Protein AF-0000000069873818 (afdb_homodimer)

Solvent-accessible surface area (backbone atoms only — not comparable to full-atom values): 30574 Å² total; per-residue (Å²): 111,67,68,59,49,53,48,47,51,53,46,53,58,46,56,68,50,52,69,46,55,69,57,43,55,58,50,51,54,52,55,62,72,64,66,64,67,77,76,71,84,62,50,74,63,53,53,48,49,49,49,49,45,47,48,46,49,50,48,47,34,50,34,51,25,41,52,34,47,52,50,24,49,53,22,57,76,69,67,36,55,72,58,23,51,53,28,41,53,50,23,38,70,52,40,50,78,41,66,64,58,36,52,51,44,20,44,44,32,30,46,51,43,10,49,50,28,57,67,38,74,91,47,53,74,67,55,14,50,49,40,24,54,50,22,35,51,50,9,51,52,49,34,49,52,36,32,69,58,31,77,74,42,19,64,58,28,38,50,50,12,52,54,22,51,30,74,87,57,76,51,38,29,62,60,10,20,52,26,17,48,52,7,47,76,53,64,41,63,73,68,40,56,55,52,20,32,61,21,22,56,54,25,76,94,35,36,67,61,20,41,53,49,39,56,59,46,50,73,42,72,86,52,60,41,70,68,50,38,53,49,43,52,18,39,39,46,68,67,63,55,54,76,91,77,47,80,57,64,56,76,62,32,78,41,70,68,55,36,49,52,50,43,51,51,51,67,66,53,89,71,69,63,70,55,41,60,41,66,64,51,55,69,70,48,79,78,79,77,82,123,111,67,66,59,48,52,48,48,51,54,46,56,58,46,57,69,50,52,68,46,53,69,58,42,55,59,52,51,54,55,56,63,73,64,66,65,68,77,76,71,83,64,50,73,63,54,54,48,50,48,50,48,47,46,48,44,48,48,47,45,34,49,34,50,25,42,53,34,47,52,50,24,49,54,22,56,77,71,67,36,54,71,58,24,52,52,28,42,53,51,23,38,69,53,42,49,76,42,65,66,59,36,52,52,43,19,43,43,32,30,47,51,43,11,49,50,29,58,67,37,74,91,46,52,73,67,55,14,50,49,41,24,54,50,23,34,50,50,9,52,53,49,34,49,53,36,32,69,59,31,77,75,44,20,63,57,27,38,50,49,11,51,54,23,51,30,73,88,58,76,51,37,30,62,60,10,21,52,26,17,48,53,7,48,76,53,65,40,63,73,68,40,56,54,52,21,32,61,21,23,55,53,26,77,95,34,36,66,62,19,41,54,48,40,56,59,47,50,73,42,72,84,51,61,41,70,68,49,36,52,48,42,52,20,40,39,48,68,67,64,55,53,76,91,77,47,79,56,65,55,76,61,32,77,42,70,68,55,36,50,51,49,44,53,52,52,66,67,53,88,73,69,65,72,55,42,58,42,65,63,52,55,69,69,47,77,78,79,76,82,122

Organism: Akkermansia muciniphila (strain ATCC BAA-835 / DSM 22959 / JCM 33894 / BCRC 81048 / CCUG 64013 / CIP 107961 / Muc) (NCBI:txid349741)

Foldseek 3Di:
DVVVVVVVVVVVLVVVCVVVVVVVVVVVVVVPVPPDDDPPPPDPVNVVVVVCVCSVLLVVLQVQLVVLQVVLVVCLVVLVLVVNLVSLVSSCVSVLQDVVSLLVSLCCQQPSQLVCLLPPPVDDNVRNVVRNLVSNVVSLVSLVSSCVSVVLALPSLQVSLVSQQPQVRPHDLVSSLVSLVSSVVSPHDPVSLVSSLQSQQLPLVNLVVSLVSLVVQVVDVVSLDLVSLQSNVQSCQSVVPDPVPHDDPCSNPVDLVSLLVSLVDVVPDPSNGDNGPSVVVNVPGDDDPPD/DVVVVVVVVVVVLVVVCVVVVVVVVVVVVVVPVPPDDDPPPPDPVNVVVVVCVCCVLLVVLQVVLVVLQVVLVVCLVVLVLVSNLVSLVSSCVSVLQDVVSLLVSLCCQQPSNLVCLLPPPVDDNVRNVVRNLVSNVVSLVSLVSSCVSHVLALPSLQVSLVSQQPQVRPHDLVSSLVSLVSSVVSPHDPVSLVSSLQSQQLPLVRLVVSLVSLVVQVVDVVSLDL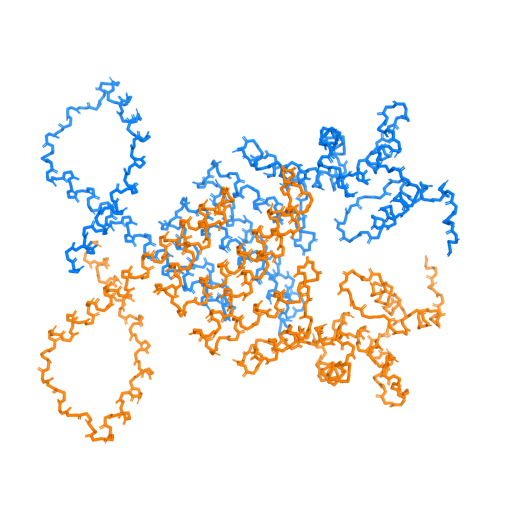VSLQSNVQSCQSVVPDPVPHDDPCSNPVDLVSLLVSLVDVVPDPSNGDNGPSVVVNVPRPDDPPD

InterPro domains:
  IPR011990 Tetratricopeptide-like helical domain superfamily [G3DSA:1.25.40.10] (59-220)

pLDDT: mean 82.95, std 22.68, range [30.95, 98.75]

Structure (mmCIF, N/CA/C/O backbone):
data_AF-0000000069873818-model_v1
#
loop_
_entity.id
_entity.type
_entity.pdbx_description
1 polymer 'Tetratricopeptide repeat protein'
#
loop_
_atom_site.group_PDB
_atom_site.id
_atom_site.type_symbol
_atom_site.label_atom_id
_atom_site.label_alt_id
_atom_site.label_comp_id
_atom_site.label_asym_id
_atom_site.label_entity_id
_atom_site.label_seq_id
_atom_site.pdbx_PDB_ins_code
_atom_site.Cartn_x
_atom_site.Cartn_y
_atom_site.Cartn_z
_atom_site.occupancy
_atom_site.B_iso_or_equiv
_atom_site.auth_seq_id
_atom_site.auth_comp_id
_atom_site.auth_asym_id
_atom_site.auth_atom_id
_atom_site.pdbx_PDB_model_num
ATOM 1 N N . MET A 1 1 ? 39.094 15 -17.781 1 30.95 1 MET A N 1
ATOM 2 C CA . MET A 1 1 ? 37.875 14.297 -17.375 1 30.95 1 MET A CA 1
ATOM 3 C C . MET A 1 1 ? 37.719 14.297 -15.859 1 30.95 1 MET A C 1
ATOM 5 O O . MET A 1 1 ? 36.625 14.555 -15.344 1 30.95 1 MET A O 1
ATOM 9 N N . LEU A 1 2 ? 38.844 14.133 -15.188 1 36.41 2 LEU A N 1
ATOM 10 C CA . LEU A 1 2 ? 38.906 14.195 -13.727 1 36.41 2 LEU A CA 1
ATOM 11 C C . LEU A 1 2 ? 38.688 15.617 -13.234 1 36.41 2 LEU A C 1
ATOM 13 O O . LEU A 1 2 ? 37.969 15.836 -12.25 1 36.41 2 LEU A O 1
ATOM 17 N N . LYS A 1 3 ? 39.281 16.625 -13.883 1 40.84 3 LYS A N 1
ATOM 18 C CA . LYS A 1 3 ? 39.125 18.016 -13.5 1 40.84 3 LYS A CA 1
ATOM 19 C C . LYS A 1 3 ? 37.688 18.484 -13.672 1 40.84 3 LYS A C 1
ATOM 21 O O . LYS A 1 3 ? 37.125 19.203 -12.82 1 40.84 3 LYS A O 1
ATOM 26 N N . THR A 1 4 ? 37.031 18.016 -14.711 1 39.19 4 THR A N 1
ATOM 27 C CA . THR A 1 4 ? 35.625 18.391 -14.961 1 39.19 4 THR A CA 1
ATOM 28 C C . THR A 1 4 ? 34.719 17.75 -13.93 1 39.19 4 THR A C 1
ATOM 30 O O . THR A 1 4 ? 33.719 18.359 -13.508 1 39.19 4 THR A O 1
ATOM 33 N N . ILE A 1 5 ? 35.062 16.547 -13.5 1 38 5 IL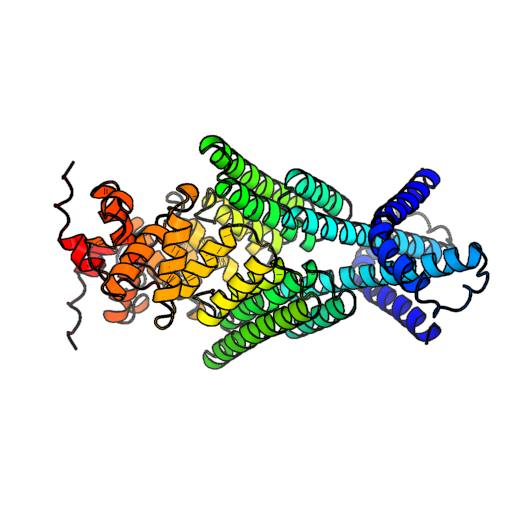E A N 1
ATOM 34 C CA . ILE A 1 5 ? 34.219 15.852 -12.516 1 38 5 ILE A CA 1
ATOM 35 C C . ILE A 1 5 ? 34.375 16.516 -11.148 1 38 5 ILE A C 1
ATOM 37 O O . ILE A 1 5 ? 33.406 16.734 -10.445 1 38 5 ILE A O 1
ATOM 41 N N . VAL A 1 6 ? 35.562 16.922 -10.781 1 38.75 6 VAL A N 1
ATOM 42 C CA . VAL A 1 6 ? 35.812 17.625 -9.516 1 38.75 6 VAL A CA 1
ATOM 43 C C . VAL A 1 6 ? 35.094 18.984 -9.539 1 38.75 6 VAL A C 1
ATOM 45 O O . VAL A 1 6 ? 34.469 19.375 -8.562 1 38.75 6 VAL A O 1
ATOM 48 N N . ILE A 1 7 ? 35.094 19.625 -10.664 1 39.69 7 ILE A N 1
ATOM 49 C CA . ILE A 1 7 ? 34.438 20.922 -10.766 1 39.69 7 ILE A CA 1
ATOM 50 C C . ILE A 1 7 ? 32.906 20.734 -10.672 1 39.69 7 ILE A C 1
ATOM 52 O O . ILE A 1 7 ? 32.219 21.5 -10 1 39.69 7 ILE A O 1
ATOM 56 N N . PHE A 1 8 ? 32.438 19.641 -11.227 1 37.34 8 PHE A N 1
ATOM 57 C CA . PHE A 1 8 ? 30.984 19.391 -11.164 1 37.34 8 PHE A CA 1
ATOM 58 C C . PHE A 1 8 ? 30.578 18.984 -9.75 1 37.34 8 PHE A C 1
ATOM 60 O O . PHE A 1 8 ? 29.531 19.438 -9.258 1 37.34 8 PHE A O 1
ATOM 67 N N . ILE A 1 9 ? 31.438 18.281 -9.094 1 40.47 9 ILE A N 1
ATOM 68 C CA . ILE A 1 9 ? 31.141 17.938 -7.707 1 40.47 9 ILE A CA 1
ATOM 69 C C . ILE A 1 9 ? 31.188 19.203 -6.844 1 40.47 9 ILE A C 1
ATOM 71 O O . ILE A 1 9 ? 30.312 19.422 -6.016 1 40.47 9 ILE A O 1
ATOM 75 N N . ILE A 1 10 ? 32.125 20.031 -6.988 1 38.88 10 ILE A N 1
ATOM 76 C CA . ILE A 1 10 ? 32.219 21.281 -6.254 1 38.88 10 ILE A CA 1
ATOM 77 C C . ILE A 1 10 ? 31.062 22.203 -6.656 1 38.88 10 ILE A C 1
ATOM 79 O O . ILE A 1 10 ? 30.438 22.844 -5.801 1 38.88 10 ILE A O 1
ATOM 83 N N . ALA A 1 11 ? 30.656 22.203 -7.875 1 36.72 11 ALA A N 1
ATOM 84 C CA . ALA A 1 11 ? 29.516 23.016 -8.305 1 36.72 11 ALA A CA 1
ATOM 85 C C . ALA A 1 11 ? 28.203 22.469 -7.754 1 36.72 11 ALA A C 1
ATOM 87 O O . ALA A 1 11 ? 27.328 23.234 -7.344 1 36.72 11 ALA A O 1
ATOM 88 N N . LEU A 1 12 ? 28 21.203 -7.777 1 35.97 12 LEU A N 1
ATOM 89 C CA . LEU A 1 12 ? 26.797 20.594 -7.211 1 35.97 12 LEU A CA 1
ATOM 90 C C . LEU A 1 12 ? 26.766 20.766 -5.695 1 35.97 12 LEU A C 1
ATOM 92 O O . LEU A 1 12 ? 25.703 21 -5.113 1 35.97 12 LEU A O 1
ATOM 96 N N . LEU A 1 13 ? 27.812 20.625 -5.02 1 36.47 13 LEU A N 1
ATOM 97 C CA . LEU A 1 13 ? 27.891 21 -3.611 1 36.47 13 LEU A CA 1
ATOM 98 C C . LEU A 1 13 ? 27.625 22.484 -3.428 1 36.47 13 LEU A C 1
ATOM 100 O O . LEU A 1 13 ? 27.016 22.891 -2.439 1 36.47 13 LEU A O 1
ATOM 104 N N . GLY A 1 14 ? 28.047 23.344 -4.305 1 33 14 GLY A N 1
ATOM 105 C CA . GLY A 1 14 ? 27.781 24.781 -4.281 1 33 14 GLY A CA 1
ATOM 106 C C . GLY A 1 14 ? 26.328 25.125 -4.488 1 33 14 GLY A C 1
ATOM 107 O O . GLY A 1 14 ? 25.797 26.047 -3.871 1 33 14 GLY A O 1
ATOM 108 N N . PHE A 1 15 ? 25.688 24.453 -5.492 1 34.22 15 PHE A N 1
ATOM 109 C CA . PHE A 1 15 ? 24.281 24.797 -5.723 1 34.22 15 PHE A CA 1
ATOM 110 C C . PHE A 1 15 ? 23.438 24.406 -4.52 1 34.22 15 PHE A C 1
ATOM 112 O O . PHE A 1 15 ? 22.438 25.078 -4.211 1 34.22 15 PHE A O 1
ATOM 119 N N . GLY A 1 16 ? 23.641 23.281 -3.871 1 34.09 16 GLY A N 1
ATOM 120 C CA . GLY A 1 16 ? 22.891 23.062 -2.639 1 34.09 16 GLY A CA 1
ATOM 121 C C . GLY A 1 16 ? 23.172 24.125 -1.583 1 34.09 16 GLY A C 1
ATOM 122 O O . GLY A 1 16 ? 22.391 24.297 -0.652 1 34.09 16 GLY A O 1
ATOM 123 N N . MET A 1 17 ? 24.297 24.719 -1.632 1 31.14 17 MET A N 1
ATOM 124 C CA . MET A 1 17 ? 24.594 25.844 -0.753 1 31.14 17 MET A CA 1
ATOM 125 C C . MET A 1 17 ? 23.75 27.062 -1.134 1 31.14 17 MET A C 1
ATOM 127 O O . MET A 1 17 ? 23.859 28.109 -0.504 1 31.14 17 MET A O 1
ATOM 131 N N . ILE A 1 18 ? 23.203 27.094 -2.291 1 32.81 18 ILE A N 1
ATOM 132 C CA . ILE A 1 18 ? 22.516 28.328 -2.598 1 32.81 18 ILE A CA 1
ATOM 133 C C . ILE A 1 18 ? 21.344 28.516 -1.634 1 32.81 18 ILE A C 1
ATOM 135 O O . ILE A 1 18 ? 20.875 29.641 -1.439 1 32.81 18 ILE A O 1
ATOM 139 N N . ARG A 1 19 ? 20.688 27.438 -1.284 1 33.28 19 ARG A N 1
ATOM 140 C CA . ARG A 1 19 ? 19.578 27.859 -0.44 1 33.28 19 ARG A CA 1
ATOM 141 C C . ARG A 1 19 ? 20.078 28.578 0.813 1 33.28 19 ARG A C 1
ATOM 143 O O . ARG A 1 19 ? 19.297 28.812 1.748 1 33.28 19 ARG A O 1
ATOM 150 N N . LEU A 1 20 ? 21.281 28.953 0.886 1 32.5 20 LEU A N 1
ATOM 151 C CA . LEU A 1 20 ? 21.844 29.734 1.99 1 32.5 20 LEU A CA 1
ATOM 152 C C . LEU A 1 20 ? 21.141 31.078 2.104 1 32.5 20 LEU A C 1
ATOM 154 O O . LEU A 1 20 ? 21.281 31.781 3.113 1 32.5 20 LEU A O 1
ATOM 158 N N . PRO A 1 21 ? 20.562 31.516 1.015 1 31.31 21 PRO A N 1
ATOM 159 C CA . PRO A 1 21 ? 20.094 32.875 1.294 1 31.31 21 PRO A CA 1
ATOM 160 C C . PRO A 1 21 ? 19.016 32.906 2.377 1 31.31 21 PRO A C 1
ATOM 162 O O . PRO A 1 21 ? 18.875 33.938 3.062 1 31.31 21 PRO A O 1
ATOM 165 N N . LEU A 1 22 ? 18.141 31.891 2.354 1 31.75 22 LEU A N 1
ATOM 166 C CA . LEU A 1 22 ? 17.094 32.125 3.342 1 31.75 22 LEU A CA 1
ATOM 167 C C . LEU A 1 22 ? 17.672 32.156 4.75 1 31.75 22 LEU A C 1
ATOM 169 O O . LEU A 1 22 ? 17.141 32.844 5.633 1 31.75 22 LEU A O 1
ATOM 173 N N . GLN A 1 23 ? 18.719 31.438 4.98 1 33.03 23 GLN A N 1
ATOM 174 C CA . GLN A 1 23 ? 19.328 31.594 6.289 1 33.03 23 GLN A CA 1
ATOM 175 C C . GLN A 1 23 ? 20.031 32.938 6.398 1 33.03 23 GLN A C 1
ATOM 177 O O . GLN A 1 23 ? 20.391 33.375 7.5 1 33.03 23 GLN A O 1
ATOM 182 N N . ASN A 1 24 ? 20.312 33.531 5.297 1 34.94 24 ASN A N 1
ATOM 183 C CA . ASN A 1 24 ? 20.984 34.812 5.387 1 34.94 24 ASN A CA 1
ATOM 184 C C . ASN A 1 24 ? 20.078 35.875 6.039 1 34.94 24 ASN A C 1
ATOM 186 O O . ASN A 1 24 ? 20.578 36.812 6.688 1 34.94 24 ASN A O 1
ATOM 190 N N . HIS A 1 25 ? 18.797 35.719 5.793 1 34.81 25 HIS A N 1
ATOM 191 C CA . HIS A 1 25 ? 18.016 36.781 6.402 1 34.81 25 HIS A CA 1
ATOM 192 C C . HIS A 1 25 ? 18.094 36.719 7.926 1 34.81 25 HIS A C 1
ATOM 194 O O . HIS A 1 25 ? 18.094 37.781 8.586 1 34.81 25 HIS A O 1
ATOM 200 N N . ILE A 1 26 ? 18.062 35.5 8.438 1 34.91 26 ILE A N 1
ATOM 201 C CA . ILE A 1 26 ? 18.094 35.438 9.891 1 34.91 26 ILE A CA 1
ATOM 202 C C . ILE A 1 26 ? 19.453 35.875 10.414 1 34.91 26 ILE A C 1
ATOM 204 O O . ILE A 1 26 ? 19.531 36.562 11.453 1 34.91 26 ILE A O 1
ATOM 208 N N . LEU A 1 27 ? 20.438 35.656 9.539 1 34.75 27 LEU A N 1
ATOM 209 C CA . LEU A 1 27 ? 21.75 36.125 9.977 1 34.75 27 LEU A CA 1
ATOM 210 C C . LEU A 1 27 ? 21.797 37.656 10.016 1 34.75 27 LEU A C 1
ATOM 212 O O . LEU A 1 27 ? 22.391 38.25 10.93 1 34.75 27 LEU A O 1
ATOM 216 N N . GLU A 1 28 ? 21.062 38.219 9.086 1 36.78 28 GLU A N 1
ATOM 217 C CA . GLU A 1 28 ? 21.125 39.688 9.094 1 36.78 28 GLU A CA 1
ATOM 218 C C . GLU A 1 28 ? 20.438 40.25 10.32 1 36.78 28 GLU A C 1
ATOM 220 O O . GLU A 1 28 ? 20.891 41.25 10.891 1 36.78 28 GLU A O 1
ATOM 225 N N . GLN A 1 29 ? 19.297 39.594 10.648 1 35.5 29 GLN A N 1
ATOM 226 C CA . GLN A 1 29 ? 18.609 40.219 11.773 1 35.5 29 GLN A CA 1
ATOM 227 C C . GLN A 1 29 ? 19.422 40.094 13.055 1 35.5 29 GLN A C 1
ATOM 229 O O . GLN A 1 29 ? 19.438 41.031 13.875 1 35.5 29 GLN A O 1
ATOM 234 N N . GLU A 1 30 ? 20.031 38.938 13.203 1 34.69 30 GLU A N 1
ATOM 235 C CA . GLU A 1 30 ? 20.781 38.812 14.453 1 34.69 30 GLU A CA 1
ATOM 236 C C . GLU A 1 30 ? 22 39.719 14.461 1 34.69 30 GLU A C 1
ATOM 238 O O . GLU A 1 30 ? 22.516 40.094 15.523 1 34.69 30 GLU A O 1
ATOM 243 N N . LYS A 1 31 ? 22.422 40.125 13.305 1 37.38 31 LYS A N 1
ATOM 244 C CA . LYS A 1 31 ? 23.5 41.094 13.297 1 37.38 31 LYS A CA 1
ATOM 245 C C . LYS A 1 31 ? 23.031 42.406 13.906 1 37.38 31 LYS A C 1
ATOM 247 O O . LYS A 1 31 ? 23.828 43.125 14.555 1 37.38 31 LYS A O 1
ATOM 252 N N . ALA A 1 32 ? 21.781 42.688 13.602 1 37.78 32 ALA A N 1
ATOM 253 C CA . ALA A 1 32 ? 21.391 44.031 14.07 1 37.78 32 ALA A CA 1
ATOM 254 C C . ALA A 1 32 ? 21.469 44.125 15.594 1 37.78 32 ALA A C 1
ATOM 256 O O . ALA A 1 32 ? 21.781 45.156 16.141 1 37.78 32 ALA A O 1
ATOM 257 N N . GLU A 1 33 ? 20.844 43.094 16.188 1 38.06 33 GLU A N 1
ATOM 258 C CA . GLU A 1 33 ? 20.547 43.375 17.594 1 38.06 33 GLU A CA 1
ATOM 259 C C . GLU A 1 33 ? 21.828 43.344 18.422 1 38.06 33 GLU A C 1
ATOM 261 O O . GLU A 1 33 ? 21.781 43.375 19.656 1 38.06 33 GLU A O 1
ATOM 266 N N . GLY A 1 34 ? 22.953 43.906 17.906 1 36.31 34 GLY A N 1
ATOM 267 C CA . GLY A 1 34 ? 24.156 44.375 18.578 1 36.31 34 GLY A CA 1
ATOM 268 C C . GLY A 1 34 ? 24.938 43.25 19.234 1 36.31 34 GLY A C 1
ATOM 269 O O . GLY A 1 34 ? 25.859 43.5 20 1 36.31 34 GLY A O 1
ATOM 270 N N . LEU A 1 35 ? 24.188 42.219 19.453 1 34 35 LEU A N 1
ATOM 271 C CA . LEU A 1 35 ? 24.812 41.375 20.469 1 34 35 LEU A CA 1
ATOM 272 C C . LEU A 1 35 ? 26.062 40.688 19.906 1 34 35 LEU A C 1
ATOM 274 O O . LEU A 1 35 ? 26.75 39.969 20.625 1 34 35 LEU A O 1
ATOM 278 N N . LEU A 1 36 ? 25.938 40.25 18.594 1 32 36 LEU A N 1
ATOM 279 C CA . LEU A 1 36 ? 27.125 39.469 18.25 1 32 36 LEU A CA 1
ATOM 280 C C . LEU A 1 36 ? 28.328 40.375 18.047 1 32 36 LEU A C 1
ATOM 282 O O . LEU A 1 36 ? 28.219 41.469 17.438 1 32 36 LEU A O 1
ATOM 286 N N . ASP A 1 37 ? 29.25 40.344 19.016 1 33.28 37 ASP A N 1
ATOM 287 C CA . ASP A 1 37 ? 30.578 40.938 18.891 1 33.28 37 ASP A CA 1
ATOM 288 C C . ASP A 1 37 ? 31.094 40.844 17.469 1 33.28 37 ASP A C 1
ATOM 290 O O . ASP A 1 37 ? 30.641 40 16.688 1 33.28 37 ASP A O 1
ATOM 294 N N . ASN A 1 38 ? 31.922 41.719 17.016 1 33.22 38 ASN A N 1
ATOM 295 C CA . ASN A 1 38 ? 32.594 41.812 15.734 1 33.22 38 ASN A CA 1
ATOM 296 C C . ASN A 1 38 ? 33.062 40.438 15.258 1 33.22 38 ASN A C 1
ATOM 298 O O . ASN A 1 38 ? 33.625 39.656 16.047 1 33.22 38 ASN A O 1
ATOM 302 N N . PRO A 1 39 ? 32.469 39.844 14.227 1 34.97 39 PRO A N 1
ATOM 303 C CA . PRO A 1 39 ? 33.031 38.594 13.719 1 34.97 39 PRO A CA 1
ATOM 304 C C . PRO A 1 39 ? 34.562 38.562 13.695 1 34.97 39 PRO A C 1
ATOM 306 O O . PRO A 1 39 ? 35.188 39.562 13.312 1 34.97 39 PRO A O 1
ATOM 309 N N . VAL A 1 40 ? 35.188 38.062 14.688 1 37.41 40 VAL A N 1
ATOM 310 C CA . VAL A 1 40 ? 36.625 37.812 14.531 1 37.41 40 VAL A CA 1
ATOM 311 C C . VAL A 1 40 ? 36.938 37.594 13.055 1 37.41 40 VAL A C 1
ATOM 313 O O . VAL A 1 40 ? 36.156 36.938 12.336 1 37.41 40 VAL A O 1
ATOM 316 N N . GLU A 1 41 ? 37.75 38.438 12.414 1 36.69 41 GLU A N 1
ATOM 317 C CA . GLU A 1 41 ? 38.312 38.344 11.07 1 36.69 41 GLU A CA 1
ATOM 318 C C . GLU A 1 41 ? 38.656 36.875 10.742 1 36.69 41 GLU A C 1
ATOM 320 O O . GLU A 1 41 ? 39.75 36.406 11.07 1 36.69 41 GLU A O 1
ATOM 325 N N . LEU A 1 42 ? 37.781 35.906 11.039 1 41.25 42 LEU A N 1
ATOM 326 C CA . LEU A 1 42 ? 38.156 34.625 10.492 1 41.25 42 LEU A CA 1
ATOM 327 C C . LEU A 1 42 ? 38.562 34.75 9.023 1 41.25 42 LEU A C 1
ATOM 329 O O . LEU A 1 42 ? 37.844 35.344 8.234 1 41.25 42 LEU A O 1
ATOM 333 N N . SER A 1 43 ? 39.781 34.594 8.797 1 46.19 43 SER A N 1
ATOM 334 C CA . SER A 1 43 ? 40.281 34.625 7.43 1 46.19 43 SER A CA 1
ATOM 335 C C . SER A 1 43 ? 39.406 33.781 6.504 1 46.19 43 SER A C 1
ATOM 337 O O . SER A 1 43 ? 38.75 32.844 6.945 1 46.19 43 SER A O 1
ATOM 339 N N . SER A 1 44 ? 39.031 34.25 5.316 1 52.28 44 SER A N 1
ATOM 340 C CA . SER A 1 44 ? 38.312 33.594 4.223 1 52.28 44 SER A CA 1
ATOM 341 C C . SER A 1 44 ? 38.625 32.125 4.137 1 52.28 44 SER A C 1
ATOM 343 O O . SER A 1 44 ? 37.781 31.297 3.832 1 52.28 44 SER A O 1
ATOM 345 N N . SER A 1 45 ? 39.844 31.828 4.551 1 53.72 45 SER A N 1
ATOM 346 C CA . SER A 1 45 ? 40.312 30.453 4.461 1 53.72 45 SER A CA 1
ATOM 347 C C . SER A 1 45 ? 39.688 29.594 5.559 1 53.72 45 SER A C 1
ATOM 349 O O . SER A 1 45 ? 39.281 28.453 5.305 1 53.72 45 SER A O 1
ATOM 351 N N . ASP A 1 46 ? 39.594 30.188 6.711 1 52.41 46 ASP A N 1
ATOM 352 C CA . ASP A 1 46 ? 39.062 29.422 7.836 1 52.41 46 ASP A CA 1
ATOM 353 C C . ASP A 1 46 ? 37.594 29.141 7.656 1 52.41 46 ASP A C 1
ATOM 355 O O . ASP A 1 46 ? 37.094 28.047 7.988 1 52.41 46 ASP A O 1
ATOM 359 N N . TYR A 1 47 ? 36.906 30.188 7.184 1 50.34 47 TYR A N 1
ATOM 360 C CA . TYR A 1 47 ? 35.5 30.016 6.906 1 50.34 47 TYR A CA 1
ATOM 361 C C . TYR A 1 47 ? 35.281 28.938 5.852 1 50.34 47 TYR A C 1
ATOM 363 O O . TYR A 1 47 ? 34.375 28.109 5.984 1 50.34 47 TYR A O 1
ATOM 371 N N . LEU A 1 48 ? 36.156 28.953 4.848 1 51.22 48 LEU A N 1
ATOM 372 C CA . LEU A 1 48 ? 36.031 27.938 3.807 1 51.22 48 LEU A CA 1
ATOM 373 C C . LEU A 1 48 ? 36.344 26.547 4.371 1 51.22 48 LEU A C 1
ATOM 375 O O . LEU A 1 48 ? 35.625 25.578 4.039 1 51.22 48 LEU A O 1
ATOM 379 N N . GLU A 1 49 ? 37.344 26.438 5.254 1 50.47 49 GLU A N 1
ATOM 380 C CA . GLU A 1 49 ? 37.656 25.156 5.867 1 50.47 49 GLU A CA 1
ATOM 381 C C . GLU A 1 49 ? 36.531 24.656 6.742 1 50.47 49 GLU A C 1
ATOM 383 O O . GLU A 1 49 ? 36.219 23.469 6.742 1 50.47 49 GLU A O 1
ATOM 388 N N . GLN A 1 50 ? 35.938 25.531 7.551 1 51.41 50 GLN A N 1
ATOM 389 C CA . GLN A 1 50 ? 34.812 25.156 8.414 1 51.41 50 GLN A CA 1
ATOM 390 C C . GLN A 1 50 ? 33.625 24.719 7.594 1 51.41 50 GLN A C 1
ATOM 392 O O . GLN A 1 50 ? 32.938 23.75 7.934 1 51.41 50 GLN A O 1
ATOM 397 N N . GLN A 1 51 ? 33.375 25.531 6.539 1 48.16 51 GLN A N 1
ATOM 398 C CA . GLN A 1 51 ? 32.25 25.172 5.68 1 48.16 51 GLN A CA 1
ATOM 399 C C . GLN A 1 51 ? 32.5 23.828 4.992 1 48.16 51 GLN A C 1
ATOM 401 O O . GLN A 1 51 ? 31.594 23 4.883 1 48.16 51 GLN A O 1
ATOM 406 N N . LEU A 1 52 ? 33.75 23.75 4.609 1 49.97 52 LEU A N 1
ATOM 407 C CA . LEU A 1 52 ? 34.125 22.484 3.984 1 49.97 52 LEU A CA 1
ATOM 408 C C . LEU A 1 52 ? 34.031 21.328 4.98 1 49.97 52 LEU A C 1
ATOM 410 O O . LEU A 1 52 ? 33.594 20.234 4.625 1 49.97 52 LEU A O 1
ATOM 414 N N . ALA A 1 53 ? 34.375 21.594 6.262 1 52.53 53 ALA A N 1
ATOM 415 C CA . ALA A 1 53 ? 34.281 20.578 7.305 1 52.53 53 ALA A CA 1
ATOM 416 C C . ALA A 1 53 ? 32.812 20.25 7.582 1 52.53 53 ALA A C 1
ATOM 418 O O . ALA A 1 53 ? 32.469 19.078 7.738 1 52.53 53 ALA A O 1
ATOM 419 N N . MET A 1 54 ? 32.031 21.297 7.625 1 49.41 54 MET A N 1
ATOM 420 C CA . MET A 1 54 ? 30.609 21.062 7.883 1 49.41 54 MET A CA 1
ATOM 421 C C . MET A 1 54 ? 29.969 20.312 6.727 1 49.41 54 MET A C 1
ATOM 423 O O . MET A 1 54 ? 29.156 19.406 6.945 1 49.41 54 MET A O 1
ATOM 427 N N . VAL A 1 55 ? 30.328 20.844 5.582 1 51.5 55 VAL A N 1
ATOM 428 C CA . VAL A 1 55 ? 29.797 20.156 4.398 1 51.5 55 VAL A CA 1
ATOM 429 C C . VAL A 1 55 ? 30.328 18.734 4.348 1 51.5 55 VAL A C 1
ATOM 431 O O . VAL A 1 55 ? 29.578 17.797 4.027 1 51.5 55 VAL A O 1
ATOM 434 N N . SER A 1 56 ? 31.547 18.703 4.746 1 53.28 56 SER A N 1
ATOM 435 C CA . SER A 1 56 ? 32.125 17.375 4.734 1 53.28 56 SER A CA 1
ATOM 436 C C . SER A 1 56 ? 31.484 16.469 5.777 1 53.28 56 SER A C 1
ATOM 438 O O . SER A 1 56 ? 31.141 15.32 5.484 1 53.28 56 SER A O 1
ATOM 440 N N . LEU A 1 57 ? 31.281 17.125 6.984 1 58.62 57 LEU A N 1
ATOM 441 C CA . LEU A 1 57 ? 30.672 16.328 8.055 1 58.62 57 LEU A CA 1
ATOM 442 C C . LEU A 1 57 ? 29.219 16.031 7.742 1 58.62 57 LEU A C 1
ATOM 444 O O . LEU A 1 57 ? 28.734 14.914 7.988 1 58.62 57 LEU A O 1
ATOM 448 N N . GLY A 1 58 ? 28.562 17.062 7.258 1 62.03 58 GLY A N 1
ATOM 449 C CA . GLY A 1 58 ? 27.188 16.828 6.848 1 62.03 58 GLY A CA 1
ATOM 450 C C . GLY A 1 58 ? 27.047 15.828 5.723 1 62.03 58 GLY A C 1
ATOM 451 O O . GLY A 1 58 ? 26.156 14.984 5.742 1 62.03 58 GLY A O 1
ATOM 452 N N . GLY A 1 59 ? 27.953 16.047 4.84 1 67.12 59 GLY A N 1
ATOM 453 C CA . GLY A 1 59 ? 27.984 15.109 3.736 1 67.12 59 GLY A CA 1
ATOM 454 C C . GLY A 1 59 ? 28.266 13.68 4.18 1 67.12 59 GLY A C 1
ATOM 455 O O . GLY A 1 59 ? 27.625 12.742 3.703 1 67.12 59 GLY A O 1
ATOM 456 N N . LEU A 1 60 ? 29.172 13.625 5.113 1 73.25 60 LEU A N 1
ATOM 457 C CA . LEU A 1 60 ? 29.5 12.297 5.617 1 73.25 60 LEU A CA 1
ATOM 458 C C . LEU A 1 60 ? 28.328 11.703 6.391 1 73.25 60 LEU A C 1
ATOM 460 O O . LEU A 1 60 ? 28.047 10.508 6.27 1 73.25 60 LEU A O 1
ATOM 464 N N . ARG A 1 61 ? 27.625 12.539 7.207 1 77.44 61 ARG A N 1
ATOM 465 C CA . ARG A 1 61 ? 26.453 12.078 7.934 1 77.44 61 ARG A CA 1
ATOM 466 C C . ARG A 1 61 ? 25.391 11.555 6.973 1 77.44 61 ARG A C 1
ATOM 468 O O . ARG A 1 61 ? 24.766 10.523 7.23 1 77.44 61 ARG A O 1
ATOM 475 N N . SER A 1 62 ? 25.266 12.289 5.914 1 77.25 62 SER A N 1
ATOM 476 C CA . SER A 1 62 ? 24.266 11.891 4.926 1 77.25 62 SER A CA 1
ATOM 477 C C . SER A 1 62 ? 24.656 10.578 4.254 1 77.25 62 SER A C 1
ATOM 479 O O . SER A 1 62 ? 23.797 9.742 3.975 1 77.25 62 SER A O 1
ATOM 481 N N . LEU A 1 63 ? 25.906 10.461 4.062 1 76.81 63 LEU A N 1
ATOM 482 C CA . LEU A 1 63 ? 26.391 9.227 3.447 1 76.81 63 LEU A CA 1
ATOM 483 C C . LEU A 1 63 ? 26.172 8.039 4.375 1 76.81 63 LEU A C 1
ATOM 485 O O . LEU A 1 63 ? 25.703 6.984 3.941 1 76.81 63 LEU A O 1
ATOM 489 N N . VAL A 1 64 ? 26.531 8.227 5.547 1 82.38 64 VAL A N 1
ATOM 490 C CA . VAL A 1 64 ? 26.359 7.152 6.516 1 82.38 64 VAL A CA 1
ATOM 491 C C . VAL A 1 64 ? 24.875 6.809 6.66 1 82.38 64 VAL A C 1
ATOM 493 O O . VAL A 1 64 ? 24.516 5.633 6.719 1 82.38 64 VAL A O 1
ATOM 496 N N . ALA A 1 65 ? 24.016 7.801 6.703 1 87.31 65 ALA A N 1
ATOM 497 C CA . ALA A 1 65 ? 22.578 7.562 6.781 1 87.31 65 ALA A CA 1
ATOM 498 C C . ALA A 1 65 ? 22.078 6.758 5.582 1 87.31 65 ALA A C 1
ATOM 500 O O . ALA A 1 65 ? 21.266 5.848 5.73 1 87.31 65 ALA A O 1
ATOM 501 N N . ALA A 1 66 ? 22.656 7.109 4.492 1 83.31 66 ALA A N 1
ATOM 502 C CA . ALA A 1 66 ? 22.266 6.395 3.279 1 83.31 66 ALA A CA 1
ATOM 503 C C . ALA A 1 66 ? 22.688 4.93 3.346 1 83.31 66 ALA A C 1
ATOM 505 O O . ALA A 1 66 ? 21.906 4.035 3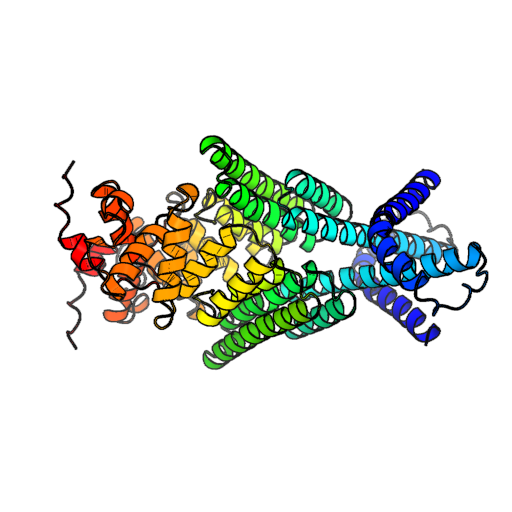.012 1 83.31 66 ALA A O 1
ATOM 506 N N . VAL A 1 67 ? 23.875 4.711 3.768 1 82.56 67 VAL A N 1
ATOM 507 C CA . VAL A 1 67 ? 24.375 3.35 3.875 1 82.56 67 VAL A CA 1
ATOM 508 C C . VAL A 1 67 ? 23.562 2.57 4.902 1 82.56 67 VAL A C 1
ATOM 510 O O . VAL A 1 67 ? 23.156 1.43 4.652 1 82.56 67 VAL A O 1
ATOM 513 N N . LEU A 1 68 ? 23.281 3.186 5.98 1 88.06 68 LEU A N 1
ATOM 514 C CA . LEU A 1 68 ? 22.5 2.543 7.023 1 88.06 68 LEU A CA 1
ATOM 515 C C . LEU A 1 68 ? 21.094 2.244 6.535 1 88.06 68 LEU A C 1
ATOM 517 O O . LEU A 1 68 ? 20.484 1.236 6.918 1 88.06 68 LEU A O 1
ATOM 521 N N . SER A 1 69 ? 20.609 3.098 5.711 1 90 69 SER A N 1
ATOM 522 C CA . SER A 1 69 ? 19.297 2.85 5.148 1 90 69 SER A CA 1
ATOM 523 C C . SER A 1 69 ? 19.297 1.636 4.227 1 90 69 SER A C 1
ATOM 525 O O . SER A 1 69 ? 18.344 0.867 4.191 1 90 69 SER A O 1
ATOM 527 N N . MET A 1 70 ? 20.359 1.448 3.525 1 85.44 70 MET A N 1
ATOM 528 C CA . MET A 1 70 ? 20.5 0.256 2.693 1 85.44 70 MET A CA 1
ATOM 529 C C . MET A 1 70 ? 20.609 -0.998 3.553 1 85.44 70 MET A C 1
ATOM 531 O O . MET A 1 70 ? 20.062 -2.045 3.209 1 85.44 70 MET A O 1
ATOM 535 N N . GLU A 1 71 ? 21.297 -0.856 4.602 1 87.25 71 GLU A N 1
ATOM 536 C CA . GLU A 1 71 ? 21.375 -1.974 5.539 1 87.25 71 GLU A CA 1
ATOM 537 C C . GLU A 1 71 ? 20.016 -2.299 6.129 1 87.25 71 GLU A C 1
ATOM 539 O O . GLU A 1 71 ? 19.688 -3.467 6.34 1 87.25 71 GLU A O 1
ATOM 544 N N . ALA A 1 72 ? 19.281 -1.236 6.422 1 93.69 72 ALA A N 1
ATOM 545 C CA . ALA A 1 72 ? 17.922 -1.447 6.91 1 93.69 72 ALA A CA 1
ATOM 546 C C . ALA A 1 72 ? 17.078 -2.219 5.895 1 93.69 72 ALA A C 1
ATOM 548 O O . ALA A 1 72 ? 16.281 -3.086 6.262 1 93.69 72 ALA A O 1
ATOM 549 N N . PHE A 1 73 ? 17.328 -1.93 4.699 1 90.44 73 PHE A N 1
ATOM 550 C CA . PHE A 1 73 ? 16.625 -2.639 3.639 1 90.44 73 PHE A CA 1
ATOM 551 C C . PHE A 1 73 ? 17 -4.113 3.627 1 90.44 73 PHE A C 1
ATOM 553 O O . PHE A 1 73 ? 16.141 -4.98 3.443 1 90.44 73 PHE A O 1
ATOM 560 N N . ASP A 1 74 ? 18.281 -4.379 3.834 1 89 74 ASP A N 1
ATOM 561 C CA . ASP A 1 74 ? 18.719 -5.77 3.928 1 89 74 ASP A CA 1
ATOM 562 C C . ASP A 1 74 ? 18.031 -6.488 5.078 1 89 74 ASP A C 1
ATOM 564 O O . ASP A 1 74 ? 17.656 -7.656 4.953 1 89 74 ASP A O 1
ATOM 568 N N . CYS A 1 75 ? 17.859 -5.781 6.172 1 92.38 75 CYS A N 1
ATOM 569 C CA . CYS A 1 75 ? 17.141 -6.344 7.309 1 92.38 75 CYS A CA 1
ATOM 570 C C . CYS A 1 75 ? 15.695 -6.676 6.93 1 92.38 75 CYS A C 1
ATOM 572 O O . CYS A 1 75 ? 15.156 -7.703 7.348 1 92.38 75 CYS A O 1
ATOM 574 N N . PHE A 1 76 ? 15.078 -5.871 6.141 1 95.25 76 PHE A N 1
ATOM 575 C CA . PHE A 1 76 ? 13.727 -6.102 5.656 1 95.25 76 PHE A CA 1
ATOM 576 C C . PHE A 1 76 ? 13.656 -7.379 4.82 1 95.25 76 PHE A C 1
ATOM 578 O O . PHE A 1 76 ? 12.766 -8.203 5.008 1 95.25 76 PHE A O 1
ATOM 585 N N . LEU A 1 77 ? 14.695 -7.57 3.996 1 89.19 77 LEU A N 1
ATOM 586 C CA . LEU A 1 77 ? 14.68 -8.695 3.072 1 89.19 77 LEU A CA 1
ATOM 587 C C . LEU A 1 77 ? 14.719 -10.023 3.828 1 89.19 77 LEU A C 1
ATOM 589 O O . LEU A 1 77 ? 14.195 -11.031 3.348 1 89.19 77 LEU A O 1
ATOM 593 N N . ILE A 1 78 ? 15.273 -9.977 5.035 1 90.31 78 ILE A N 1
ATOM 594 C CA . ILE A 1 78 ? 15.375 -11.234 5.773 1 90.31 78 ILE A CA 1
ATOM 595 C C . ILE A 1 78 ? 14.477 -11.18 7.012 1 90.31 78 ILE A C 1
ATOM 597 O O . ILE A 1 78 ? 14.641 -11.977 7.934 1 90.31 78 ILE A O 1
ATOM 601 N N . SER A 1 79 ? 13.625 -10.156 7.184 1 93.56 79 SER A N 1
ATOM 602 C CA . SER A 1 79 ? 12.625 -9.969 8.234 1 93.56 79 SER A CA 1
ATOM 603 C C . SER A 1 79 ? 13.281 -9.828 9.602 1 93.56 79 SER A C 1
ATOM 605 O O . SER A 1 79 ? 12.781 -10.359 10.594 1 93.56 79 SER A O 1
ATOM 607 N N . ASP A 1 80 ? 14.484 -9.258 9.594 1 95.69 80 ASP A N 1
ATOM 608 C CA . ASP A 1 80 ? 15.141 -8.906 10.852 1 95.69 80 ASP A CA 1
ATOM 609 C C . ASP A 1 80 ? 14.664 -7.551 11.359 1 95.69 80 ASP A C 1
ATOM 611 O O . ASP A 1 80 ? 15.375 -6.551 11.234 1 95.69 80 ASP A O 1
ATOM 615 N N . TRP A 1 81 ? 13.547 -7.566 11.992 1 97.62 81 TRP A N 1
ATOM 616 C CA . TRP A 1 81 ? 12.828 -6.336 12.305 1 97.62 81 TRP A CA 1
ATOM 617 C C . TRP A 1 81 ? 13.5 -5.586 13.453 1 97.62 81 TRP A C 1
ATOM 619 O O . TRP A 1 81 ? 13.492 -4.355 13.492 1 97.62 81 TRP A O 1
ATOM 629 N N . ALA A 1 82 ? 14.055 -6.32 14.414 1 96.44 82 ALA A N 1
ATOM 630 C CA . ALA A 1 82 ? 14.766 -5.672 15.508 1 96.44 82 ALA A CA 1
ATOM 631 C C . ALA A 1 82 ? 15.93 -4.836 14.992 1 96.44 82 ALA A C 1
ATOM 633 O O . ALA A 1 82 ? 16.094 -3.68 15.391 1 96.44 82 ALA A O 1
ATOM 634 N N . ASN A 1 83 ? 16.656 -5.418 14.062 1 96.38 83 ASN A N 1
ATOM 635 C CA . ASN A 1 83 ? 17.797 -4.684 13.523 1 96.38 83 ASN A CA 1
ATOM 636 C C . ASN A 1 83 ? 17.344 -3.59 12.555 1 96.38 83 ASN A C 1
ATOM 638 O O . ASN A 1 83 ? 17.984 -2.537 12.469 1 96.38 83 ASN A O 1
ATOM 642 N N . LEU A 1 84 ? 16.266 -3.816 11.805 1 97.56 84 LEU A N 1
ATOM 643 C CA . LEU A 1 84 ? 15.711 -2.76 10.961 1 97.56 84 LEU A CA 1
ATOM 644 C C . LEU A 1 84 ? 15.367 -1.529 11.797 1 97.56 84 LEU A C 1
ATOM 646 O O . LEU A 1 84 ? 15.734 -0.408 11.43 1 97.56 84 LEU A O 1
ATOM 650 N N . GLU A 1 85 ? 14.734 -1.766 12.938 1 97.88 85 GLU A N 1
ATOM 651 C CA . GLU A 1 85 ? 14.375 -0.668 13.828 1 97.88 85 GLU A CA 1
ATOM 652 C C . GLU A 1 85 ? 15.617 0.064 14.328 1 97.88 85 GLU A C 1
ATOM 654 O O . GLU A 1 85 ? 15.656 1.296 14.336 1 97.88 85 GLU A O 1
ATOM 659 N N . ARG A 1 86 ? 16.594 -0.721 14.68 1 96.44 86 ARG A N 1
ATOM 660 C CA . ARG A 1 86 ? 17.844 -0.139 15.148 1 96.44 86 ARG A CA 1
ATOM 661 C C . ARG A 1 86 ? 18.484 0.72 14.062 1 96.44 86 ARG A C 1
ATOM 663 O O . ARG A 1 86 ? 18.953 1.83 14.336 1 96.44 86 ARG A O 1
ATOM 670 N N . ARG A 1 87 ? 18.469 0.226 12.859 1 94.94 87 ARG A N 1
ATOM 671 C CA . ARG A 1 87 ? 19.094 0.945 11.75 1 94.94 87 ARG A CA 1
ATOM 672 C C . ARG A 1 87 ? 18.344 2.246 11.461 1 94.94 87 ARG A C 1
ATOM 674 O O . ARG A 1 87 ? 18.969 3.293 11.273 1 94.94 87 ARG A O 1
ATOM 681 N N . TYR A 1 88 ? 17.078 2.236 11.492 1 96.5 88 TYR A N 1
ATOM 682 C CA . TYR A 1 88 ? 16.344 3.459 11.18 1 96.5 88 TYR A CA 1
ATOM 683 C C . TYR A 1 88 ? 16.469 4.469 12.312 1 96.5 88 TYR A C 1
ATOM 685 O O . TYR A 1 88 ? 16.453 5.68 12.078 1 96.5 88 TYR A O 1
ATOM 693 N N . ASN A 1 89 ? 16.625 3.949 13.539 1 96.94 89 ASN A N 1
ATOM 694 C CA . ASN A 1 89 ? 16.922 4.879 14.625 1 96.94 89 ASN A CA 1
ATOM 695 C C . ASN A 1 89 ? 18.266 5.555 14.422 1 96.94 89 ASN A C 1
ATOM 697 O O . ASN A 1 89 ? 18.422 6.758 14.656 1 96.94 89 ASN A O 1
ATOM 701 N N . GLN A 1 90 ? 19.203 4.828 13.961 1 94.25 90 GLN A N 1
ATOM 702 C CA . GLN A 1 90 ? 20.5 5.395 13.656 1 94.25 90 GLN A CA 1
ATOM 703 C C . GLN A 1 90 ? 20.422 6.367 12.484 1 94.25 90 GLN A C 1
ATOM 705 O O . GLN A 1 90 ? 20.984 7.465 12.539 1 94.25 90 GLN A O 1
ATOM 710 N N . VAL A 1 91 ? 19.719 5.945 11.43 1 92.69 91 VAL A N 1
ATOM 711 C CA . VAL A 1 91 ? 19.562 6.746 10.219 1 92.69 91 VAL A CA 1
ATOM 712 C C . VAL A 1 91 ? 18.953 8.102 10.57 1 92.69 91 VAL A C 1
ATOM 714 O O . VAL A 1 91 ? 19.469 9.141 10.172 1 92.69 91 VAL A O 1
ATOM 717 N N . THR A 1 92 ? 17.938 8.109 11.438 1 95 92 THR A N 1
ATOM 718 C CA . THR A 1 92 ? 17.203 9.336 11.727 1 95 92 THR A CA 1
ATOM 719 C C . THR A 1 92 ? 17.938 10.18 12.758 1 95 92 THR A C 1
ATOM 721 O O . THR A 1 92 ? 17.688 11.375 12.883 1 95 92 THR A O 1
ATOM 724 N N . SER A 1 93 ? 18.812 9.531 13.508 1 93.06 93 SER A N 1
ATOM 725 C CA . SER A 1 93 ? 19.703 10.32 14.359 1 93.06 93 SER A CA 1
ATOM 726 C C . SER A 1 93 ? 20.703 11.109 13.523 1 93.06 93 SER A C 1
ATOM 728 O O . SER A 1 93 ? 21.078 12.227 13.898 1 93.06 93 SER A O 1
ATOM 730 N N . LEU A 1 94 ? 21.047 10.539 12.383 1 88.38 94 LEU A N 1
ATOM 731 C CA . LEU A 1 94 ? 22.016 11.164 11.5 1 88.38 94 LEU A CA 1
ATOM 732 C C . LEU A 1 94 ? 21.344 12.148 10.555 1 88.38 94 LEU A C 1
ATOM 734 O O . LEU A 1 94 ? 21.953 13.141 10.141 1 88.38 94 LEU A O 1
ATOM 738 N N . ALA A 1 95 ? 20.156 11.867 10.195 1 89.94 95 ALA A N 1
ATOM 739 C CA . ALA A 1 95 ? 19.406 12.711 9.281 1 89.94 95 ALA A CA 1
ATOM 740 C C . ALA A 1 95 ? 17.984 12.938 9.789 1 89.94 95 ALA A C 1
ATOM 742 O O . ALA A 1 95 ? 17.016 12.523 9.156 1 89.94 95 ALA A O 1
ATOM 743 N N . PRO A 1 96 ? 17.859 13.727 10.852 1 93.5 96 PRO A N 1
ATOM 744 C CA . PRO A 1 96 ? 16.562 13.867 11.508 1 93.5 96 PRO A CA 1
ATOM 745 C C . PRO A 1 96 ? 15.586 14.742 10.719 1 93.5 96 PRO A C 1
ATOM 747 O O . PRO A 1 96 ? 14.383 14.727 10.984 1 93.5 96 PRO A O 1
ATOM 750 N N . HIS A 1 97 ? 16.047 15.484 9.766 1 92.12 97 HIS A N 1
ATOM 751 C CA . HIS A 1 97 ? 15.164 16.422 9.086 1 92.12 97 HIS A CA 1
ATOM 752 C C . HIS A 1 97 ? 14.812 15.938 7.684 1 92.12 97 HIS A C 1
ATOM 754 O O . HIS A 1 97 ? 14.305 16.703 6.863 1 92.12 97 HIS A O 1
ATOM 760 N N . SER A 1 98 ? 15.141 14.648 7.461 1 89.94 98 SER A N 1
ATOM 761 C CA . SER A 1 98 ? 14.773 14.023 6.199 1 89.94 98 SER A CA 1
ATOM 762 C C . SER A 1 98 ? 13.445 13.273 6.316 1 89.94 98 SER A C 1
ATOM 764 O O . SER A 1 98 ? 13.383 12.211 6.934 1 89.94 98 SER A O 1
ATOM 766 N N . ASP A 1 99 ? 12.383 13.75 5.605 1 93.38 99 ASP A N 1
ATOM 767 C CA . ASP A 1 99 ? 11.094 13.062 5.59 1 93.38 99 ASP A CA 1
ATOM 768 C C . ASP A 1 99 ? 11.234 11.648 5.031 1 93.38 99 ASP A C 1
ATOM 770 O O . ASP A 1 99 ? 10.516 10.734 5.441 1 93.38 99 ASP A O 1
ATOM 774 N N . PHE A 1 100 ? 12.227 11.555 4.176 1 90.88 100 PHE A N 1
ATOM 775 C CA . PHE A 1 100 ? 12.43 10.312 3.441 1 90.88 100 PHE A CA 1
ATOM 776 C C . PHE A 1 100 ? 12.664 9.148 4.398 1 90.88 100 PHE A C 1
ATOM 778 O O . PHE A 1 100 ? 12.031 8.102 4.266 1 90.88 100 PHE A O 1
ATOM 785 N N . TYR A 1 101 ? 13.484 9.297 5.34 1 93.06 101 TYR A N 1
ATOM 786 C CA . TYR A 1 101 ? 13.867 8.195 6.223 1 93.06 101 TYR A CA 1
ATOM 787 C C . TYR A 1 101 ? 12.773 7.914 7.242 1 93.06 101 TYR A C 1
ATOM 789 O O . TYR A 1 101 ? 12.562 6.766 7.637 1 93.06 101 TYR A O 1
ATOM 797 N N . TRP A 1 102 ? 12.07 8.969 7.633 1 96.5 102 TRP A N 1
ATOM 798 C CA . TRP A 1 102 ? 10.945 8.781 8.547 1 96.5 102 TRP A CA 1
ATOM 799 C C . TRP A 1 102 ? 9.797 8.047 7.855 1 96.5 102 TRP A C 1
ATOM 801 O O . TRP A 1 102 ? 9.148 7.191 8.461 1 96.5 102 TRP A O 1
ATOM 811 N N . ASP A 1 103 ? 9.594 8.391 6.621 1 95.44 103 ASP A N 1
ATOM 812 C CA . ASP A 1 103 ? 8.586 7.695 5.816 1 95.44 103 ASP A CA 1
ATOM 813 C C . ASP A 1 103 ? 8.914 6.211 5.691 1 95.44 103 ASP A C 1
ATOM 815 O O . ASP A 1 103 ? 8.133 5.359 6.109 1 95.44 103 ASP A O 1
ATOM 819 N N . ASN A 1 104 ? 10.117 5.93 5.277 1 94.44 104 ASN A N 1
ATOM 820 C CA . ASN A 1 104 ? 10.5 4.543 5.043 1 94.44 104 ASN A CA 1
ATOM 821 C C . ASN A 1 104 ? 10.531 3.738 6.34 1 94.44 104 ASN A C 1
ATOM 823 O O . ASN A 1 104 ? 10 2.629 6.395 1 94.44 104 ASN A O 1
ATOM 827 N N . GLY A 1 105 ? 11.117 4.312 7.324 1 96.88 105 GLY A N 1
ATOM 828 C CA . GLY A 1 105 ? 11.203 3.604 8.594 1 96.88 105 GLY A CA 1
ATOM 829 C C . GLY A 1 105 ? 9.844 3.279 9.188 1 96.88 105 GLY A C 1
ATOM 830 O O . GLY A 1 105 ? 9.609 2.154 9.633 1 96.88 105 GLY A O 1
ATOM 831 N N . SER A 1 106 ? 8.953 4.234 9.164 1 98.25 106 SER A N 1
ATOM 832 C CA . SER A 1 106 ? 7.625 4.016 9.734 1 98.25 106 SER A CA 1
ATOM 833 C C . SER A 1 106 ? 6.844 2.984 8.922 1 98.25 106 SER A C 1
ATOM 835 O O . SER A 1 106 ? 6.094 2.184 9.484 1 98.25 106 SER A O 1
ATOM 837 N N . TRP A 1 107 ? 7.012 3.002 7.641 1 96.19 107 TRP A N 1
ATOM 838 C CA . TRP A 1 107 ? 6.344 2.039 6.77 1 96.19 107 TRP A CA 1
ATOM 839 C C . TRP A 1 107 ? 6.836 0.623 7.047 1 96.19 107 TRP A C 1
ATOM 841 O O . TRP A 1 107 ? 6.031 -0.299 7.211 1 96.19 107 TRP A O 1
ATOM 851 N N . HIS A 1 108 ? 8.141 0.51 7.129 1 96.75 108 HIS A N 1
ATOM 852 C CA . HIS A 1 108 ? 8.688 -0.82 7.375 1 96.75 108 HIS A CA 1
ATOM 853 C C . HIS A 1 108 ? 8.258 -1.35 8.734 1 96.75 108 HIS A C 1
ATOM 855 O O . HIS A 1 108 ? 7.887 -2.52 8.867 1 96.75 108 HIS A O 1
ATOM 861 N N . LEU A 1 109 ? 8.258 -0.503 9.719 1 97.88 109 LEU A N 1
ATOM 862 C CA . LEU A 1 109 ? 7.875 -0.938 11.055 1 97.88 109 LEU A CA 1
ATOM 863 C C . LEU A 1 109 ? 6.371 -1.18 11.133 1 97.88 109 LEU A C 1
ATOM 865 O O . LEU A 1 109 ? 5.934 -2.291 11.445 1 97.88 109 LEU A O 1
ATOM 869 N N . GLY A 1 110 ? 5.605 -0.212 10.742 1 97.88 110 GLY A N 1
ATOM 870 C CA . GLY A 1 110 ? 4.168 -0.241 10.945 1 97.88 110 GLY A CA 1
ATOM 871 C C . GLY A 1 110 ? 3.445 -1.166 9.984 1 97.88 110 GLY A C 1
ATOM 872 O O . GLY A 1 110 ? 2.4 -1.727 10.32 1 97.88 110 GLY A O 1
ATOM 873 N N . ASN A 1 111 ? 4.008 -1.291 8.75 1 95.31 111 ASN A N 1
ATOM 874 C CA . ASN A 1 111 ? 3.312 -2.078 7.738 1 95.31 111 ASN A CA 1
ATOM 875 C C . ASN A 1 111 ? 4.008 -3.414 7.492 1 95.31 111 ASN A C 1
ATOM 877 O O . ASN A 1 111 ? 3.43 -4.473 7.746 1 95.31 111 ASN A O 1
ATOM 881 N N . ASN A 1 112 ? 5.238 -3.355 7.109 1 93.12 112 ASN A N 1
ATOM 882 C CA . ASN A 1 112 ? 5.895 -4.598 6.715 1 93.12 112 ASN A CA 1
ATOM 883 C C . ASN A 1 112 ? 6.133 -5.508 7.918 1 93.12 112 ASN A C 1
ATOM 885 O O . ASN A 1 112 ? 5.809 -6.695 7.875 1 93.12 112 ASN A O 1
ATOM 889 N N . ALA A 1 113 ? 6.641 -4.957 8.977 1 96.88 113 ALA A N 1
ATOM 890 C CA . ALA A 1 113 ? 6.93 -5.773 10.148 1 96.88 113 ALA A CA 1
ATOM 891 C C . ALA A 1 113 ? 5.648 -6.316 10.773 1 96.88 113 ALA A C 1
ATOM 893 O O . ALA A 1 113 ? 5.566 -7.5 11.109 1 96.88 113 ALA A O 1
ATOM 894 N N . SER A 1 114 ? 4.664 -5.449 10.898 1 97 114 SER A N 1
ATOM 895 C CA . SER A 1 114 ? 3.408 -5.91 11.484 1 97 114 SER A CA 1
ATOM 896 C C . SER A 1 114 ? 2.785 -7.027 10.656 1 97 114 SER A C 1
ATOM 898 O O . SER A 1 114 ? 2.342 -8.039 11.203 1 97 114 SER A O 1
ATOM 900 N N . SER A 1 115 ? 2.807 -6.902 9.383 1 92.62 115 SER A N 1
ATOM 901 C CA . SER A 1 115 ? 2.256 -7.926 8.5 1 92.62 115 SER A CA 1
ATOM 902 C C . SER A 1 115 ? 3.08 -9.211 8.562 1 92.62 115 SER A C 1
ATOM 904 O O . SER A 1 115 ? 2.529 -10.312 8.516 1 92.62 115 SER A O 1
ATOM 906 N N . SER A 1 116 ? 4.387 -9.031 8.664 1 92.31 116 SER A N 1
ATOM 907 C CA . SER A 1 116 ? 5.277 -10.188 8.734 1 92.31 116 SER A CA 1
ATOM 908 C C . SER A 1 116 ? 4.973 -11.039 9.969 1 92.31 116 SER A C 1
ATOM 910 O O . SER A 1 116 ? 4.977 -12.266 9.891 1 92.31 116 SER A O 1
ATOM 912 N N . TYR A 1 117 ? 4.672 -10.414 11.031 1 93.44 117 TYR A N 1
ATOM 913 C CA . TYR A 1 117 ? 4.312 -11.148 12.242 1 93.44 117 TYR A CA 1
ATOM 914 C C . TYR A 1 117 ? 2.963 -11.844 12.07 1 93.44 117 TYR A C 1
ATOM 916 O O . TYR A 1 117 ? 2.803 -13 12.453 1 93.44 117 TYR A O 1
ATOM 924 N N . LEU A 1 118 ? 2.084 -11.125 11.484 1 88.56 118 LEU A N 1
ATOM 925 C CA . LEU A 1 118 ? 0.744 -11.68 11.312 1 88.56 118 LEU A CA 1
ATOM 926 C C . LEU A 1 118 ? 0.771 -12.906 10.414 1 88.56 118 LEU A C 1
ATOM 928 O O . LEU A 1 118 ? 0.032 -13.867 10.641 1 88.56 118 LEU A O 1
ATOM 932 N N . ASP A 1 119 ? 1.675 -12.891 9.5 1 83.06 119 ASP A N 1
ATOM 933 C CA . ASP A 1 119 ? 1.69 -13.938 8.484 1 83.06 119 ASP A CA 1
ATOM 934 C C . ASP A 1 119 ? 2.645 -15.062 8.867 1 83.06 119 ASP A C 1
ATOM 936 O O . ASP A 1 119 ? 2.713 -16.078 8.18 1 83.06 119 ASP A O 1
ATOM 940 N N . ASN A 1 120 ? 3.379 -14.891 9.992 1 86 120 ASN A N 1
ATOM 941 C CA . ASN A 1 120 ? 4.371 -15.875 10.398 1 86 120 ASN A CA 1
ATOM 942 C C . ASN A 1 120 ? 3.717 -17.094 11.062 1 86 120 ASN A C 1
ATOM 944 O O . ASN A 1 120 ? 3.455 -17.078 12.266 1 86 120 ASN A O 1
ATOM 948 N N . LYS A 1 121 ? 3.564 -18.188 10.305 1 80.12 121 LYS A N 1
ATOM 949 C CA . LYS A 1 121 ? 2.816 -19.359 10.758 1 80.12 121 LYS A CA 1
ATOM 950 C C . LYS A 1 121 ? 3.654 -20.203 11.703 1 80.12 121 LYS A C 1
ATOM 952 O O . LYS A 1 121 ? 3.146 -21.156 12.297 1 80.12 121 LYS A O 1
ATOM 957 N N . ARG A 1 122 ? 4.855 -19.906 11.867 1 85.62 122 ARG A N 1
ATOM 958 C CA . ARG A 1 122 ? 5.695 -20.594 12.844 1 85.62 122 ARG A CA 1
ATOM 959 C C . ARG A 1 122 ? 5.402 -20.094 14.258 1 85.62 122 ARG A C 1
ATOM 961 O O . ARG A 1 122 ? 5.797 -20.734 15.242 1 85.62 122 ARG A O 1
ATOM 968 N N . LEU A 1 123 ? 4.711 -18.922 14.32 1 91.56 123 LEU A N 1
ATOM 969 C CA . LEU A 1 123 ? 4.348 -18.328 15.609 1 91.56 123 LEU A CA 1
ATOM 970 C C . LEU A 1 123 ? 2.932 -18.734 16.016 1 91.56 123 LEU A C 1
ATOM 972 O O . LEU A 1 123 ? 2.102 -19.031 15.148 1 91.56 123 LEU A O 1
ATOM 976 N N . SER A 1 124 ? 2.74 -18.703 17.328 1 93 124 SER A N 1
ATOM 977 C CA . SER A 1 124 ? 1.392 -18.938 17.844 1 93 124 SER A CA 1
ATOM 978 C C . SER A 1 124 ? 0.462 -17.781 17.484 1 93 124 SER A C 1
ATOM 980 O O . SER A 1 124 ? 0.921 -16.672 17.219 1 93 124 SER A O 1
ATOM 982 N N . PRO A 1 125 ? -0.814 -18.094 17.453 1 89.88 125 PRO A N 1
ATOM 983 C CA . PRO A 1 125 ? -1.76 -17 17.188 1 89.88 125 PRO A CA 1
ATOM 984 C C . PRO A 1 125 ? -1.593 -15.82 18.125 1 89.88 125 PRO A C 1
ATOM 986 O O . PRO A 1 125 ? -1.695 -14.664 17.703 1 89.88 125 PRO A O 1
ATOM 989 N N . MET A 1 126 ? -1.307 -16.062 19.359 1 95.12 126 MET A N 1
ATOM 990 C CA . MET A 1 126 ? -1.132 -15 20.328 1 95.12 126 MET A CA 1
ATOM 991 C C . MET A 1 126 ? 0.12 -14.188 20.031 1 95.12 126 MET A C 1
ATOM 993 O O . MET A 1 126 ? 0.083 -12.953 20.062 1 95.12 126 MET A O 1
ATOM 997 N N . GLU A 1 127 ? 1.174 -14.859 19.641 1 95.56 127 GLU A N 1
ATOM 998 C CA . GLU A 1 127 ? 2.42 -14.18 19.312 1 95.56 127 GLU A CA 1
ATOM 999 C C . GLU A 1 127 ? 2.262 -13.328 18.047 1 95.56 127 GLU A C 1
ATOM 1001 O O . GLU A 1 127 ? 2.824 -12.234 17.953 1 95.56 127 GLU A O 1
ATOM 1006 N N . ARG A 1 128 ? 1.519 -13.883 17.141 1 95.44 128 ARG A N 1
ATOM 1007 C CA . ARG A 1 128 ? 1.259 -13.156 15.906 1 95.44 128 ARG A CA 1
ATOM 1008 C C . ARG A 1 128 ? 0.5 -11.859 16.172 1 95.44 128 ARG A C 1
ATOM 1010 O O . ARG A 1 128 ? 0.888 -10.797 15.695 1 95.44 128 ARG A O 1
ATOM 1017 N N . ARG A 1 129 ? -0.433 -11.969 17.031 1 95.25 129 ARG A N 1
ATOM 1018 C CA . ARG A 1 129 ? -1.247 -10.805 17.359 1 95.25 129 ARG A CA 1
ATOM 1019 C C . ARG A 1 129 ? -0.439 -9.781 18.156 1 95.25 129 ARG A C 1
ATOM 1021 O O . ARG A 1 129 ? -0.551 -8.578 17.906 1 95.25 129 ARG A O 1
ATOM 1028 N N . GLU A 1 130 ? 0.321 -10.211 19.016 1 97.06 130 GLU A N 1
ATOM 1029 C CA . GLU A 1 130 ? 1.147 -9.32 19.828 1 97.06 130 GLU A CA 1
ATOM 1030 C C . GLU A 1 130 ? 2.184 -8.602 18.969 1 97.06 130 GLU A C 1
ATOM 1032 O O . GLU A 1 130 ? 2.389 -7.395 19.109 1 97.06 130 GLU A O 1
ATOM 1037 N N . GLY A 1 131 ? 2.834 -9.359 18.094 1 97.56 131 GLY A N 1
ATOM 1038 C CA . GLY A 1 131 ? 3.789 -8.75 17.172 1 97.56 131 GLY A CA 1
ATOM 1039 C C . GLY A 1 131 ? 3.154 -7.742 16.234 1 97.56 131 GLY A C 1
ATOM 1040 O O . GLY A 1 131 ? 3.711 -6.668 16 1 97.56 131 GLY A O 1
ATOM 1041 N N . PHE A 1 132 ? 2.027 -8.141 15.82 1 97.5 132 PHE A N 1
ATOM 1042 C CA . PHE A 1 132 ? 1.256 -7.273 14.938 1 97.5 132 PHE A CA 1
ATOM 1043 C C . PHE A 1 132 ? 0.962 -5.941 15.617 1 97.5 132 PHE A C 1
ATOM 1045 O O . PHE A 1 132 ? 1.305 -4.879 15.094 1 97.5 132 PHE A O 1
ATOM 1052 N N . ARG A 1 133 ? 0.442 -5.973 16.797 1 97.69 133 ARG A N 1
ATOM 1053 C CA . ARG A 1 133 ? 0.093 -4.773 17.562 1 97.69 133 ARG A CA 1
ATOM 1054 C C . ARG A 1 133 ? 1.337 -3.969 17.906 1 97.69 133 ARG A C 1
ATOM 1056 O O . ARG A 1 133 ? 1.358 -2.746 17.75 1 97.69 133 ARG A O 1
ATOM 1063 N N . LYS A 1 134 ? 2.309 -4.629 18.297 1 98.31 134 LYS A N 1
ATOM 1064 C CA . LYS A 1 134 ? 3.553 -4.004 18.734 1 98.31 134 LYS A CA 1
ATOM 1065 C C . LYS A 1 134 ? 4.184 -3.186 17.625 1 98.31 134 LYS A C 1
ATOM 1067 O O . LYS A 1 134 ? 4.547 -2.023 17.812 1 98.31 134 LYS A O 1
ATOM 1072 N N . TYR A 1 135 ? 4.207 -3.719 16.469 1 98.44 135 TYR A N 1
ATOM 1073 C CA . TYR A 1 135 ? 4.941 -3.055 15.398 1 98.44 135 TYR A CA 1
ATOM 1074 C C . TYR A 1 135 ? 4.09 -1.97 14.742 1 98.44 135 TYR A C 1
ATOM 1076 O O . TYR A 1 135 ? 4.621 -0.983 14.227 1 98.44 135 TYR A O 1
ATOM 1084 N N . ILE A 1 136 ? 2.807 -2.1 14.805 1 98.62 136 ILE A N 1
ATOM 1085 C CA . ILE A 1 136 ? 1.964 -0.968 14.43 1 98.62 136 ILE A CA 1
ATOM 1086 C C . ILE A 1 136 ? 2.299 0.235 15.312 1 98.62 136 ILE A C 1
ATOM 1088 O O . ILE A 1 136 ? 2.549 1.331 14.805 1 98.62 136 ILE A O 1
ATOM 1092 N N . GLN A 1 137 ? 2.391 0.007 16.609 1 98.5 137 GLN A N 1
ATOM 1093 C CA . GLN A 1 137 ? 2.674 1.08 17.562 1 98.5 137 GLN A CA 1
ATOM 1094 C C . GLN A 1 137 ? 4.086 1.622 17.375 1 98.5 137 GLN A C 1
ATOM 1096 O O . GLN A 1 137 ? 4.312 2.83 17.469 1 98.5 137 GLN A O 1
ATOM 1101 N N . LYS A 1 138 ? 4.988 0.715 17.078 1 98.5 138 LYS A N 1
ATOM 1102 C CA . LYS A 1 138 ? 6.355 1.156 16.828 1 98.5 138 LYS A CA 1
ATOM 1103 C C . LYS A 1 138 ? 6.43 2.064 15.602 1 98.5 138 LYS A C 1
ATOM 1105 O O . LYS A 1 138 ? 7.133 3.076 15.609 1 98.5 138 LYS A O 1
ATOM 1110 N N . GLY A 1 139 ? 5.703 1.687 14.555 1 98.69 139 GLY A N 1
ATOM 1111 C CA . GLY A 1 139 ? 5.656 2.531 13.375 1 98.69 139 GLY A CA 1
ATOM 1112 C C . GLY A 1 139 ? 5.07 3.904 13.641 1 98.69 139 GLY A C 1
ATOM 1113 O O . GLY A 1 139 ? 5.625 4.918 13.211 1 98.69 139 GLY A O 1
ATOM 1114 N N . ARG A 1 140 ? 4.016 3.943 14.398 1 98.62 140 ARG A N 1
ATOM 1115 C CA . ARG A 1 140 ? 3.355 5.199 14.734 1 98.62 140 ARG A CA 1
ATOM 1116 C C . ARG A 1 140 ? 4.254 6.078 15.602 1 98.62 140 ARG A C 1
ATOM 1118 O O . ARG A 1 140 ? 4.41 7.27 15.336 1 98.62 140 ARG A O 1
ATOM 1125 N N . ARG A 1 141 ? 4.852 5.508 16.578 1 98.5 141 ARG A N 1
ATOM 1126 C CA . ARG A 1 141 ? 5.738 6.25 17.469 1 98.5 141 ARG A CA 1
ATOM 1127 C C . ARG A 1 141 ? 6.953 6.777 16.719 1 98.5 141 ARG A C 1
ATOM 1129 O O . ARG A 1 141 ? 7.406 7.898 16.969 1 98.5 141 ARG A O 1
ATOM 1136 N N . PHE A 1 142 ? 7.469 5.93 15.844 1 98.69 142 PHE A N 1
ATOM 1137 C CA . PHE A 1 142 ? 8.594 6.352 15.016 1 98.69 142 PHE A CA 1
ATOM 1138 C C . PHE A 1 142 ? 8.227 7.574 14.188 1 98.69 142 PHE A C 1
ATOM 1140 O O . PHE A 1 142 ? 9 8.539 14.117 1 98.69 142 PHE A O 1
ATOM 1147 N N . LEU A 1 143 ? 7.074 7.535 13.617 1 98.44 143 LEU A N 1
ATOM 1148 C CA . LEU A 1 143 ? 6.613 8.641 12.789 1 98.44 143 LEU A CA 1
ATOM 1149 C C . LEU A 1 143 ? 6.367 9.891 13.633 1 98.44 143 LEU A C 1
ATOM 1151 O O . LEU A 1 143 ? 6.668 11 13.203 1 98.44 143 LEU A O 1
ATOM 1155 N N . GLU A 1 144 ? 5.867 9.734 14.812 1 98.56 144 GLU A N 1
ATOM 1156 C CA . GLU A 1 144 ? 5.656 10.859 15.711 1 98.56 144 GLU A CA 1
ATOM 1157 C C . GLU A 1 144 ? 6.977 11.539 16.078 1 98.56 144 GLU A C 1
ATOM 1159 O O . GLU A 1 144 ? 7.047 12.766 16.172 1 98.56 144 GLU A O 1
ATOM 1164 N N . LYS A 1 145 ? 7.977 10.742 16.281 1 98.31 145 LYS A N 1
ATOM 1165 C CA . LYS A 1 145 ? 9.305 11.32 16.453 1 98.31 145 LYS A CA 1
ATOM 1166 C C . LYS A 1 145 ? 9.711 12.156 15.25 1 98.31 145 LYS A C 1
ATOM 1168 O O . LYS A 1 145 ? 10.281 13.234 15.398 1 98.31 145 LYS A O 1
ATOM 1173 N N . GLY A 1 146 ? 9.422 11.633 14.078 1 98.38 146 GLY A N 1
ATOM 1174 C CA . GLY A 1 146 ? 9.719 12.359 12.852 1 98.38 146 GLY A CA 1
ATOM 1175 C C . GLY A 1 146 ? 8.969 13.68 12.75 1 98.38 146 GLY A C 1
ATOM 1176 O O . GLY A 1 146 ? 9.539 14.688 12.336 1 98.38 146 GLY A O 1
ATOM 1177 N N . ILE A 1 147 ? 7.762 13.688 13.164 1 98.56 147 ILE A N 1
ATOM 1178 C CA . ILE A 1 147 ? 6.934 14.891 13.148 1 98.56 147 ILE A CA 1
ATOM 1179 C C . ILE A 1 147 ? 7.488 15.914 14.133 1 98.56 147 ILE A C 1
ATOM 1181 O O . ILE A 1 147 ? 7.559 17.109 13.82 1 98.56 147 ILE A O 1
ATOM 1185 N N . ASN A 1 148 ? 7.906 15.43 15.281 1 98.12 148 ASN A N 1
ATOM 1186 C CA . ASN A 1 148 ? 8.508 16.328 16.266 1 98.12 148 ASN A CA 1
ATOM 1187 C C . ASN A 1 148 ? 9.797 16.953 15.734 1 98.12 148 ASN A C 1
ATOM 1189 O O . ASN A 1 148 ? 10.07 18.125 15.992 1 98.12 148 ASN A O 1
ATOM 1193 N N . ALA A 1 149 ? 10.5 16.188 15.016 1 96.44 149 ALA A N 1
ATOM 1194 C CA . ALA A 1 149 ? 11.75 16.688 14.438 1 96.44 149 ALA A CA 1
ATOM 1195 C C . ALA A 1 149 ? 11.484 17.594 13.242 1 96.44 149 ALA A C 1
ATOM 1197 O O . ALA A 1 149 ? 12.336 18.391 12.859 1 96.44 149 ALA A O 1
ATOM 1198 N N . ASN A 1 150 ? 10.359 17.422 12.617 1 96.88 150 ASN A N 1
ATOM 1199 C CA . ASN A 1 150 ? 9.969 18.188 11.438 1 96.88 150 ASN A CA 1
ATOM 1200 C C . ASN A 1 150 ? 8.555 18.734 11.57 1 96.88 150 ASN A C 1
ATOM 1202 O O . ASN A 1 150 ? 7.66 18.375 10.812 1 96.88 150 ASN A O 1
ATOM 1206 N N . PRO A 1 151 ? 8.367 19.672 12.453 1 96.69 151 PRO A N 1
ATOM 1207 C CA . PRO A 1 151 ? 7.016 20.094 12.805 1 96.69 151 PRO A CA 1
ATOM 1208 C C . PRO A 1 151 ? 6.289 20.781 11.641 1 96.69 151 PRO A C 1
ATOM 1210 O O . PRO A 1 151 ? 5.062 20.891 11.664 1 96.69 151 PRO A O 1
ATOM 1213 N N . ASP A 1 152 ? 7.012 21.172 10.609 1 96.38 152 ASP A N 1
ATOM 1214 C CA . ASP A 1 152 ? 6.395 21.875 9.5 1 96.38 152 ASP A CA 1
ATOM 1215 C C . ASP A 1 152 ? 6.102 20.938 8.336 1 96.38 152 ASP A C 1
ATOM 1217 O O . ASP A 1 152 ? 5.656 21.375 7.27 1 96.38 152 ASP A O 1
ATOM 1221 N N . SER A 1 153 ? 6.305 19.656 8.5 1 96.44 153 SER A N 1
ATOM 1222 C CA . SER A 1 153 ? 6.102 18.703 7.414 1 96.44 153 SER A CA 1
ATOM 1223 C C . SER A 1 153 ? 4.648 18.25 7.34 1 96.44 153 SER A C 1
ATOM 1225 O O . SER A 1 153 ? 4.219 17.391 8.109 1 96.44 153 SER A O 1
ATOM 1227 N N . TRP A 1 154 ? 3.934 18.766 6.316 1 97.25 154 TRP A N 1
ATOM 1228 C CA . TRP A 1 154 ? 2.57 18.297 6.098 1 97.25 154 TRP A CA 1
ATOM 1229 C C . TRP A 1 154 ? 2.562 16.812 5.734 1 97.25 154 TRP A C 1
ATOM 1231 O O . TRP A 1 154 ? 1.606 16.094 6.043 1 97.25 154 TRP A O 1
ATOM 1241 N N . TYR A 1 155 ? 3.625 16.438 5.074 1 96.88 155 TYR A N 1
ATOM 1242 C CA . TYR A 1 155 ? 3.715 15.086 4.539 1 96.88 155 TYR A CA 1
ATOM 1243 C C . TYR A 1 155 ? 3.762 14.055 5.664 1 96.88 155 TYR A C 1
ATOM 1245 O O . TYR A 1 155 ? 3.029 13.062 5.633 1 96.88 155 TYR A O 1
ATOM 1253 N N . LEU A 1 156 ? 4.613 14.266 6.691 1 98.25 156 LEU A N 1
ATOM 1254 C CA . LEU A 1 156 ? 4.703 13.336 7.812 1 98.25 156 LEU A CA 1
ATOM 1255 C C . LEU A 1 156 ? 3.393 13.297 8.586 1 98.25 156 LEU A C 1
ATOM 1257 O O . LEU A 1 156 ? 2.979 12.234 9.062 1 98.25 156 LEU A O 1
ATOM 1261 N N . GLN A 1 157 ? 2.748 14.469 8.648 1 98.44 157 GLN A N 1
ATOM 1262 C CA . GLN A 1 157 ? 1.428 14.5 9.266 1 98.44 157 GLN A CA 1
ATOM 1263 C C . GLN A 1 157 ? 0.428 13.664 8.477 1 98.44 157 GLN A C 1
ATOM 1265 O O . GLN A 1 157 ? -0.354 12.906 9.055 1 98.44 157 GLN A O 1
ATOM 1270 N N . SER A 1 158 ? 0.469 13.82 7.195 1 98.12 158 SER A N 1
ATOM 1271 C CA . SER A 1 158 ? -0.422 13.047 6.34 1 98.12 158 SER A CA 1
ATOM 1272 C C . SER A 1 158 ? -0.162 11.555 6.484 1 98.12 158 SER A C 1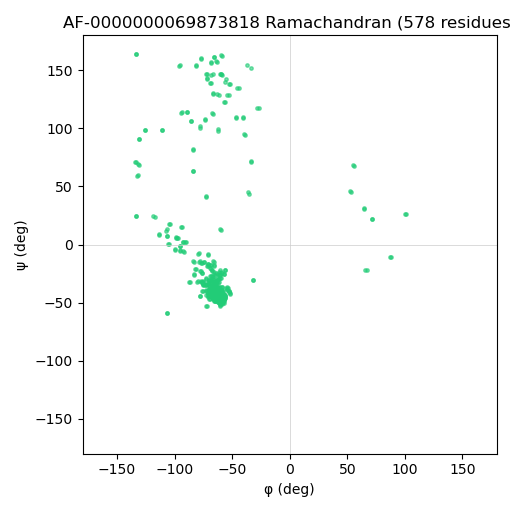
ATOM 1274 O O . SER A 1 158 ? -1.1 10.75 6.492 1 98.12 158 SER A O 1
ATOM 1276 N N . LEU A 1 159 ? 1.075 11.18 6.598 1 97.81 159 LEU A N 1
ATOM 1277 C CA . LEU A 1 159 ? 1.43 9.781 6.777 1 97.81 159 LEU A CA 1
ATOM 1278 C C . LEU A 1 159 ? 0.855 9.234 8.086 1 97.81 159 LEU A C 1
ATOM 1280 O O . LEU A 1 159 ? 0.392 8.094 8.133 1 97.81 159 LEU A O 1
ATOM 1284 N N . LEU A 1 160 ? 0.931 10.039 9.086 1 98.62 160 LEU A N 1
ATOM 1285 C CA . LEU A 1 160 ? 0.361 9.633 10.367 1 98.62 160 LEU A CA 1
ATOM 1286 C C . LEU A 1 160 ? -1.145 9.422 10.25 1 98.62 160 LEU A C 1
ATOM 1288 O O . LEU A 1 160 ? -1.683 8.445 10.789 1 98.62 160 LEU A O 1
ATOM 1292 N N . GLY A 1 161 ? -1.801 10.328 9.562 1 98.69 161 GLY A N 1
ATOM 1293 C CA . GLY A 1 161 ? -3.215 10.141 9.281 1 98.69 161 GLY A CA 1
ATOM 1294 C C . GLY A 1 161 ? -3.516 8.836 8.57 1 98.69 161 GLY A C 1
ATOM 1295 O O . GLY A 1 161 ? -4.445 8.117 8.945 1 98.69 161 GLY A O 1
ATOM 1296 N N . ASN A 1 162 ? -2.682 8.555 7.582 1 97.62 162 ASN A N 1
ATOM 1297 C CA . ASN A 1 162 ? -2.84 7.305 6.848 1 97.62 162 ASN A CA 1
ATOM 1298 C C . ASN A 1 162 ? -2.676 6.094 7.762 1 97.62 162 ASN A C 1
ATOM 1300 O O . ASN A 1 162 ? -3.412 5.113 7.637 1 97.62 162 ASN A O 1
ATOM 1304 N N . MET A 1 163 ? -1.709 6.148 8.648 1 97.88 163 MET A N 1
ATOM 1305 C CA . MET A 1 163 ? -1.46 5.02 9.539 1 97.88 163 MET A CA 1
ATOM 1306 C C . MET A 1 163 ? -2.635 4.809 10.492 1 97.88 163 MET A C 1
ATOM 1308 O O . MET A 1 163 ? -3.059 3.674 10.711 1 97.88 163 MET A O 1
ATOM 1312 N N . TYR A 1 164 ? -3.213 5.871 10.969 1 98.38 164 TYR A N 1
ATOM 1313 C CA . TYR A 1 164 ? -4.32 5.777 11.906 1 98.38 164 TYR A CA 1
ATOM 1314 C C . TYR A 1 164 ? -5.617 5.418 11.188 1 98.38 164 TYR A C 1
ATOM 1316 O O . TYR A 1 164 ? -6.559 4.914 11.805 1 98.38 164 TYR A O 1
ATOM 1324 N N . SER A 1 165 ? -5.648 5.703 9.898 1 97.56 165 SER A N 1
ATOM 1325 C CA . SER A 1 165 ? -6.898 5.484 9.18 1 97.56 165 SER A CA 1
ATOM 1326 C C . SER A 1 165 ? -6.941 4.094 8.555 1 97.56 165 SER A C 1
ATOM 1328 O O . SER A 1 165 ? -7.957 3.691 7.988 1 97.56 165 SER A O 1
ATOM 1330 N N . ASP A 1 166 ? -5.848 3.377 8.656 1 95.25 166 ASP A N 1
ATOM 1331 C CA . ASP A 1 166 ? -5.809 2.043 8.062 1 95.25 166 ASP A CA 1
ATOM 1332 C C . ASP A 1 166 ? -6.746 1.087 8.805 1 95.25 166 ASP A C 1
ATOM 1334 O O . ASP A 1 166 ? -6.469 0.686 9.938 1 95.25 166 ASP A O 1
ATOM 1338 N N . THR A 1 167 ? -7.785 0.671 8.109 1 92.44 167 THR A N 1
ATOM 1339 C CA . THR A 1 167 ? -8.875 -0.092 8.703 1 92.44 167 THR A CA 1
ATOM 1340 C C . THR A 1 167 ? -8.383 -1.457 9.172 1 92.44 167 THR A C 1
ATOM 1342 O O . THR A 1 167 ? -9.008 -2.08 10.039 1 92.44 167 THR A O 1
ATOM 1345 N N . TYR A 1 168 ? -7.238 -1.896 8.672 1 87.81 168 TYR A N 1
ATOM 1346 C CA . TYR A 1 168 ? -6.781 -3.252 8.953 1 87.81 168 TYR A CA 1
ATOM 1347 C C . TYR A 1 168 ? -5.633 -3.242 9.961 1 87.81 168 TYR A C 1
ATOM 1349 O O . TYR A 1 168 ? -5.145 -4.297 10.367 1 87.81 168 TYR A O 1
ATOM 1357 N N . ARG A 1 169 ? -5.254 -2.061 10.422 1 95 169 ARG A N 1
ATOM 1358 C CA . ARG A 1 169 ? -4.121 -1.95 11.328 1 95 169 ARG A CA 1
ATOM 1359 C C . ARG A 1 169 ? -4.461 -1.065 12.523 1 95 169 ARG A C 1
ATOM 1361 O O . ARG A 1 169 ? -3.811 -0.045 12.758 1 95 169 ARG A O 1
ATOM 1368 N N . GLN A 1 170 ? -5.547 -1.564 13.242 1 95 170 GLN A N 1
ATOM 1369 C CA . GLN A 1 170 ? -5.965 -0.927 14.484 1 95 170 GLN A CA 1
ATOM 1370 C C . GLN A 1 170 ? -6.25 0.557 14.273 1 95 170 GLN A C 1
ATOM 1372 O O . GLN A 1 170 ? -5.582 1.412 14.859 1 95 170 GLN A O 1
ATOM 1377 N N . PRO A 1 171 ? -7.289 0.823 13.531 1 96.81 171 PRO A N 1
ATOM 1378 C CA . PRO A 1 171 ? -7.578 2.217 13.188 1 96.81 171 PRO A CA 1
ATOM 1379 C C . PRO A 1 171 ? -7.988 3.053 14.398 1 96.81 171 PRO A C 1
ATOM 1381 O O . PRO A 1 171 ? -8.562 2.523 15.352 1 96.81 171 PRO A O 1
ATOM 1384 N N . ASP A 1 172 ? -7.656 4.23 14.414 1 98.06 172 ASP A N 1
ATOM 1385 C CA . ASP A 1 172 ? -8.141 5.324 15.25 1 98.06 172 ASP A CA 1
ATOM 1386 C C . ASP A 1 172 ? -8.492 6.547 14.406 1 98.06 172 ASP A C 1
ATOM 1388 O O . ASP A 1 172 ? -7.648 7.41 14.172 1 98.06 172 ASP A O 1
ATOM 1392 N N . PHE A 1 173 ? -9.734 6.559 14.016 1 98.44 173 PHE A N 1
ATOM 1393 C CA . PHE A 1 173 ? -10.156 7.516 13 1 98.44 173 PHE A CA 1
ATOM 1394 C C . PHE A 1 173 ? -10.156 8.93 13.562 1 98.44 173 PHE A C 1
ATOM 1396 O O . PHE A 1 173 ? -9.961 9.898 12.812 1 98.44 173 PHE A O 1
ATOM 1403 N N . GLU A 1 174 ? -10.391 9.086 14.797 1 98.5 174 GLU A N 1
ATOM 1404 C CA . GLU A 1 174 ? -10.312 10.406 15.398 1 98.5 174 GLU A CA 1
ATOM 1405 C C . GLU A 1 174 ? -8.891 10.969 15.305 1 98.5 174 GLU A C 1
ATOM 1407 O O . GLU A 1 174 ? -8.703 12.125 14.906 1 98.5 174 GLU A O 1
ATOM 1412 N N . LYS A 1 175 ? -7.922 10.164 15.641 1 98.62 175 LYS A N 1
ATOM 1413 C CA . LYS A 1 175 ? -6.527 10.594 15.531 1 98.62 175 LYS A CA 1
ATOM 1414 C C . LYS A 1 175 ? -6.141 10.812 14.07 1 98.62 175 LYS A C 1
ATOM 1416 O O . LYS A 1 175 ? -5.34 11.695 13.766 1 98.62 175 LYS A O 1
ATOM 1421 N N . ALA A 1 176 ? -6.668 9.961 13.195 1 98.75 176 ALA A N 1
ATOM 1422 C CA . ALA A 1 176 ? -6.426 10.156 11.773 1 98.75 176 ALA A CA 1
ATOM 1423 C C . ALA A 1 176 ? -6.918 11.523 11.312 1 98.75 176 ALA A C 1
ATOM 1425 O O . ALA A 1 176 ? -6.188 12.266 10.648 1 98.75 176 ALA A O 1
ATOM 1426 N N . ALA A 1 177 ? -8.148 11.875 11.727 1 98.75 177 ALA A N 1
ATOM 1427 C CA . ALA A 1 177 ? -8.742 13.148 11.336 1 98.75 177 ALA A CA 1
ATOM 1428 C C . ALA A 1 177 ? -7.902 14.32 11.852 1 98.75 177 ALA A C 1
ATOM 1430 O O . ALA A 1 177 ? -7.664 15.289 11.125 1 98.75 177 ALA A O 1
ATOM 1431 N N . GLU A 1 178 ? -7.496 14.188 13.047 1 98.62 178 GLU A N 1
ATOM 1432 C CA . GLU A 1 178 ? -6.664 15.234 13.633 1 98.62 178 GLU A CA 1
ATOM 1433 C C . GLU A 1 178 ? -5.355 15.398 12.859 1 98.62 178 GLU A C 1
ATOM 1435 O O . GLU A 1 178 ? -4.938 16.531 12.578 1 98.62 178 GLU A O 1
ATOM 1440 N N . ALA A 1 179 ? -4.707 14.32 12.523 1 98.75 179 ALA A N 1
ATOM 1441 C CA . ALA A 1 179 ? -3.449 14.359 11.789 1 98.75 179 ALA A CA 1
ATOM 1442 C C . ALA A 1 179 ? -3.646 14.961 10.398 1 98.75 179 ALA A C 1
ATOM 1444 O O . ALA A 1 179 ? -2.844 15.789 9.953 1 98.75 179 ALA A O 1
ATOM 1445 N N . TYR A 1 180 ? -4.711 14.594 9.742 1 98.62 180 TYR A N 1
ATOM 1446 C CA . TYR A 1 180 ? -5.004 15.156 8.43 1 98.62 180 TYR A CA 1
ATOM 1447 C C . TYR A 1 180 ? -5.281 16.656 8.531 1 98.62 180 TYR A C 1
ATOM 1449 O O . TYR A 1 180 ? -4.867 17.422 7.668 1 98.62 180 TYR A O 1
ATOM 1457 N N . ARG A 1 181 ? -6.012 17.047 9.586 1 98.5 181 ARG A N 1
ATOM 1458 C CA . ARG A 1 181 ? -6.277 18.469 9.797 1 98.5 181 ARG A CA 1
ATOM 1459 C C . ARG A 1 181 ? -4.977 19.25 9.953 1 98.5 181 ARG A C 1
ATOM 1461 O O . ARG A 1 181 ? -4.805 20.312 9.352 1 98.5 181 ARG A O 1
ATOM 1468 N N . LYS A 1 182 ? -4.117 18.719 10.75 1 98.5 182 LYS A N 1
ATOM 1469 C CA . LYS A 1 182 ? -2.818 19.359 10.93 1 98.5 182 LYS A CA 1
ATOM 1470 C C . LYS A 1 182 ? -2.049 19.422 9.617 1 98.5 182 LYS A C 1
ATOM 1472 O O . LYS A 1 182 ? -1.404 20.438 9.328 1 98.5 182 LYS A O 1
ATOM 1477 N N . ALA A 1 183 ? -2.092 18.359 8.82 1 98.25 183 ALA A N 1
ATOM 1478 C CA . ALA A 1 183 ? -1.443 18.359 7.512 1 98.25 183 ALA A CA 1
ATOM 1479 C C . ALA A 1 183 ? -2.01 19.453 6.613 1 98.25 183 ALA A C 1
ATOM 1481 O O . ALA A 1 183 ? -1.259 20.172 5.949 1 98.25 183 ALA A O 1
ATOM 1482 N N . ARG A 1 184 ? -3.312 19.641 6.656 1 97.25 184 ARG A N 1
ATOM 1483 C CA . ARG A 1 184 ? -3.967 20.672 5.863 1 97.25 184 ARG A CA 1
ATOM 1484 C C . ARG A 1 184 ? -3.508 22.062 6.293 1 97.25 184 ARG A C 1
ATOM 1486 O O . ARG A 1 184 ? -3.217 22.922 5.453 1 97.25 184 ARG A O 1
ATOM 1493 N N . ASP A 1 185 ? -3.449 22.203 7.57 1 97.19 185 ASP A N 1
ATOM 1494 C CA . ASP A 1 185 ? -3.02 23.5 8.117 1 97.19 185 ASP A CA 1
ATOM 1495 C C . ASP A 1 185 ? -1.594 23.828 7.688 1 97.19 185 ASP A C 1
ATOM 1497 O O . ASP A 1 185 ? -1.229 25 7.578 1 97.19 185 ASP A O 1
ATOM 1501 N N . LEU A 1 186 ? -0.849 22.812 7.414 1 96.88 186 LEU A N 1
ATOM 1502 C CA . LEU A 1 186 ? 0.549 22.984 7.035 1 96.88 186 LEU A CA 1
ATOM 1503 C C . LEU A 1 186 ? 0.693 23.062 5.52 1 96.88 186 LEU A C 1
ATOM 1505 O O . LEU A 1 186 ? 1.811 23.109 4.996 1 96.88 186 LEU A O 1
ATOM 1509 N N . GLY A 1 187 ? -0.411 23.016 4.832 1 94.25 187 GLY A N 1
ATOM 1510 C CA . GLY A 1 187 ? -0.373 23.25 3.395 1 94.25 187 GLY A CA 1
ATOM 1511 C C . GLY A 1 187 ? -0.404 21.953 2.588 1 94.25 187 GLY A C 1
ATOM 1512 O O . GLY A 1 187 ? 0.058 21.922 1.446 1 94.25 187 GLY A O 1
ATOM 1513 N N . ALA A 1 188 ? -0.95 20.875 3.08 1 94.19 188 ALA A N 1
ATOM 1514 C CA . ALA A 1 188 ? -1.062 19.609 2.352 1 94.19 188 ALA A CA 1
ATOM 1515 C C . ALA A 1 188 ? -1.951 19.766 1.122 1 94.19 188 ALA A C 1
ATOM 1517 O O . ALA A 1 188 ? -2.779 20.672 1.057 1 94.19 188 ALA A O 1
ATOM 1518 N N . PRO A 1 189 ? -1.825 18.906 0.107 1 86.62 189 PRO A N 1
ATOM 1519 C CA . PRO A 1 189 ? -2.666 18.938 -1.092 1 86.62 189 PRO A CA 1
ATOM 1520 C C . PRO A 1 189 ? -4.152 18.766 -0.776 1 86.62 189 PRO A C 1
ATOM 1522 O O . PRO A 1 189 ? -4.504 18.266 0.3 1 86.62 189 PRO A O 1
ATOM 1525 N N . PRO A 1 190 ? -4.953 19.094 -1.674 1 83.44 190 PRO A N 1
ATOM 1526 C CA . PRO A 1 190 ? -6.402 19.141 -1.459 1 83.44 190 PRO A CA 1
ATOM 1527 C C . PRO A 1 190 ? -6.984 17.766 -1.109 1 83.44 190 PRO A C 1
ATOM 1529 O O . PRO A 1 190 ? -7.969 17.688 -0.368 1 83.44 190 PRO A O 1
ATOM 1532 N N . LEU A 1 191 ? -6.391 16.75 -1.587 1 87.69 191 LEU A N 1
ATOM 1533 C CA . LEU A 1 191 ? -6.891 15.406 -1.312 1 87.69 191 LEU A CA 1
ATOM 1534 C C . LEU A 1 191 ? -6.906 15.133 0.188 1 87.69 191 LEU A C 1
ATOM 1536 O O . LEU A 1 191 ? -7.727 14.344 0.669 1 87.69 191 LEU A O 1
ATOM 1540 N N . THR A 1 192 ? -6.074 15.844 0.911 1 94.44 192 THR A N 1
ATOM 1541 C CA . THR A 1 192 ? -5.957 15.609 2.346 1 94.44 192 THR A CA 1
ATOM 1542 C C . THR A 1 192 ? -7.254 15.992 3.061 1 94.44 192 THR A C 1
ATOM 1544 O O . THR A 1 192 ? -7.633 15.352 4.047 1 94.44 192 THR A O 1
ATOM 1547 N N . ALA A 1 193 ? -7.93 16.922 2.525 1 95.75 193 ALA A N 1
ATOM 1548 C CA . ALA A 1 193 ? -9.211 17.312 3.105 1 95.75 193 ALA A CA 1
ATOM 1549 C C . ALA A 1 193 ? -10.242 16.203 2.969 1 95.75 193 ALA A C 1
ATOM 1551 O O . ALA A 1 193 ? -11.039 15.977 3.879 1 95.75 193 ALA A O 1
ATOM 1552 N N . ARG A 1 194 ? -10.242 15.555 1.916 1 95.25 194 ARG A N 1
ATOM 1553 C CA . ARG A 1 194 ? -11.148 14.422 1.736 1 95.25 194 ARG A CA 1
ATOM 1554 C C . ARG A 1 194 ? -10.805 13.281 2.688 1 95.25 194 ARG A C 1
ATOM 1556 O O . ARG A 1 194 ? -11.695 12.617 3.219 1 95.25 194 ARG A O 1
ATOM 1563 N N . LYS A 1 195 ? -9.508 13.086 2.816 1 96.69 195 LYS A N 1
ATOM 1564 C CA . LYS A 1 195 ? -9.086 12.055 3.762 1 96.69 195 LYS A CA 1
ATOM 1565 C C . LYS A 1 195 ? -9.555 12.383 5.176 1 96.69 195 LYS A C 1
ATOM 1567 O O . LYS A 1 195 ? -9.984 11.5 5.918 1 96.69 195 LYS A O 1
ATOM 1572 N N . GLU A 1 196 ? -9.414 13.617 5.527 1 98.5 196 GLU A N 1
ATOM 1573 C CA . GLU A 1 196 ? -9.93 14.055 6.82 1 98.5 196 GLU A CA 1
ATOM 1574 C C . GLU A 1 196 ? -11.422 13.773 6.941 1 98.5 196 GLU A C 1
ATOM 1576 O O . GLU A 1 196 ? -11.883 13.242 7.957 1 98.5 196 GLU A O 1
ATOM 1581 N N . PHE A 1 197 ? -12.148 14.133 5.895 1 98.62 197 PHE A N 1
ATOM 1582 C CA . PHE A 1 197 ? -13.586 13.898 5.859 1 98.62 197 PHE A CA 1
ATOM 1583 C C . PHE A 1 197 ? -13.898 12.422 6.078 1 98.62 197 PHE A C 1
ATOM 1585 O O . PHE A 1 197 ? -14.727 12.078 6.922 1 98.62 197 PHE A O 1
ATOM 1592 N N . TYR A 1 198 ? -13.18 11.555 5.391 1 97.88 198 TYR A N 1
ATOM 1593 C CA . TYR A 1 198 ? -13.445 10.125 5.461 1 97.88 198 TYR A CA 1
ATOM 1594 C C . TYR A 1 198 ? -13.125 9.578 6.848 1 97.88 198 TYR A C 1
ATOM 1596 O O . TYR A 1 198 ? -13.773 8.641 7.316 1 97.88 198 TYR A O 1
ATOM 1604 N N . ALA A 1 199 ? -12.148 10.164 7.492 1 98.5 199 ALA A N 1
ATOM 1605 C CA . ALA A 1 199 ? -11.844 9.773 8.867 1 98.5 199 ALA A CA 1
ATOM 1606 C C . ALA A 1 199 ? -12.93 10.242 9.828 1 98.5 199 ALA A C 1
ATOM 1608 O O . ALA A 1 199 ? -13.406 9.477 10.664 1 98.5 199 ALA A O 1
ATOM 1609 N N . LEU A 1 200 ? -13.398 11.438 9.633 1 98.69 200 LEU A N 1
ATOM 1610 C CA . LEU A 1 200 ? -14.391 12.031 10.516 1 98.69 200 LEU A CA 1
ATOM 1611 C C . LEU A 1 200 ? -15.719 11.281 10.43 1 98.69 200 LEU A C 1
ATOM 1613 O O . LEU A 1 200 ? -16.406 11.117 11.438 1 98.69 200 LEU A O 1
ATOM 1617 N N . VAL A 1 201 ? -16.047 10.859 9.234 1 98.38 201 VAL A N 1
ATOM 1618 C CA . VAL A 1 201 ? -17.297 10.164 9.023 1 98.38 201 VAL A CA 1
ATOM 1619 C C . VAL A 1 201 ? -17.375 8.93 9.914 1 98.38 201 VAL A C 1
ATOM 1621 O O . VAL A 1 201 ? -18.453 8.516 10.328 1 98.38 201 VAL A O 1
ATOM 1624 N N . ARG A 1 202 ? -16.266 8.422 10.281 1 97.88 202 ARG A N 1
ATOM 1625 C CA . ARG A 1 202 ? -16.188 7.152 11.008 1 97.88 202 ARG A CA 1
ATOM 1626 C C . ARG A 1 202 ? -16.047 7.383 12.508 1 97.88 202 ARG A C 1
ATOM 1628 O O . ARG A 1 202 ? -15.859 6.438 13.273 1 97.88 202 ARG A O 1
ATOM 1635 N N . VAL A 1 203 ? -16.141 8.602 12.891 1 98.06 203 VAL A N 1
ATOM 1636 C CA . VAL A 1 203 ? -16.156 8.992 14.297 1 98.06 203 VAL A CA 1
ATOM 1637 C C . VAL A 1 203 ? -17.531 9.516 14.672 1 98.06 203 VAL A C 1
ATOM 1639 O O . VAL A 1 203 ? -17.828 10.711 14.5 1 98.06 203 VAL A O 1
ATOM 1642 N N . PRO A 1 204 ? -18.359 8.688 15.281 1 96.69 204 PRO A N 1
ATOM 1643 C CA . PRO A 1 204 ? -19.75 9.062 15.539 1 96.69 204 PRO A CA 1
ATOM 1644 C C . PRO A 1 204 ? -19.875 10.398 16.266 1 96.69 204 PRO A C 1
ATOM 1646 O O . PRO A 1 204 ? -20.734 11.211 15.906 1 96.69 204 PRO A O 1
ATOM 1649 N N . SER A 1 205 ? -19.031 10.68 17.219 1 97.19 205 SER A N 1
ATOM 1650 C CA . SER A 1 205 ? -19.125 11.906 18 1 97.19 205 SER A CA 1
ATOM 1651 C C . SER A 1 205 ? -18.75 13.133 17.172 1 97.19 205 SER A C 1
ATOM 1653 O O . SER A 1 205 ? -19 14.266 17.594 1 97.19 205 SER A O 1
ATOM 1655 N N . LYS A 1 206 ? -18.234 12.859 15.961 1 98.12 206 LYS A N 1
ATOM 1656 C CA . LYS A 1 206 ? -17.781 13.977 15.133 1 98.12 206 LYS A CA 1
ATOM 1657 C C . LYS A 1 206 ? -18.594 14.07 13.844 1 98.12 206 LYS A C 1
ATOM 1659 O O . LYS A 1 206 ? -18.125 14.641 12.852 1 98.12 206 LYS A O 1
ATOM 1664 N N . SER A 1 207 ? -19.75 13.562 13.836 1 98.31 207 SER A N 1
ATOM 1665 C CA . SER A 1 207 ? -20.578 13.523 12.648 1 98.31 207 SER A CA 1
ATOM 1666 C C . SER A 1 207 ? -20.922 14.93 12.164 1 98.31 207 SER A C 1
ATOM 1668 O O . SER A 1 207 ? -20.984 15.188 10.961 1 98.31 207 SER A O 1
ATOM 1670 N N . GLY A 1 208 ? -21.188 15.82 13.07 1 98.19 208 GLY A N 1
ATOM 1671 C CA . GLY A 1 208 ? -21.484 17.188 12.695 1 98.19 208 GLY A CA 1
ATOM 1672 C C . GLY A 1 208 ? -20.344 17.859 11.953 1 98.19 208 GLY A C 1
ATOM 1673 O O . GLY A 1 208 ? -20.547 18.469 10.906 1 98.19 208 GLY A O 1
ATOM 1674 N N . GLU A 1 209 ? -19.156 17.734 12.57 1 98.44 209 GLU A N 1
ATOM 1675 C CA . GLU A 1 209 ? -17.969 18.266 11.938 1 98.44 209 GLU A CA 1
ATOM 1676 C C . GLU A 1 209 ? -17.734 17.625 10.57 1 98.44 209 GLU A C 1
ATOM 1678 O O . GLU A 1 209 ? -17.344 18.312 9.625 1 98.44 209 GLU A O 1
ATOM 1683 N N . ALA A 1 210 ? -17.938 16.344 10.453 1 98.69 210 ALA A N 1
ATOM 1684 C CA . ALA A 1 210 ? -17.781 15.617 9.195 1 98.69 210 ALA A CA 1
ATOM 1685 C C . ALA A 1 210 ? -18.719 16.172 8.125 1 98.69 210 ALA A C 1
ATOM 1687 O O . ALA A 1 210 ? -18.297 16.406 6.992 1 98.69 210 ALA A O 1
ATOM 1688 N N . LEU A 1 211 ? -19.953 16.391 8.531 1 98.75 211 LEU A N 1
ATOM 1689 C CA . LEU A 1 211 ? -20.938 16.875 7.566 1 98.75 211 LEU A CA 1
ATOM 1690 C C . LEU A 1 211 ? -20.562 18.266 7.078 1 98.75 211 LEU A C 1
ATOM 1692 O O . LEU A 1 211 ? -20.688 18.562 5.887 1 98.75 211 LEU A O 1
ATOM 1696 N N . GLU A 1 212 ? -20.141 19.125 7.969 1 98.44 212 GLU A N 1
ATOM 1697 C CA . GLU A 1 212 ? -19.734 20.469 7.578 1 98.44 212 GLU A CA 1
ATOM 1698 C C . GLU A 1 212 ? -18.594 20.406 6.551 1 98.44 212 GLU A C 1
ATOM 1700 O O . GLU A 1 212 ? -18.656 21.094 5.527 1 98.44 212 GLU A O 1
ATOM 1705 N N . LEU A 1 213 ? -17.625 19.625 6.844 1 98.44 213 LEU A N 1
ATOM 1706 C CA . LEU A 1 213 ? -16.5 19.484 5.914 1 98.44 213 LEU A CA 1
ATOM 1707 C C . LEU A 1 213 ? -16.969 18.859 4.598 1 98.44 213 LEU A C 1
ATOM 1709 O O . LEU A 1 213 ? -16.547 19.297 3.523 1 98.44 213 LEU A O 1
ATOM 1713 N N . GLY A 1 214 ? -17.781 17.844 4.672 1 98.44 214 GLY A N 1
ATOM 1714 C CA . GLY A 1 214 ? -18.328 17.203 3.477 1 98.44 214 GLY A CA 1
ATOM 1715 C C . GLY A 1 214 ? -19.062 18.172 2.566 1 98.44 214 GLY A C 1
ATOM 1716 O O . GLY A 1 214 ? -18.875 18.156 1.35 1 98.44 214 GLY A O 1
ATOM 1717 N N . ARG A 1 215 ? -19.875 19.031 3.158 1 98.38 215 ARG A N 1
ATOM 1718 C CA . ARG A 1 215 ? -20.625 20.031 2.396 1 98.38 215 ARG A CA 1
ATOM 1719 C C . ARG A 1 215 ? -19.688 21.031 1.737 1 98.38 215 ARG A C 1
ATOM 1721 O O . ARG A 1 215 ? -19.906 21.438 0.598 1 98.38 215 ARG A O 1
ATOM 1728 N N . GLU A 1 216 ? -18.656 21.359 2.473 1 97.81 216 GLU A N 1
ATOM 1729 C CA . GLU A 1 216 ? -17.656 22.266 1.9 1 97.81 216 GLU A CA 1
ATOM 1730 C C . GLU A 1 216 ? -16.969 21.625 0.701 1 97.81 216 GLU A C 1
ATOM 1732 O O . GLU A 1 216 ? -16.812 22.266 -0.341 1 97.81 216 GLU A O 1
ATOM 1737 N N . LEU A 1 217 ? -16.562 20.406 0.825 1 97 217 LEU A N 1
ATOM 1738 C CA . LEU A 1 217 ? -15.891 19.703 -0.246 1 97 217 LEU A CA 1
ATOM 1739 C C . LEU A 1 217 ? -16.812 19.484 -1.44 1 97 217 LEU A C 1
ATOM 1741 O O . LEU A 1 217 ? -16.375 19.547 -2.59 1 97 217 LEU A O 1
ATOM 1745 N N . PHE A 1 218 ? -18.078 19.312 -1.181 1 97.62 218 PHE A N 1
ATOM 1746 C CA . PHE A 1 218 ? -19.078 19.016 -2.197 1 97.62 218 PHE A CA 1
ATOM 1747 C C . PHE A 1 218 ? -19.25 20.188 -3.158 1 97.62 218 PHE A C 1
ATOM 1749 O O . PHE A 1 218 ? -19.641 20 -4.312 1 97.62 218 PHE A O 1
ATOM 1756 N N . LYS A 1 219 ? -18.922 21.406 -2.758 1 96.31 219 LYS A N 1
ATOM 1757 C CA . LYS A 1 219 ? -19.078 22.594 -3.586 1 96.31 219 LYS A CA 1
ATOM 1758 C C . LYS A 1 219 ? -18.219 22.5 -4.844 1 96.31 219 LYS A C 1
ATOM 1760 O O . LYS A 1 219 ? -18.578 23.047 -5.891 1 96.31 219 LYS A O 1
ATOM 1765 N N . ASP A 1 220 ? -17.125 21.875 -4.707 1 91.31 220 ASP A N 1
ATOM 1766 C CA . ASP A 1 220 ? -16.281 21.641 -5.863 1 91.31 220 ASP A CA 1
ATOM 1767 C C . ASP A 1 220 ? -16.641 20.328 -6.555 1 91.31 220 ASP A C 1
ATOM 1769 O O . ASP A 1 220 ? -16.469 19.25 -5.984 1 91.31 220 ASP A O 1
ATOM 1773 N N . PRO A 1 221 ? -17.141 20.359 -7.758 1 89.06 221 PRO A N 1
ATOM 1774 C CA . PRO A 1 221 ? -17.578 19.156 -8.461 1 89.06 221 PRO A CA 1
ATOM 1775 C C . PRO A 1 221 ? -16.484 18.109 -8.57 1 89.06 221 PRO A C 1
ATOM 1777 O O . PRO A 1 221 ? -16.781 16.906 -8.656 1 89.06 221 PRO A O 1
ATOM 1780 N N . ARG A 1 222 ? -15.328 18.562 -8.453 1 83 222 ARG A N 1
ATOM 1781 C CA . ARG A 1 222 ? -14.203 17.641 -8.562 1 83 222 ARG A CA 1
ATOM 1782 C C . ARG A 1 222 ? -14.117 16.734 -7.344 1 83 222 ARG A C 1
ATOM 1784 O O . ARG A 1 222 ? -13.469 15.688 -7.383 1 83 222 ARG A O 1
ATOM 1791 N N . ASN A 1 223 ? -14.742 17.031 -6.27 1 88.94 223 ASN A N 1
ATOM 1792 C CA . ASN A 1 223 ? -14.703 16.266 -5.031 1 88.94 223 ASN A CA 1
ATOM 1793 C C . ASN A 1 223 ? -15.883 15.289 -4.941 1 88.94 223 ASN A C 1
ATOM 1795 O O . ASN A 1 223 ? -15.938 14.469 -4.027 1 88.94 223 ASN A O 1
ATOM 1799 N N . ARG A 1 224 ? -16.703 15.312 -5.914 1 91.94 224 ARG A N 1
ATOM 1800 C CA . ARG A 1 224 ? -17.938 14.547 -5.805 1 91.94 224 ARG A CA 1
ATOM 1801 C C . ARG A 1 224 ? -17.719 13.094 -6.203 1 91.94 224 ARG A C 1
ATOM 1803 O O . ARG A 1 224 ? -18.344 12.602 -7.145 1 91.94 224 ARG A O 1
ATOM 1810 N N . THR A 1 225 ? -16.891 12.453 -5.445 1 88.62 225 THR A N 1
ATOM 1811 C CA . THR A 1 225 ? -16.625 11.031 -5.621 1 88.62 225 THR A CA 1
ATOM 1812 C C . THR A 1 225 ? -17.766 10.188 -5.055 1 88.62 225 THR A C 1
ATOM 1814 O O . THR A 1 225 ? -18.547 10.672 -4.242 1 88.62 225 THR A O 1
ATOM 1817 N N . PRO A 1 226 ? -17.859 8.953 -5.5 1 90 226 PRO A N 1
ATOM 1818 C CA . PRO A 1 226 ? -18.891 8.062 -4.957 1 90 226 PRO A CA 1
ATOM 1819 C C . PRO A 1 226 ? -18.875 8.008 -3.43 1 90 226 PRO A C 1
ATOM 1821 O O . PRO A 1 226 ? -19.922 8.07 -2.795 1 90 226 PRO A O 1
ATOM 1824 N N . SER A 1 227 ? -17.719 7.941 -2.875 1 93.62 227 SER A N 1
ATOM 1825 C CA . SER A 1 227 ? -17.609 7.84 -1.424 1 93.62 227 SER A CA 1
ATOM 1826 C C . SER A 1 227 ? -18.047 9.141 -0.747 1 93.62 227 SER A C 1
ATOM 1828 O O . SER A 1 227 ? -18.688 9.117 0.305 1 93.62 227 SER A O 1
ATOM 1830 N N . LEU A 1 228 ? -17.672 10.227 -1.317 1 96.38 228 LEU A N 1
ATOM 1831 C CA . LEU A 1 228 ? -18.016 11.508 -0.697 1 96.38 228 LEU A CA 1
ATOM 1832 C C . LEU A 1 228 ? -19.531 11.711 -0.679 1 96.38 228 LEU A C 1
ATOM 1834 O O . LEU A 1 228 ? -20.109 12.016 0.368 1 96.38 228 LEU A O 1
ATOM 1838 N N . VAL A 1 229 ? -20.172 11.5 -1.794 1 97.94 229 VAL A N 1
ATOM 1839 C CA . VAL A 1 229 ? -21.594 11.789 -1.889 1 97.94 229 VAL A CA 1
ATOM 1840 C C . VAL A 1 229 ? -22.391 10.805 -1.034 1 97.94 229 VAL A C 1
ATOM 1842 O O . VAL A 1 229 ? -23.359 11.172 -0.377 1 97.94 229 VAL A O 1
ATOM 1845 N N . SER A 1 230 ? -21.938 9.516 -1.06 1 97.81 230 SER A N 1
ATOM 1846 C CA . SER A 1 230 ? -22.609 8.516 -0.238 1 97.81 230 SER A CA 1
ATOM 1847 C C . SER A 1 230 ? -22.5 8.852 1.245 1 97.81 230 SER A C 1
ATOM 1849 O O . SER A 1 230 ? -23.484 8.742 1.987 1 97.81 230 SER A O 1
ATOM 1851 N N . ASN A 1 231 ? -21.344 9.312 1.648 1 98.44 231 ASN A N 1
ATOM 1852 C CA . ASN A 1 231 ? -21.141 9.586 3.066 1 98.44 231 ASN A CA 1
ATOM 1853 C C . ASN A 1 231 ? -21.828 10.875 3.494 1 98.44 231 ASN A C 1
ATOM 1855 O O . ASN A 1 231 ? -22.266 11 4.641 1 98.44 231 ASN A O 1
ATOM 1859 N N . ILE A 1 232 ? -21.906 11.836 2.596 1 98.69 232 ILE A N 1
ATOM 1860 C CA . ILE A 1 232 ? -22.703 13.016 2.906 1 98.69 232 ILE A CA 1
ATOM 1861 C C . ILE A 1 232 ? -24.156 12.602 3.17 1 98.69 232 ILE A C 1
ATOM 1863 O O . ILE A 1 232 ? -24.75 13.023 4.16 1 98.69 232 ILE A O 1
ATOM 1867 N N . PHE A 1 233 ? -24.688 11.766 2.285 1 98.69 233 PHE A N 1
ATOM 1868 C CA . PHE A 1 233 ? -26.047 11.258 2.463 1 98.69 233 PHE A CA 1
ATOM 1869 C C . PHE A 1 233 ? -26.188 10.547 3.805 1 98.69 233 PHE A C 1
ATOM 1871 O O . PHE A 1 233 ? -27.156 10.781 4.539 1 98.69 233 PHE A O 1
ATOM 1878 N N . VAL A 1 234 ? -25.266 9.703 4.09 1 98.62 234 VAL A N 1
ATOM 1879 C CA . VAL A 1 234 ? -25.281 8.922 5.324 1 98.62 234 VAL A CA 1
ATOM 1880 C C . VAL A 1 234 ? -25.25 9.859 6.527 1 98.62 234 VAL A C 1
ATOM 1882 O O . VAL A 1 234 ? -26 9.664 7.492 1 98.62 234 VAL A O 1
ATOM 1885 N N . LEU A 1 235 ? -24.438 10.891 6.488 1 98.69 235 LEU A N 1
ATOM 1886 C CA . LEU A 1 235 ? -24.297 11.828 7.598 1 98.69 235 LEU A CA 1
ATOM 1887 C C . LEU A 1 235 ? -25.578 12.641 7.785 1 98.69 235 LEU A C 1
ATOM 1889 O O . LEU A 1 235 ? -25.984 12.906 8.914 1 98.69 235 LEU A O 1
ATOM 1893 N N . GLU A 1 236 ? -26.188 13.023 6.711 1 98.62 236 GLU A N 1
ATOM 1894 C CA . GLU A 1 236 ? -27.438 13.773 6.801 1 98.62 236 GLU A CA 1
ATOM 1895 C C . GLU A 1 236 ? -28.531 12.938 7.461 1 98.62 236 GLU A C 1
ATOM 1897 O O . GLU A 1 236 ? -29.359 13.469 8.203 1 98.62 236 GLU A O 1
ATOM 1902 N N . ASN A 1 237 ? -28.547 11.68 7.168 1 98.25 237 ASN A N 1
ATOM 1903 C CA . ASN A 1 237 ? -29.5 10.781 7.805 1 98.25 237 ASN A CA 1
ATOM 1904 C C . ASN A 1 237 ? -29.156 10.547 9.273 1 98.25 237 ASN A C 1
ATOM 1906 O O . ASN A 1 237 ? -30.047 10.586 10.133 1 98.25 237 ASN A O 1
ATOM 1910 N N . ARG A 1 238 ? -27.922 10.305 9.539 1 97.88 238 ARG A N 1
ATOM 1911 C CA . ARG A 1 238 ? -27.469 10.047 10.906 1 97.88 238 ARG A CA 1
ATOM 1912 C C . ARG A 1 238 ? -27.812 11.219 11.82 1 97.88 238 ARG A C 1
ATOM 1914 O O . ARG A 1 238 ? -28.172 11.023 12.977 1 97.88 238 ARG A O 1
ATOM 1921 N N . LEU A 1 239 ? -27.656 12.406 11.297 1 98.12 239 LEU A N 1
ATOM 1922 C CA . LEU A 1 239 ? -27.859 13.625 12.078 1 98.12 239 LEU A CA 1
ATOM 1923 C C . LEU A 1 239 ? -29.297 14.102 11.984 1 98.12 239 LEU A C 1
ATOM 1925 O O . LEU A 1 239 ? -29.641 15.164 12.516 1 98.12 239 LEU A O 1
ATOM 1929 N N . ASN A 1 240 ? -30.141 13.352 11.281 1 97.5 240 ASN A N 1
ATOM 1930 C CA . ASN A 1 240 ? -31.562 13.688 11.117 1 97.5 240 ASN A CA 1
ATOM 1931 C C . ASN A 1 240 ? -31.734 15.109 10.602 1 97.5 240 ASN A C 1
ATOM 1933 O O . ASN A 1 240 ? -32.531 15.875 11.156 1 97.5 240 ASN A O 1
ATOM 1937 N N . ILE A 1 241 ? -30.953 15.43 9.617 1 97.94 241 ILE A N 1
ATOM 1938 C CA . ILE A 1 241 ? -31.062 16.734 8.984 1 97.94 241 ILE A CA 1
ATOM 1939 C C . ILE A 1 241 ? -32.406 16.844 8.258 1 97.94 241 ILE A C 1
ATOM 1941 O O . ILE A 1 241 ? -32.781 15.938 7.5 1 97.94 241 ILE A O 1
ATOM 1945 N N . PRO A 1 242 ? -33.156 17.922 8.477 1 97.19 242 PRO A N 1
ATOM 1946 C CA . PRO A 1 242 ? -34.438 18.094 7.75 1 97.19 242 PRO A CA 1
ATOM 1947 C C . PRO A 1 242 ? -34.219 18.156 6.234 1 97.19 242 PRO A C 1
ATOM 1949 O O . PRO A 1 242 ? -33.25 18.703 5.758 1 97.19 242 PRO A O 1
ATOM 1952 N N . GLU A 1 243 ? -35.156 17.656 5.5 1 94.38 243 GLU A N 1
ATOM 1953 C CA . GLU A 1 243 ? -35.062 17.516 4.051 1 94.38 243 GLU A CA 1
ATOM 1954 C C . GLU A 1 243 ? -34.75 18.859 3.385 1 94.38 243 GLU A C 1
ATOM 1956 O O . GLU A 1 243 ? -33.938 18.891 2.445 1 94.38 243 GLU A O 1
ATOM 1961 N N . LYS A 1 244 ? -35.312 19.969 3.896 1 95.56 244 LYS A N 1
ATOM 1962 C CA . LYS A 1 244 ? -35.125 21.281 3.287 1 95.56 244 LYS A CA 1
ATOM 1963 C C . LYS A 1 244 ? -33.688 21.766 3.412 1 95.56 244 LYS A C 1
ATOM 1965 O O . LYS A 1 244 ? -33.25 22.641 2.654 1 95.56 244 LYS A O 1
ATOM 1970 N N . GLU A 1 245 ? -32.938 21.219 4.402 1 97.19 245 GLU A N 1
ATOM 1971 C CA . GLU A 1 245 ? -31.578 21.641 4.668 1 97.19 245 GLU A CA 1
ATOM 1972 C C . GLU A 1 245 ? -30.562 20.688 4.059 1 97.19 245 GLU A C 1
ATOM 1974 O O . GLU A 1 245 ? -29.359 20.938 4.105 1 97.19 245 GLU A O 1
ATOM 1979 N N . ARG A 1 246 ? -31 19.609 3.482 1 97.81 246 ARG A N 1
ATOM 1980 C CA . ARG A 1 246 ? -30.125 18.609 2.893 1 97.81 246 ARG A CA 1
ATOM 1981 C C . ARG A 1 246 ? -29.672 19.031 1.498 1 97.81 246 ARG A C 1
ATOM 1983 O O . ARG A 1 246 ? -30.312 19.859 0.855 1 97.81 246 ARG A O 1
ATOM 1990 N N . ILE A 1 247 ? -28.531 18.531 1.063 1 97.88 247 ILE A N 1
ATOM 1991 C CA . ILE A 1 247 ? -28.219 18.562 -0.36 1 97.88 247 ILE A CA 1
ATOM 1992 C C . ILE A 1 247 ? -29.234 17.719 -1.13 1 97.88 247 ILE A C 1
ATOM 1994 O O . ILE A 1 247 ? -29.531 16.594 -0.752 1 97.88 247 ILE A O 1
ATOM 1998 N N . PRO A 1 248 ? -29.812 18.328 -2.186 1 97.06 248 PRO A N 1
ATOM 1999 C CA . PRO A 1 248 ? -30.828 17.578 -2.934 1 97.06 248 PRO A CA 1
ATOM 2000 C C . PRO A 1 248 ? -30.344 16.203 -3.381 1 97.06 248 PRO A C 1
ATOM 2002 O O . PRO A 1 248 ? -29.203 16.062 -3.824 1 97.06 248 PRO A O 1
ATOM 2005 N N . PHE A 1 249 ? -31.203 15.234 -3.244 1 96.88 249 PHE A N 1
ATOM 2006 C CA . PHE A 1 249 ? -30.906 13.844 -3.527 1 96.88 249 PHE A CA 1
ATOM 2007 C C . PHE A 1 249 ? -30.328 13.688 -4.934 1 96.88 249 PHE A C 1
ATOM 2009 O O . PHE A 1 249 ? -29.344 12.977 -5.133 1 96.88 249 PHE A O 1
ATOM 2016 N N . ARG A 1 250 ? -30.859 14.398 -5.914 1 96.12 250 ARG A N 1
ATOM 2017 C CA . ARG A 1 250 ? -30.484 14.258 -7.316 1 96.12 250 ARG A CA 1
ATOM 2018 C C . ARG A 1 250 ? -29.156 14.969 -7.602 1 96.12 250 ARG A C 1
ATOM 2020 O O . ARG A 1 250 ? -28.547 14.742 -8.641 1 96.12 250 ARG A O 1
ATOM 2027 N N . GLU A 1 251 ? -28.75 15.82 -6.641 1 96.81 251 GLU A N 1
ATOM 2028 C CA . GLU A 1 251 ? -27.406 16.391 -6.762 1 96.81 251 GLU A CA 1
ATOM 2029 C C . GLU A 1 251 ? -26.359 15.398 -6.277 1 96.81 251 GLU A C 1
ATOM 2031 O O . GLU A 1 251 ? -25.234 15.391 -6.777 1 96.81 251 GLU A O 1
ATOM 2036 N N . LEU A 1 252 ? -26.734 14.594 -5.301 1 97.75 252 LEU A N 1
ATOM 2037 C CA . LEU A 1 252 ? -25.828 13.555 -4.809 1 97.75 252 LEU A CA 1
ATOM 2038 C C . LEU A 1 252 ? -25.812 12.359 -5.754 1 97.75 252 LEU A C 1
ATOM 2040 O O . LEU A 1 252 ? -24.75 11.82 -6.055 1 97.75 252 LEU A O 1
ATOM 2044 N N . PHE A 1 253 ? -27.031 12.031 -6.141 1 97.44 253 PHE A N 1
ATOM 2045 C CA . PHE A 1 253 ? -27.219 10.875 -7.004 1 97.44 253 PHE A CA 1
ATOM 2046 C C . PHE A 1 253 ? -28 11.258 -8.258 1 97.44 253 PHE A C 1
ATOM 2048 O O . PHE A 1 253 ? -29.234 11.227 -8.266 1 97.44 253 PHE A O 1
ATOM 2055 N N . PRO A 1 254 ? -27.375 11.5 -9.375 1 95.56 254 PRO A N 1
ATOM 2056 C CA . PRO A 1 254 ? -27.984 12.125 -10.555 1 95.56 254 PRO A CA 1
ATOM 2057 C C . PRO A 1 254 ? -29.078 11.258 -11.18 1 95.56 254 PRO A C 1
ATOM 2059 O O . PRO A 1 254 ? -30.016 11.773 -11.773 1 95.56 254 PRO A O 1
ATOM 2062 N N . THR A 1 255 ? -28.938 9.891 -11.148 1 95.81 255 THR A N 1
ATOM 2063 C CA . THR A 1 255 ? -29.938 8.969 -11.68 1 95.81 255 THR A CA 1
ATOM 2064 C C . THR A 1 255 ? -30.219 7.844 -10.688 1 95.81 255 THR A C 1
ATOM 2066 O O . THR A 1 255 ? -29.438 7.613 -9.758 1 95.81 255 THR A O 1
ATOM 2069 N N . ASP A 1 256 ? -31.328 7.164 -10.922 1 95.06 256 ASP A N 1
ATOM 2070 C CA . ASP A 1 256 ? -31.672 6.027 -10.078 1 95.06 256 ASP A CA 1
ATOM 2071 C C . ASP A 1 256 ? -30.625 4.922 -10.18 1 95.06 256 ASP A C 1
ATOM 2073 O O . ASP A 1 256 ? -30.312 4.258 -9.188 1 95.06 256 ASP A O 1
ATOM 2077 N N . GLU A 1 257 ? -30.141 4.746 -11.336 1 94.06 257 GLU A N 1
ATOM 2078 C CA . GLU A 1 257 ? -29.141 3.711 -11.57 1 94.06 257 GLU A CA 1
ATOM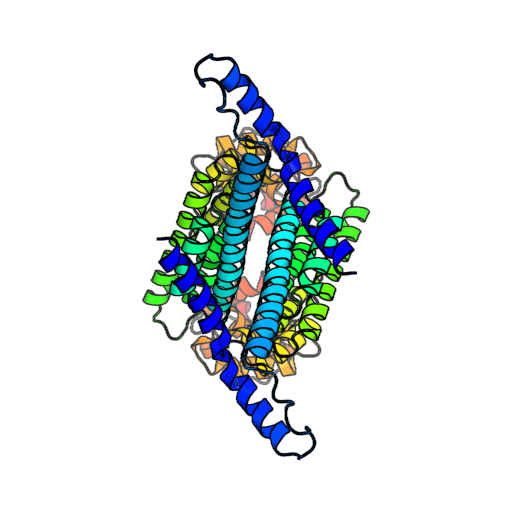 2079 C C . GLU A 1 257 ? -27.859 3.996 -10.789 1 94.06 257 GLU A C 1
ATOM 2081 O O . GLU A 1 257 ? -27.312 3.1 -10.148 1 94.06 257 GLU A O 1
ATOM 2086 N N . ILE A 1 258 ? -27.438 5.242 -10.805 1 94.25 258 ILE A N 1
ATOM 2087 C CA . ILE A 1 258 ? -26.234 5.648 -10.086 1 94.25 258 ILE A CA 1
ATOM 2088 C C . ILE A 1 258 ? -26.469 5.523 -8.586 1 94.25 258 ILE A C 1
ATOM 2090 O O . ILE A 1 258 ? -25.609 5.023 -7.852 1 94.25 258 ILE A O 1
ATOM 2094 N N . ALA A 1 259 ? -27.625 5.945 -8.18 1 96.38 259 ALA A N 1
ATOM 2095 C CA . ALA A 1 259 ? -27.984 5.832 -6.766 1 96.38 259 ALA A CA 1
ATOM 2096 C C . ALA A 1 259 ? -27.922 4.379 -6.301 1 96.38 259 ALA A C 1
ATOM 2098 O O . ALA A 1 259 ? -27.297 4.074 -5.273 1 96.38 259 ALA A O 1
ATOM 2099 N N . ARG A 1 260 ? -28.547 3.504 -7.043 1 93.75 260 ARG A N 1
ATOM 2100 C CA . ARG A 1 260 ? -28.594 2.09 -6.688 1 93.75 260 ARG A CA 1
ATOM 2101 C C . ARG A 1 260 ? -27.188 1.497 -6.617 1 93.75 260 ARG A C 1
ATOM 2103 O O . ARG A 1 260 ? -26.875 0.77 -5.676 1 93.75 260 ARG A O 1
ATOM 2110 N N . ASP A 1 261 ? -26.438 1.846 -7.574 1 89.5 261 ASP A N 1
ATOM 2111 C CA . ASP A 1 261 ? -25.094 1.312 -7.641 1 89.5 261 ASP A CA 1
ATOM 2112 C C . ASP A 1 261 ? -24.25 1.798 -6.461 1 89.5 261 ASP A C 1
ATOM 2114 O O . ASP A 1 261 ? -23.609 0.996 -5.77 1 89.5 261 ASP A O 1
ATOM 2118 N N . LEU A 1 262 ? -24.281 3.086 -6.203 1 92.94 262 LEU A N 1
ATOM 2119 C CA . LEU A 1 262 ? -23.438 3.678 -5.172 1 92.94 262 LEU A CA 1
ATOM 2120 C C . LEU A 1 262 ? -23.906 3.248 -3.781 1 92.94 262 LEU A C 1
ATOM 2122 O O . LEU A 1 262 ? -23.078 2.918 -2.924 1 92.94 262 LEU A O 1
ATOM 2126 N N . MET A 1 263 ? -25.172 3.197 -3.602 1 93.75 263 MET A N 1
ATOM 2127 C CA . MET A 1 263 ? -25.703 2.84 -2.289 1 93.75 263 MET A CA 1
ATOM 2128 C C . MET A 1 263 ? -25.453 1.363 -1.99 1 93.75 263 MET A C 1
ATOM 2130 O O . MET A 1 263 ? -25.109 1.003 -0.868 1 93.75 263 MET A O 1
ATOM 2134 N N . THR A 1 264 ? -25.641 0.542 -3.008 1 88.5 264 THR A N 1
ATOM 2135 C CA . THR A 1 264 ? -25.391 -0.885 -2.834 1 88.5 264 THR A CA 1
ATOM 2136 C C . THR A 1 264 ? -23.922 -1.14 -2.5 1 88.5 264 THR A C 1
ATOM 2138 O O . THR A 1 264 ? -23.609 -1.9 -1.581 1 88.5 264 THR A O 1
ATOM 2141 N N . SER A 1 265 ? -23.094 -0.464 -3.209 1 85.56 265 SER A N 1
ATOM 2142 C CA . SER A 1 265 ? -21.672 -0.614 -2.973 1 85.56 265 SER A CA 1
ATOM 2143 C C . SER A 1 265 ? -21.281 -0.115 -1.585 1 85.56 265 SER A C 1
ATOM 2145 O O . SER A 1 265 ? -20.469 -0.738 -0.9 1 85.56 265 SER A O 1
ATOM 2147 N N . HIS A 1 266 ? -21.875 0.963 -1.201 1 92.44 266 HIS A N 1
ATOM 2148 C CA . HIS A 1 266 ? -21.547 1.547 0.096 1 92.44 266 HIS A CA 1
ATOM 2149 C C . HIS A 1 266 ? -22.078 0.681 1.235 1 92.44 266 HIS A C 1
ATOM 2151 O O . HIS A 1 266 ? -21.453 0.592 2.295 1 92.44 266 HIS A O 1
ATOM 2157 N N . LEU A 1 267 ? -23.188 0.022 1.037 1 89.69 267 LEU A N 1
ATOM 2158 C CA . LEU A 1 267 ? -23.75 -0.88 2.035 1 89.69 267 LEU A CA 1
ATOM 2159 C C . LEU A 1 267 ? -22.828 -2.074 2.27 1 89.69 267 LEU A C 1
ATOM 2161 O O . LEU A 1 267 ? -22.75 -2.586 3.389 1 89.69 267 LEU A O 1
ATOM 2165 N N . ALA A 1 268 ? -22.172 -2.447 1.254 1 79.12 268 ALA A N 1
ATOM 2166 C CA . ALA A 1 268 ? -21.328 -3.639 1.308 1 79.12 268 ALA A CA 1
ATOM 2167 C C . ALA A 1 268 ? -19.891 -3.275 1.665 1 79.12 268 ALA A C 1
ATOM 2169 O O . ALA A 1 268 ? -18.984 -4.117 1.574 1 79.12 268 ALA A O 1
ATOM 2170 N N . ASN A 1 269 ? -19.656 -2.029 2.174 1 80.81 269 ASN A N 1
ATOM 2171 C CA . ASN A 1 269 ? -18.266 -1.605 2.328 1 80.81 269 ASN A CA 1
ATOM 2172 C C . ASN A 1 269 ? -17.578 -2.35 3.465 1 80.81 269 ASN A C 1
ATOM 2174 O O . ASN A 1 269 ? -18.234 -2.777 4.418 1 80.81 269 ASN A O 1
ATOM 2178 N N . SER A 1 270 ? -16.281 -2.578 3.277 1 77.56 270 SER A N 1
ATOM 2179 C CA . SER A 1 270 ? -15.477 -3.205 4.316 1 77.56 270 SER A CA 1
ATOM 2180 C C . SER A 1 270 ? -14.586 -2.182 5.016 1 77.56 270 SER A C 1
ATOM 2182 O O . SER A 1 270 ? -13.617 -2.549 5.688 1 77.56 270 SER A O 1
ATOM 2184 N N . LEU A 1 271 ? -14.875 -0.867 4.902 1 86.56 271 LEU A N 1
ATOM 2185 C CA . LEU A 1 271 ? -13.984 0.198 5.363 1 86.56 271 LEU A CA 1
ATOM 2186 C C . LEU A 1 271 ? -14.531 0.844 6.633 1 86.56 271 LEU A C 1
ATOM 2188 O O . LEU A 1 271 ? -14.047 1.897 7.055 1 86.56 271 LEU A O 1
ATOM 2192 N N . LYS A 1 272 ? -15.641 0.253 7.23 1 89.81 272 LYS A N 1
ATOM 2193 C CA . LYS A 1 272 ? -16.234 0.689 8.492 1 89.81 272 LYS A CA 1
ATOM 2194 C C . LYS A 1 272 ? -16.953 2.021 8.32 1 89.81 272 LYS A C 1
ATOM 2196 O O . LYS A 1 272 ? -17.031 2.812 9.266 1 89.81 272 LYS A O 1
ATOM 2201 N N . TYR A 1 273 ? -17.328 2.328 7.098 1 94.56 273 TYR A N 1
ATOM 2202 C CA . TYR A 1 273 ? -18.188 3.48 6.887 1 94.56 273 TYR A CA 1
ATOM 2203 C C . TYR A 1 273 ? -19.594 3.221 7.441 1 94.56 273 TYR A C 1
ATOM 2205 O O . TYR A 1 273 ? -20.109 2.107 7.332 1 94.56 273 TYR A O 1
ATOM 2213 N N . PRO A 1 274 ? -20.172 4.211 8.07 1 96.44 274 PRO A N 1
ATOM 2214 C CA . PRO A 1 274 ? -21.578 4.062 8.445 1 96.44 274 PRO A CA 1
ATOM 2215 C C . PRO A 1 274 ? -22.5 3.975 7.238 1 96.44 274 PRO A C 1
ATOM 2217 O O . PRO A 1 274 ? -22.109 4.312 6.121 1 96.44 274 PRO A O 1
ATOM 2220 N N . VAL A 1 275 ? -23.719 3.451 7.508 1 96.75 275 VAL A N 1
ATOM 2221 C CA . VAL A 1 275 ? -24.594 3.188 6.371 1 96.75 275 VAL A CA 1
ATOM 2222 C C . VAL A 1 275 ? -25.984 3.721 6.66 1 96.75 275 VAL A C 1
ATOM 2224 O O . VAL A 1 275 ? -26.969 3.275 6.055 1 96.75 275 VAL A O 1
ATOM 2227 N N . ASP A 1 276 ? -26.094 4.652 7.492 1 97.12 276 ASP A N 1
ATOM 2228 C CA . ASP A 1 276 ? -27.375 5.191 7.938 1 97.12 276 ASP A CA 1
ATOM 2229 C C . ASP A 1 276 ? -28.203 5.688 6.75 1 97.12 276 ASP A C 1
ATOM 2231 O O . ASP A 1 276 ? -27.719 6.508 5.961 1 97.12 276 ASP A O 1
ATOM 2235 N N . GLY A 1 277 ? -29.406 5.105 6.664 1 96.81 277 GLY A N 1
ATOM 2236 C CA . GLY A 1 277 ? -30.406 5.605 5.723 1 96.81 277 GLY A CA 1
ATOM 2237 C C . GLY A 1 277 ? -30.281 4.98 4.348 1 96.81 277 GLY A C 1
ATOM 2238 O O . GLY A 1 277 ? -31.172 5.16 3.5 1 96.81 277 GLY A O 1
ATOM 2239 N N . LEU A 1 278 ? -29.25 4.27 4.07 1 96.56 278 LEU A N 1
ATOM 2240 C CA . LEU A 1 278 ? -29 3.764 2.727 1 96.56 278 LEU A CA 1
ATOM 2241 C C . LEU A 1 278 ? -30 2.67 2.359 1 96.56 278 LEU A C 1
ATOM 2243 O O . LEU A 1 278 ? -30.5 2.639 1.234 1 96.56 278 LEU A O 1
ATOM 2247 N N . ARG A 1 279 ? -30.25 1.773 3.26 1 94.88 279 ARG A N 1
ATOM 2248 C CA . ARG A 1 279 ? -31.172 0.674 2.979 1 94.88 279 ARG A CA 1
ATOM 2249 C C . ARG A 1 279 ? -32.562 1.195 2.656 1 94.88 279 ARG A C 1
ATOM 2251 O O . ARG A 1 279 ? -33.188 0.765 1.682 1 94.88 279 ARG A O 1
ATOM 2258 N N . GLU A 1 280 ? -33.062 2.053 3.469 1 95.12 280 GLU A N 1
ATOM 2259 C CA . GLU A 1 280 ? -34.375 2.654 3.256 1 95.12 280 GLU A CA 1
ATOM 2260 C C . GLU A 1 280 ? -34.438 3.387 1.919 1 95.12 280 GLU A C 1
ATOM 2262 O O . GLU A 1 280 ? -35.438 3.291 1.198 1 95.12 280 GLU A O 1
ATOM 2267 N N . ALA A 1 281 ? -33.344 4.137 1.631 1 96.06 281 ALA A N 1
ATOM 2268 C CA . ALA A 1 281 ? -33.281 4.875 0.372 1 96.06 281 ALA A CA 1
ATOM 2269 C C . ALA A 1 281 ? -33.281 3.924 -0.822 1 96.06 281 ALA A C 1
ATOM 2271 O O . ALA A 1 281 ? -33.969 4.184 -1.831 1 96.06 281 ALA A O 1
ATOM 2272 N N . LEU A 1 282 ? -32.562 2.873 -0.719 1 94.56 282 LEU A N 1
ATOM 2273 C CA . LEU A 1 282 ? -32.5 1.878 -1.783 1 94.56 282 LEU A CA 1
ATOM 2274 C C . LEU A 1 282 ? -33.844 1.244 -2.027 1 94.56 282 LEU A C 1
ATOM 2276 O O . LEU A 1 282 ? -34.25 1.017 -3.178 1 94.56 282 LEU A O 1
ATOM 2280 N N . GLU A 1 283 ? -34.562 0.965 -0.994 1 93.25 283 GLU A N 1
ATOM 2281 C CA . GLU A 1 283 ? -35.875 0.344 -1.082 1 93.25 283 GLU A CA 1
ATOM 2282 C C . GLU A 1 283 ? -36.906 1.298 -1.697 1 93.25 283 GLU A C 1
ATOM 2284 O O . GLU A 1 283 ? -37.875 0.861 -2.299 1 93.25 283 GLU A O 1
ATOM 2289 N N . SER A 1 284 ? -36.688 2.555 -1.547 1 93.12 284 SER A N 1
ATOM 2290 C CA . SER A 1 284 ? -37.625 3.555 -2.031 1 93.12 284 SER A CA 1
ATOM 2291 C C . SER A 1 284 ? -37.406 3.854 -3.51 1 93.12 284 SER A C 1
ATOM 2293 O O . SER A 1 284 ? -38.25 4.496 -4.148 1 93.12 284 SER A O 1
ATOM 2295 N N . LEU A 1 285 ? -36.219 3.416 -4.055 1 93.56 285 LEU A N 1
ATOM 2296 C CA . LEU A 1 285 ? -35.969 3.637 -5.469 1 93.56 285 LEU A CA 1
ATOM 2297 C C . LEU A 1 285 ? -36.812 2.744 -6.344 1 93.56 285 LEU A C 1
ATOM 2299 O O . LEU A 1 285 ? -37.156 1.617 -5.961 1 93.56 285 LEU A O 1
ATOM 2303 N N . PRO A 1 286 ? -37.281 3.258 -7.516 1 89.38 286 PRO A N 1
ATOM 2304 C CA . PRO A 1 286 ? -38.031 2.404 -8.438 1 89.38 286 PRO A CA 1
ATOM 2305 C C . PRO A 1 286 ? -37.219 1.19 -8.906 1 89.38 286 PRO A C 1
ATOM 2307 O O . PRO A 1 286 ? -36 1.238 -8.953 1 89.38 286 PRO A O 1
ATOM 2310 N N . PRO A 1 287 ? -37.844 0.042 -9.156 1 80.62 287 PRO A N 1
ATOM 2311 C CA . PRO A 1 287 ? -37.156 -1.16 -9.602 1 80.62 287 PRO A CA 1
ATOM 2312 C C . PRO A 1 287 ? -36.344 -0.923 -10.875 1 80.62 287 PRO A C 1
ATOM 2314 O O . PRO A 1 287 ? -36.688 -0.063 -11.688 1 80.62 287 PRO A O 1
ATOM 2317 N N . ALA A 1 288 ? -35.094 -1.542 -10.938 1 73.06 288 ALA A N 1
ATOM 2318 C CA . ALA A 1 288 ? -34.219 -1.419 -12.102 1 73.06 288 ALA A CA 1
ATOM 2319 C C . ALA A 1 288 ? -34.938 -1.792 -13.383 1 73.06 288 ALA A C 1
ATOM 2321 O O . ALA A 1 288 ? -35.781 -2.717 -13.391 1 73.06 288 ALA A O 1
ATOM 2322 N N . LYS A 1 289 ? -34.938 -1.002 -14.414 1 57.62 289 LYS A N 1
ATOM 2323 C CA . LYS A 1 289 ? -35.562 -1.36 -15.695 1 57.62 289 LYS A CA 1
ATOM 2324 C C . LYS A 1 289 ? -34.875 -2.582 -16.297 1 57.62 289 LYS A C 1
ATOM 2326 O O . LYS A 1 289 ? -33.656 -2.666 -16.328 1 57.62 289 LYS A O 1
ATOM 2331 N N . ASP A 1 290 ? -35.406 -3.789 -16.172 1 51.41 290 ASP A N 1
ATOM 2332 C CA . ASP A 1 290 ? -34.969 -4.938 -16.953 1 51.41 290 ASP A CA 1
ATOM 2333 C C . ASP A 1 290 ? -34.531 -4.512 -18.344 1 51.41 290 ASP A C 1
ATOM 2335 O O . ASP A 1 290 ? -35.312 -3.92 -19.094 1 51.41 290 ASP A O 1
ATOM 2339 N N . GLU A 1 291 ? -33.406 -3.822 -18.656 1 37.94 291 GLU A N 1
ATOM 2340 C CA . GLU A 1 291 ? -33.188 -3.99 -20.078 1 37.94 291 GLU A CA 1
ATOM 2341 C C . GLU A 1 291 ? -32.938 -5.453 -20.438 1 37.94 291 GLU A C 1
ATOM 2343 O O . GLU A 1 291 ? -32.312 -6.176 -19.656 1 37.94 291 GLU A O 1
ATOM 2348 N N . MET B 1 1 ? 38.75 11.578 20.453 1 32.31 1 MET B N 1
ATOM 2349 C CA . MET B 1 1 ? 37.406 11.422 19.938 1 32.31 1 MET B CA 1
ATOM 2350 C C . MET B 1 1 ? 37.406 11.359 18.422 1 32.31 1 MET B C 1
ATOM 2352 O O . MET B 1 1 ? 36.719 10.516 17.828 1 32.31 1 MET B O 1
ATOM 2356 N N . LEU B 1 2 ? 38.25 12.156 17.828 1 37.16 2 LEU B N 1
ATOM 2357 C CA . LEU B 1 2 ? 38.469 12.156 16.375 1 37.16 2 LEU B CA 1
ATOM 2358 C C . LEU B 1 2 ? 39.156 10.883 15.93 1 37.16 2 LEU B C 1
ATOM 2360 O O . LEU B 1 2 ? 38.812 10.289 14.914 1 37.16 2 LEU B O 1
ATOM 2364 N N . LYS B 1 3 ? 40.188 10.453 16.656 1 41.56 3 LYS B N 1
ATOM 2365 C CA . LYS B 1 3 ? 40.938 9.242 16.328 1 41.56 3 LYS B CA 1
ATOM 2366 C C . LYS B 1 3 ? 40.031 8.008 16.422 1 41.56 3 LYS B C 1
ATOM 2368 O O . LYS B 1 3 ? 40.094 7.117 15.562 1 41.56 3 LYS B O 1
ATOM 2373 N N . THR B 1 4 ? 39.156 7.988 17.375 1 40.25 4 THR B N 1
ATOM 2374 C CA . THR B 1 4 ? 38.25 6.852 17.547 1 40.25 4 THR B CA 1
ATOM 2375 C C . THR B 1 4 ? 37.188 6.828 16.438 1 40.25 4 THR B C 1
ATOM 2377 O O . THR B 1 4 ? 36.812 5.758 15.969 1 40.25 4 THR B O 1
ATOM 2380 N N . ILE B 1 5 ? 36.781 8 15.992 1 38.06 5 ILE B N 1
ATOM 2381 C CA . ILE B 1 5 ? 35.781 8.062 14.93 1 38.06 5 ILE B CA 1
ATOM 2382 C C . ILE B 1 5 ? 36.406 7.641 13.602 1 38.06 5 ILE B C 1
ATOM 2384 O O . ILE B 1 5 ? 35.812 6.879 12.844 1 38.06 5 ILE B O 1
ATOM 2388 N N . VAL B 1 6 ? 37.625 8.031 13.32 1 39.12 6 VAL B N 1
ATOM 2389 C CA . VAL B 1 6 ? 38.344 7.621 12.102 1 39.12 6 VAL B CA 1
ATOM 2390 C C . VAL B 1 6 ? 38.594 6.117 12.133 1 39.12 6 VAL B C 1
ATOM 2392 O O . VAL B 1 6 ? 38.375 5.426 11.125 1 39.12 6 VAL B O 1
ATOM 2395 N N . ILE B 1 7 ? 38.875 5.586 13.281 1 39.94 7 ILE B N 1
ATOM 2396 C CA . ILE B 1 7 ? 39.094 4.148 13.383 1 39.94 7 ILE B CA 1
ATOM 2397 C C . ILE B 1 7 ? 37.781 3.402 13.188 1 39.94 7 ILE B C 1
ATOM 2399 O O . ILE B 1 7 ? 37.75 2.381 12.492 1 39.94 7 ILE B O 1
ATOM 2403 N N . PHE B 1 8 ? 36.688 3.973 13.656 1 38 8 PHE B N 1
ATOM 2404 C CA . PHE B 1 8 ? 35.406 3.314 13.484 1 38 8 PHE B CA 1
ATOM 2405 C C . PHE B 1 8 ? 34.938 3.398 12.039 1 38 8 PHE B C 1
ATOM 2407 O O . PHE B 1 8 ? 34.406 2.426 11.492 1 38 8 PHE B O 1
ATOM 2414 N N . ILE B 1 9 ? 35.25 4.496 11.398 1 40.56 9 ILE B N 1
ATOM 2415 C CA . ILE B 1 9 ? 34.906 4.605 9.984 1 40.56 9 ILE B CA 1
ATOM 2416 C C . ILE B 1 9 ? 35.781 3.635 9.18 1 40.56 9 ILE B C 1
ATOM 2418 O O . ILE B 1 9 ? 35.281 2.932 8.297 1 40.56 9 ILE B O 1
ATOM 2422 N N . ILE B 1 10 ? 37.031 3.539 9.438 1 39.03 10 ILE B N 1
ATOM 2423 C CA . ILE B 1 10 ? 37.906 2.592 8.758 1 39.03 10 ILE B CA 1
ATOM 2424 C C . ILE B 1 10 ? 37.5 1.164 9.117 1 39.03 10 ILE B C 1
ATOM 2426 O O . ILE B 1 10 ? 37.438 0.288 8.25 1 39.03 10 ILE B O 1
ATOM 2430 N N . ALA B 1 11 ? 37.062 0.9 10.297 1 36.81 11 ALA B N 1
ATOM 2431 C CA . ALA B 1 11 ? 36.625 -0.435 10.68 1 36.81 11 ALA B CA 1
ATOM 2432 C C . ALA B 1 11 ? 35.281 -0.776 10.023 1 36.81 11 ALA B C 1
ATOM 2434 O O . ALA B 1 11 ? 35.062 -1.907 9.57 1 36.81 11 ALA B O 1
ATOM 2435 N N . LEU B 1 12 ? 34.344 0.109 9.992 1 36.28 12 LEU B N 1
ATOM 2436 C CA . LEU B 1 12 ? 33.062 -0.133 9.32 1 36.28 12 LEU B CA 1
ATOM 2437 C C . LEU B 1 12 ? 33.281 -0.275 7.816 1 36.28 12 LEU B C 1
ATOM 2439 O O . LEU B 1 12 ? 32.625 -1.109 7.18 1 36.28 12 LEU B O 1
ATOM 2443 N N . LEU B 1 13 ? 34.094 0.469 7.215 1 36.66 13 LEU B N 1
ATOM 2444 C CA . LEU B 1 13 ? 34.5 0.225 5.832 1 36.66 13 LEU B CA 1
ATOM 2445 C C . LEU B 1 13 ? 35.188 -1.124 5.695 1 36.66 13 LEU B C 1
ATOM 2447 O O . LEU B 1 13 ? 35.031 -1.814 4.688 1 36.66 13 LEU B O 1
ATOM 2451 N N . GLY B 1 14 ? 35.969 -1.555 6.645 1 33.16 14 GLY B N 1
ATOM 2452 C CA . GLY B 1 14 ? 36.625 -2.854 6.668 1 33.16 14 GLY B CA 1
ATOM 2453 C C . GLY B 1 14 ? 35.625 -4.008 6.793 1 33.16 14 GLY B C 1
ATOM 2454 O O . GLY B 1 14 ? 35.844 -5.066 6.188 1 33.16 14 GLY B O 1
ATOM 2455 N N . PHE B 1 15 ? 34.656 -3.877 7.723 1 34.16 15 PHE B N 1
ATOM 2456 C CA . PHE B 1 15 ? 33.719 -4.988 7.875 1 34.16 15 PHE B CA 1
ATOM 2457 C C . PHE B 1 15 ? 32.906 -5.195 6.598 1 34.16 15 PHE B C 1
ATOM 2459 O O . PHE B 1 15 ? 32.562 -6.328 6.254 1 34.16 15 PHE B O 1
ATOM 2466 N N . GLY B 1 16 ? 32.469 -4.18 5.898 1 34.19 16 GLY B N 1
ATOM 2467 C CA . GLY B 1 16 ? 31.859 -4.453 4.602 1 34.19 16 GLY B CA 1
ATOM 2468 C C . GLY B 1 16 ? 32.812 -5.133 3.637 1 34.19 16 GLY B C 1
ATOM 2469 O O . GLY B 1 16 ? 32.375 -5.738 2.654 1 34.19 16 GLY B O 1
ATOM 2470 N N . MET B 1 17 ? 34.062 -4.934 3.799 1 31.39 17 MET B N 1
ATOM 2471 C CA . MET B 1 17 ? 35.062 -5.66 3.02 1 31.39 17 MET B CA 1
ATOM 2472 C C . MET B 1 17 ? 35.094 -7.137 3.408 1 31.39 17 MET B C 1
ATOM 2474 O O . MET B 1 17 ? 35.844 -7.918 2.84 1 31.39 17 MET B O 1
ATOM 2478 N N . ILE B 1 18 ? 34.562 -7.48 4.512 1 32.62 18 ILE B N 1
ATOM 2479 C CA . ILE B 1 18 ? 34.719 -8.891 4.844 1 32.62 18 ILE B CA 1
ATOM 2480 C C . ILE B 1 18 ? 34 -9.75 3.809 1 32.62 18 ILE B C 1
ATOM 2482 O O . ILE B 1 18 ? 34.312 -10.938 3.648 1 32.62 18 ILE B O 1
ATOM 2486 N N . ARG B 1 19 ? 32.844 -9.289 3.369 1 33 19 ARG B N 1
ATOM 2487 C CA . ARG B 1 19 ? 32.281 -10.297 2.471 1 33 19 ARG B CA 1
ATOM 2488 C C . ARG B 1 19 ? 33.219 -10.555 1.296 1 33 19 ARG B C 1
ATOM 2490 O O . ARG B 1 19 ? 32.844 -11.219 0.328 1 33 19 ARG B O 1
ATOM 2497 N N . LEU B 1 20 ? 34.406 -10.109 1.317 1 32.19 20 LEU B N 1
ATOM 2498 C CA . LEU B 1 20 ? 35.406 -10.375 0.293 1 32.19 20 LEU B CA 1
ATOM 2499 C C . LEU B 1 20 ? 35.688 -11.875 0.191 1 32.19 20 LEU B C 1
ATOM 2501 O O . LEU B 1 20 ? 36.344 -12.328 -0.758 1 32.19 20 LEU B O 1
ATOM 2505 N N . PRO B 1 21 ? 35.375 -12.586 1.255 1 31.39 21 PRO B N 1
ATOM 2506 C CA . PRO B 1 21 ? 35.875 -13.945 0.993 1 31.39 21 PRO B CA 1
ATOM 2507 C C . PRO B 1 21 ? 35.125 -14.609 -0.171 1 31.39 21 PRO B C 1
ATOM 2509 O O . PRO B 1 21 ? 35.719 -15.477 -0.841 1 31.39 21 PRO B O 1
ATOM 2512 N N . LEU B 1 22 ? 33.781 -14.344 -0.233 1 31.62 22 LEU B N 1
ATOM 2513 C CA . LEU B 1 22 ? 33.188 -15.156 -1.281 1 31.62 22 LEU B CA 1
ATOM 2514 C C . LEU B 1 22 ? 33.75 -14.797 -2.648 1 31.62 22 LEU B C 1
ATOM 2516 O O . LEU B 1 22 ? 33.781 -15.633 -3.557 1 31.62 22 LEU B O 1
ATOM 2520 N N . GLN B 1 23 ? 34.156 -13.586 -2.828 1 32.88 23 GLN B N 1
ATOM 2521 C CA . GLN B 1 23 ? 34.844 -13.32 -4.086 1 32.88 23 GLN B CA 1
ATOM 2522 C C . GLN B 1 23 ? 36.219 -13.977 -4.098 1 32.88 23 GLN B C 1
ATOM 2524 O O . GLN B 1 23 ? 36.844 -14.094 -5.156 1 32.88 23 GLN B O 1
ATOM 2529 N N . ASN B 1 24 ? 36.688 -14.297 -2.943 1 34.81 24 ASN B N 1
ATOM 2530 C CA . ASN B 1 24 ? 38.031 -14.906 -2.947 1 34.81 24 ASN B CA 1
ATOM 2531 C C . ASN B 1 24 ? 38 -16.266 -3.631 1 34.81 24 ASN B C 1
ATOM 2533 O O . ASN B 1 24 ? 39 -16.688 -4.223 1 34.81 24 ASN B O 1
ATOM 2537 N N . HIS B 1 25 ? 36.875 -16.938 -3.486 1 34.72 25 HIS B N 1
ATOM 2538 C CA . HIS B 1 25 ? 36.938 -18.25 -4.109 1 34.72 25 HIS B CA 1
ATOM 2539 C C . HIS B 1 25 ? 37.094 -18.125 -5.625 1 34.72 25 HIS B C 1
ATOM 2541 O O . HIS B 1 25 ? 37.781 -18.938 -6.258 1 34.72 25 HIS B O 1
ATOM 2547 N N . ILE B 1 26 ? 36.312 -17.172 -6.184 1 34.41 26 ILE B N 1
ATOM 2548 C CA . ILE B 1 26 ? 36.406 -17.078 -7.637 1 34.41 26 ILE B CA 1
ATOM 2549 C C . ILE B 1 26 ? 37.781 -16.609 -8.055 1 34.41 26 ILE B C 1
ATOM 2551 O O . ILE B 1 26 ? 38.312 -17.078 -9.062 1 34.41 26 ILE B O 1
ATOM 2555 N N . LEU B 1 27 ? 38.375 -15.844 -7.113 1 34.47 27 LEU B N 1
ATOM 2556 C CA . LEU B 1 27 ? 39.719 -15.398 -7.445 1 34.47 27 LEU B CA 1
ATOM 2557 C C . LEU B 1 27 ? 40.688 -16.578 -7.453 1 34.47 27 LEU B C 1
ATOM 2559 O O . LEU B 1 27 ? 41.562 -16.641 -8.305 1 34.47 27 LEU B O 1
ATOM 2563 N N . GLU B 1 28 ? 40.375 -17.484 -6.566 1 36.28 28 GLU B N 1
ATOM 2564 C CA . GLU B 1 28 ? 41.344 -18.609 -6.527 1 36.28 28 GLU B CA 1
ATOM 2565 C C . GLU B 1 28 ? 41.219 -19.453 -7.793 1 36.28 28 GLU B C 1
ATOM 2567 O O . GLU B 1 28 ? 42.25 -19.953 -8.289 1 36.28 28 GLU B O 1
ATOM 2572 N N . GLN B 1 29 ? 39.969 -19.609 -8.234 1 35.06 29 GLN B N 1
ATOM 2573 C CA . GLN B 1 29 ? 39.906 -20.516 -9.383 1 35.06 29 GLN B CA 1
ATOM 2574 C C . GLN B 1 29 ? 40.562 -19.906 -10.609 1 35.06 29 GLN B C 1
ATOM 2576 O O . GLN B 1 29 ? 41.188 -20.625 -11.391 1 35.06 29 GLN B O 1
ATOM 2581 N N . GLU B 1 30 ? 40.375 -18.625 -10.773 1 34.41 30 GLU B N 1
ATOM 2582 C CA . GLU B 1 30 ? 40.969 -18.062 -11.977 1 34.41 30 GLU B CA 1
ATOM 2583 C C . GLU B 1 30 ? 42.5 -18.078 -11.867 1 34.41 30 GLU B C 1
ATOM 2585 O O . GLU B 1 30 ? 43.188 -17.969 -12.875 1 34.41 30 GLU B O 1
ATOM 2590 N N . LYS B 1 31 ? 43 -18.156 -10.68 1 36.59 31 LYS B N 1
ATOM 2591 C CA . LYS B 1 31 ? 44.438 -18.297 -10.57 1 36.59 31 LYS B CA 1
ATOM 2592 C C . LYS B 1 31 ? 44.906 -19.594 -11.203 1 36.59 31 LYS B C 1
ATOM 2594 O O . LYS B 1 31 ? 46 -19.672 -11.75 1 36.59 31 LYS B O 1
ATOM 2599 N N . ALA B 1 32 ? 44.062 -20.578 -10.977 1 37 32 ALA B N 1
ATOM 2600 C CA . ALA B 1 32 ? 44.594 -21.859 -11.438 1 37 32 ALA B CA 1
ATOM 2601 C C . ALA B 1 32 ? 44.875 -21.844 -12.938 1 37 32 ALA B C 1
ATOM 2603 O O . ALA B 1 32 ? 45.781 -22.516 -13.422 1 37 32 ALA B O 1
ATOM 2604 N N . GLU B 1 33 ? 43.781 -21.391 -13.633 1 37.47 33 GLU B N 1
ATOM 2605 C CA . GLU B 1 33 ? 43.875 -21.781 -15.039 1 37.47 33 GLU B CA 1
ATOM 2606 C C . GLU B 1 33 ? 44.938 -20.969 -15.781 1 37.47 33 GLU B C 1
ATOM 2608 O O . GLU B 1 33 ? 45 -21.016 -17 1 37.47 33 GLU B O 1
ATOM 2613 N N . GLY B 1 34 ? 46.125 -20.734 -15.156 1 35.94 34 GLY B N 1
ATOM 2614 C CA . GLY B 1 34 ? 47.406 -20.359 -15.719 1 35.94 34 GLY B CA 1
ATOM 2615 C C . GLY B 1 34 ? 47.438 -18.969 -16.328 1 35.94 34 GLY B C 1
ATOM 2616 O O . GLY B 1 34 ? 48.375 -18.578 -17 1 35.94 34 GLY B O 1
ATOM 2617 N N . LEU B 1 35 ? 46.219 -18.562 -16.641 1 33.5 35 LEU B N 1
ATOM 2618 C CA . LEU B 1 35 ? 46.312 -17.484 -17.625 1 33.5 35 LEU B CA 1
ATOM 2619 C C . LEU B 1 35 ? 46.844 -16.219 -16.984 1 33.5 35 LEU B C 1
ATOM 2621 O O . LEU B 1 35 ? 47 -15.195 -17.656 1 33.5 35 LEU B O 1
ATOM 2625 N N . LEU B 1 36 ? 46.375 -15.977 -15.703 1 31.73 36 LEU B N 1
ATOM 2626 C CA . LEU B 1 36 ? 46.812 -14.648 -15.289 1 31.73 36 LEU B CA 1
ATOM 2627 C C . LEU B 1 36 ? 48.312 -14.625 -14.969 1 31.73 36 LEU B C 1
ATOM 2629 O O . LEU B 1 36 ? 48.812 -15.547 -14.336 1 31.73 36 LEU B O 1
ATOM 2633 N N . ASP B 1 37 ? 49.062 -13.977 -15.875 1 33.25 37 ASP B N 1
ATOM 2634 C CA . ASP B 1 37 ? 50.469 -13.648 -15.641 1 33.25 37 ASP B CA 1
ATOM 2635 C C . ASP B 1 37 ? 50.688 -13.266 -14.18 1 33.25 37 ASP B C 1
ATOM 2637 O O . ASP B 1 37 ? 49.75 -12.906 -13.469 1 33.25 37 ASP B O 1
ATOM 2641 N N . ASN B 1 38 ? 51.844 -13.43 -13.664 1 33.16 38 ASN B N 1
ATOM 2642 C CA . ASN B 1 38 ? 52.344 -13.102 -12.328 1 33.16 38 ASN B CA 1
ATOM 2643 C C . ASN B 1 38 ? 51.812 -11.742 -11.859 1 33.16 38 ASN B C 1
ATOM 2645 O O . ASN B 1 38 ? 51.844 -10.773 -12.617 1 33.16 38 ASN B O 1
ATOM 2649 N N . PRO B 1 39 ? 50.906 -11.656 -10.898 1 34.91 39 PRO B N 1
ATOM 2650 C CA . PRO B 1 39 ? 50.531 -10.328 -10.398 1 34.91 39 PRO B CA 1
ATOM 2651 C C . PRO B 1 39 ? 51.719 -9.383 -10.266 1 34.91 39 PRO B C 1
ATOM 2653 O O . PRO B 1 39 ? 52.781 -9.789 -9.797 1 34.91 39 PRO B O 1
ATOM 2656 N N . VAL B 1 40 ? 52 -8.57 -11.219 1 37.12 40 VAL B N 1
ATOM 2657 C CA . VAL B 1 40 ? 52.969 -7.504 -10.977 1 37.12 40 VAL B CA 1
ATOM 2658 C C . VAL B 1 40 ? 52.938 -7.121 -9.492 1 37.12 40 VAL B C 1
ATOM 2660 O O . VAL B 1 40 ? 51.875 -7.074 -8.875 1 37.12 40 VAL B O 1
ATOM 2663 N N . GLU B 1 41 ? 54.031 -7.297 -8.75 1 36.84 41 GLU B N 1
ATOM 2664 C CA . GLU B 1 41 ? 54.312 -6.871 -7.379 1 36.84 41 GLU B CA 1
ATOM 2665 C C . GLU B 1 41 ? 53.656 -5.508 -7.098 1 36.84 41 GLU B C 1
ATOM 2667 O O . GLU B 1 41 ? 54.281 -4.469 -7.375 1 36.84 41 GLU B O 1
ATOM 2672 N N . LEU B 1 42 ? 52.406 -5.262 -7.496 1 41.34 42 LEU B N 1
ATOM 2673 C CA . LEU B 1 42 ? 51.875 -4.004 -6.977 1 41.34 42 LEU B CA 1
ATOM 2674 C C . LEU B 1 42 ? 52.156 -3.871 -5.484 1 41.34 42 LEU B C 1
ATOM 2676 O O . LEU B 1 42 ? 51.906 -4.797 -4.711 1 41.34 42 LEU B O 1
ATOM 2680 N N . SER B 1 43 ? 53.031 -3 -5.176 1 45.97 43 SER B N 1
ATOM 2681 C CA . SER B 1 43 ? 53.312 -2.73 -3.773 1 45.97 43 SER B CA 1
ATOM 2682 C C . SER B 1 43 ? 52.062 -2.615 -2.941 1 45.97 43 SER B C 1
ATOM 2684 O O . SER B 1 43 ? 51 -2.273 -3.467 1 45.97 43 SER B O 1
ATOM 2686 N N . SER B 1 44 ? 51.938 -3.207 -1.76 1 52.59 44 SER B N 1
ATOM 2687 C CA . SER B 1 44 ? 50.906 -3.137 -0.748 1 52.59 44 SER B CA 1
ATOM 2688 C C . SER B 1 44 ? 50.25 -1.754 -0.708 1 52.59 44 SER B C 1
ATOM 2690 O O . SER B 1 44 ? 49.031 -1.629 -0.501 1 52.59 44 SER B O 1
ATOM 2692 N N . SER B 1 45 ? 51.062 -0.785 -1.052 1 53.88 45 SER B N 1
ATOM 2693 C CA . SER B 1 45 ? 50.594 0.592 -0.996 1 53.88 45 SER B CA 1
ATOM 2694 C C . SER B 1 45 ? 49.656 0.905 -2.17 1 53.88 45 SER B C 1
ATOM 2696 O O . SER B 1 45 ? 48.625 1.554 -2 1 53.88 45 SER B O 1
ATOM 2698 N N . ASP B 1 46 ? 50.031 0.39 -3.307 1 52.47 46 ASP B N 1
ATOM 2699 C CA . ASP B 1 46 ? 49.25 0.675 -4.5 1 52.47 46 ASP B CA 1
ATOM 2700 C C . ASP B 1 46 ? 47.875 -0.011 -4.438 1 52.47 46 ASP B C 1
ATOM 2702 O O . ASP B 1 46 ? 46.875 0.561 -4.852 1 52.47 46 ASP B O 1
ATOM 2706 N N . TYR B 1 47 ? 47.969 -1.253 -3.953 1 50.62 47 TYR B N 1
ATOM 2707 C CA . TYR B 1 47 ? 46.719 -1.984 -3.777 1 50.62 47 TYR B CA 1
ATOM 2708 C C . TYR B 1 47 ? 45.812 -1.272 -2.789 1 50.62 47 TYR B C 1
ATOM 2710 O O . TYR B 1 47 ? 44.594 -1.168 -3.016 1 50.62 47 TYR B O 1
ATOM 2718 N N . LEU B 1 48 ? 46.406 -0.755 -1.732 1 51 48 LEU B N 1
ATOM 2719 C CA . LEU B 1 48 ? 45.625 -0.018 -0.745 1 51 48 LEU B CA 1
ATOM 2720 C C . LEU B 1 48 ? 45.062 1.264 -1.347 1 51 48 LEU B C 1
ATOM 2722 O O . LEU B 1 48 ? 43.906 1.605 -1.109 1 51 48 LEU B O 1
ATOM 2726 N N . GLU B 1 49 ? 45.875 1.967 -2.154 1 50.69 49 GLU B N 1
ATOM 2727 C CA . GLU B 1 49 ? 45.406 3.191 -2.799 1 50.69 49 GLU B CA 1
ATOM 2728 C C . GLU B 1 49 ? 44.25 2.902 -3.77 1 50.69 49 GLU B C 1
ATOM 2730 O O . GLU B 1 49 ? 43.281 3.66 -3.84 1 50.69 49 GLU B O 1
ATOM 2735 N N . GLN B 1 50 ? 44.406 1.86 -4.582 1 51.34 50 GLN B N 1
ATOM 2736 C CA . GLN B 1 50 ? 43.344 1.502 -5.535 1 51.34 50 GLN B CA 1
ATOM 2737 C C . GLN B 1 50 ? 42.062 1.1 -4.816 1 51.34 50 GLN B C 1
ATOM 2739 O O . GLN B 1 50 ? 40.969 1.468 -5.242 1 51.34 50 GLN B O 1
ATOM 2744 N N . GLN B 1 51 ? 42.281 0.283 -3.758 1 48.12 51 GLN B N 1
ATOM 2745 C CA . GLN B 1 51 ? 41.094 -0.112 -2.994 1 48.12 51 GLN B CA 1
ATOM 2746 C C . GLN B 1 51 ? 40.438 1.099 -2.346 1 48.12 51 GLN B C 1
ATOM 2748 O O . GLN B 1 51 ? 39.219 1.203 -2.33 1 48.12 51 GLN B O 1
ATOM 2753 N N . LEU B 1 52 ? 41.375 1.917 -1.886 1 49.97 52 LEU B N 1
ATOM 2754 C CA . LEU B 1 52 ? 40.844 3.137 -1.284 1 49.97 52 LEU B CA 1
ATOM 2755 C C . LEU B 1 52 ? 40.125 3.998 -2.328 1 49.97 52 LEU B C 1
ATOM 2757 O O . LEU B 1 52 ? 39.094 4.602 -2.045 1 49.97 52 LEU B O 1
ATOM 2761 N N . ALA B 1 53 ? 40.719 4.027 -3.566 1 52.38 53 ALA B N 1
ATOM 2762 C CA . ALA B 1 53 ? 40.094 4.777 -4.652 1 52.38 53 ALA B CA 1
ATOM 2763 C C . ALA B 1 53 ? 38.75 4.168 -5.043 1 52.38 53 ALA B C 1
ATOM 2765 O O . ALA B 1 53 ? 37.75 4.887 -5.27 1 52.38 53 ALA B O 1
ATOM 2766 N N . MET B 1 54 ? 38.75 2.859 -5.102 1 49.09 54 MET B N 1
ATOM 2767 C CA . MET B 1 54 ? 37.5 2.182 -5.465 1 49.09 54 MET B CA 1
ATOM 2768 C C . MET B 1 54 ? 36.438 2.373 -4.387 1 49.09 54 MET B C 1
ATOM 2770 O O . MET B 1 54 ? 35.281 2.605 -4.699 1 49.09 54 MET B O 1
ATOM 2774 N N . VAL B 1 55 ? 36.969 2.154 -3.201 1 51.69 55 VAL B N 1
ATOM 2775 C CA . VAL B 1 55 ? 36.062 2.361 -2.088 1 51.69 55 VAL B CA 1
ATOM 2776 C C . VAL B 1 55 ? 35.594 3.818 -2.053 1 51.69 55 VAL B C 1
ATOM 2778 O O . VAL B 1 55 ? 34.438 4.105 -1.821 1 51.69 55 VAL B O 1
ATOM 2781 N N . SER B 1 56 ? 36.594 4.578 -2.387 1 53.81 56 SER B N 1
ATOM 2782 C CA . SER B 1 56 ? 36.25 6 -2.379 1 53.81 56 SER B CA 1
ATOM 2783 C C . SER B 1 56 ? 35.281 6.34 -3.498 1 53.81 56 SER B C 1
ATOM 2785 O O . SER B 1 56 ? 34.281 7.043 -3.275 1 53.81 56 SER B O 1
ATOM 2787 N N . LEU B 1 57 ? 35.594 5.723 -4.699 1 59.31 57 LEU B N 1
ATOM 2788 C CA . LEU B 1 57 ? 34.719 6.008 -5.836 1 59.31 57 LEU B CA 1
ATOM 2789 C C . LEU B 1 57 ? 33.375 5.352 -5.648 1 59.31 57 LEU B C 1
ATOM 2791 O O . LEU B 1 57 ? 32.344 5.953 -5.969 1 59.31 57 LEU B O 1
ATOM 2795 N N . GLY B 1 58 ? 33.469 4.113 -5.184 1 62.28 58 GLY B N 1
ATOM 2796 C CA . GLY B 1 58 ? 32.219 3.441 -4.887 1 62.28 58 GLY B CA 1
ATOM 2797 C C . GLY B 1 58 ? 31.406 4.133 -3.805 1 62.28 58 GLY B C 1
ATOM 2798 O O . GLY B 1 58 ? 30.172 4.262 -3.916 1 62.28 58 GLY B O 1
ATOM 2799 N N . GLY B 1 59 ? 32.188 4.48 -2.844 1 68 59 GLY B N 1
ATOM 2800 C CA . GLY B 1 59 ? 31.562 5.227 -1.769 1 68 59 GLY B CA 1
ATOM 2801 C C . GLY B 1 59 ? 30.953 6.535 -2.23 1 68 59 GLY B C 1
ATOM 2802 O O . GLY B 1 59 ? 29.828 6.879 -1.832 1 68 59 GLY B O 1
ATOM 2803 N N . LEU B 1 60 ? 31.703 7.152 -3.113 1 73.25 60 LEU B N 1
ATOM 2804 C CA . LEU B 1 60 ? 31.188 8.422 -3.629 1 73.25 60 LEU B CA 1
ATOM 2805 C C . LEU B 1 60 ? 29.953 8.195 -4.5 1 73.25 60 LEU B C 1
ATOM 2807 O O . LEU B 1 60 ? 29 8.961 -4.43 1 73.25 60 LEU B O 1
ATOM 2811 N N . ARG B 1 61 ? 29.984 7.121 -5.336 1 77.5 61 ARG B N 1
ATOM 2812 C CA . ARG B 1 61 ? 28.828 6.785 -6.156 1 77.5 61 ARG B CA 1
ATOM 2813 C C . ARG B 1 61 ? 27.594 6.527 -5.289 1 77.5 61 ARG B C 1
ATOM 2815 O O . ARG B 1 61 ? 26.484 6.973 -5.621 1 77.5 61 ARG B O 1
ATOM 2822 N N . SER B 1 62 ? 27.875 5.848 -4.234 1 77.19 62 SER B N 1
ATOM 2823 C CA . SER B 1 62 ? 26.766 5.531 -3.332 1 77.19 62 SER B CA 1
ATOM 2824 C C . SER B 1 62 ? 26.219 6.793 -2.666 1 77.19 62 SER B C 1
ATOM 2826 O O . SER B 1 62 ? 25.016 6.926 -2.473 1 77.19 62 SER B O 1
ATOM 2828 N N . LEU B 1 63 ? 27.125 7.641 -2.385 1 76.88 63 LEU B N 1
ATOM 2829 C CA . LEU B 1 63 ? 26.719 8.898 -1.767 1 76.88 63 LEU B CA 1
ATOM 2830 C C . LEU B 1 63 ? 25.891 9.734 -2.738 1 76.88 63 LEU B C 1
ATOM 2832 O O . LEU B 1 63 ? 24.844 10.273 -2.365 1 76.88 63 LEU B O 1
ATOM 2836 N N . VAL B 1 64 ? 26.359 9.812 -3.867 1 82.38 64 VAL B N 1
ATOM 2837 C CA . VAL B 1 64 ? 25.656 10.594 -4.871 1 82.38 64 VAL B CA 1
ATOM 2838 C C . VAL B 1 64 ? 24.281 9.969 -5.133 1 82.38 64 VAL B C 1
ATOM 2840 O O . VAL B 1 64 ? 23.281 10.68 -5.246 1 82.38 64 VAL B O 1
ATOM 2843 N N . ALA B 1 65 ? 24.188 8.656 -5.215 1 87.31 65 ALA B N 1
ATOM 2844 C CA . ALA B 1 65 ? 22.922 7.969 -5.402 1 87.31 65 ALA B CA 1
ATOM 2845 C C . ALA B 1 65 ? 21.953 8.281 -4.262 1 87.31 65 ALA B C 1
ATOM 2847 O O . ALA B 1 65 ? 20.766 8.508 -4.492 1 87.31 65 ALA B O 1
ATOM 2848 N N . ALA B 1 66 ? 22.547 8.328 -3.129 1 83.31 66 ALA B N 1
ATOM 2849 C CA . ALA B 1 66 ? 21.719 8.625 -1.966 1 83.31 66 ALA B CA 1
ATOM 2850 C C . ALA B 1 66 ? 21.172 10.047 -2.035 1 83.31 66 ALA B C 1
ATOM 2852 O O . ALA B 1 66 ? 19.984 10.273 -1.775 1 83.31 66 ALA B O 1
ATOM 2853 N N . VAL B 1 67 ? 22 10.945 -2.383 1 82.62 67 VAL B N 1
ATOM 2854 C CA . VAL B 1 67 ? 21.578 12.344 -2.482 1 82.62 67 VAL B CA 1
ATOM 2855 C C . VAL B 1 67 ? 20.531 12.492 -3.586 1 82.62 67 VAL B C 1
ATOM 2857 O O . VAL B 1 67 ? 19.5 13.148 -3.395 1 82.62 67 VAL B O 1
ATOM 2860 N N . LEU B 1 68 ? 20.766 11.859 -4.668 1 88 68 LEU B N 1
ATOM 2861 C CA . LEU B 1 68 ? 19.828 11.914 -5.785 1 88 68 LEU B CA 1
ATOM 2862 C C . LEU B 1 68 ? 18.5 11.281 -5.406 1 88 68 LEU B C 1
ATOM 2864 O O . LEU B 1 68 ? 17.438 11.734 -5.859 1 88 68 LEU B O 1
ATOM 2868 N N . SER B 1 69 ? 18.578 10.297 -4.59 1 90.06 69 SER B N 1
ATOM 2869 C CA . SER B 1 69 ? 17.344 9.68 -4.133 1 90.06 69 SER B CA 1
ATOM 2870 C C . SER B 1 69 ? 16.547 10.633 -3.24 1 90.06 69 SER B C 1
ATOM 2872 O O . SER B 1 69 ? 15.32 10.656 -3.293 1 90.06 69 SER B O 1
ATOM 2874 N N . MET B 1 70 ? 17.219 11.398 -2.473 1 85.44 70 MET B N 1
ATOM 2875 C CA . MET B 1 70 ? 16.547 12.406 -1.662 1 85.44 70 MET B CA 1
ATOM 2876 C C . MET B 1 70 ? 15.938 13.492 -2.543 1 85.44 70 MET B C 1
ATOM 2878 O O . MET B 1 70 ? 14.844 13.984 -2.268 1 85.44 70 MET B O 1
ATOM 2882 N N . GLU B 1 71 ? 16.641 13.828 -3.537 1 87.31 71 GLU B N 1
ATOM 2883 C CA . GLU B 1 71 ? 16.094 14.789 -4.492 1 87.31 71 GLU B CA 1
ATOM 2884 C C . GLU B 1 71 ? 14.867 14.234 -5.195 1 87.31 71 GLU B C 1
ATOM 2886 O O . GLU B 1 71 ? 13.914 14.969 -5.457 1 87.31 71 GLU B O 1
ATOM 2891 N N . ALA B 1 72 ? 14.953 12.953 -5.52 1 93.69 72 ALA B N 1
ATOM 2892 C CA . ALA B 1 72 ? 13.781 12.305 -6.109 1 93.69 72 ALA B CA 1
ATOM 2893 C C . ALA B 1 72 ? 12.578 12.375 -5.176 1 93.69 72 ALA B C 1
ATOM 2895 O O . ALA B 1 72 ? 11.453 12.594 -5.625 1 93.69 72 ALA B O 1
ATOM 2896 N N . PHE B 1 73 ? 12.859 12.258 -3.963 1 90.56 73 PHE B N 1
ATOM 2897 C CA . PHE B 1 73 ? 11.789 12.367 -2.975 1 90.56 73 PHE B CA 1
ATOM 2898 C C . PHE B 1 73 ? 11.195 13.766 -2.971 1 90.56 73 PHE B C 1
ATOM 2900 O O . PHE B 1 73 ? 9.977 13.93 -2.873 1 90.56 73 PHE B O 1
ATOM 2907 N N . ASP B 1 74 ? 12.062 14.773 -3.086 1 88.94 74 ASP B N 1
ATOM 2908 C CA . ASP B 1 74 ? 11.57 16.141 -3.176 1 88.94 74 ASP B CA 1
ATOM 2909 C C . ASP B 1 74 ? 10.672 16.328 -4.395 1 88.94 74 ASP B C 1
ATOM 2911 O O . ASP B 1 74 ? 9.656 17.016 -4.324 1 88.94 74 ASP B O 1
ATOM 2915 N N . CYS B 1 75 ? 11.047 15.68 -5.48 1 92.44 75 CYS B N 1
ATOM 2916 C CA . CYS B 1 75 ? 10.211 15.719 -6.68 1 92.44 75 CYS B CA 1
ATOM 2917 C C . CYS B 1 75 ? 8.844 15.102 -6.418 1 92.44 75 CYS B C 1
ATOM 2919 O O . CYS B 1 75 ? 7.828 15.602 -6.898 1 92.44 75 CYS B O 1
ATOM 2921 N N . PHE B 1 76 ? 8.789 14.07 -5.656 1 95.19 76 PHE B N 1
ATOM 2922 C CA . PHE B 1 76 ? 7.539 13.422 -5.277 1 95.19 76 PHE B CA 1
ATOM 2923 C C . PHE B 1 76 ? 6.652 14.375 -4.48 1 95.19 76 PHE B C 1
ATOM 2925 O O . PHE B 1 76 ? 5.457 14.484 -4.75 1 95.19 76 PHE B O 1
ATOM 2932 N N . LEU B 1 77 ? 7.305 15.125 -3.584 1 89.19 77 LEU B N 1
ATOM 2933 C CA . LEU B 1 77 ? 6.543 15.992 -2.689 1 89.19 77 LEU B CA 1
ATOM 2934 C C . LEU B 1 77 ? 5.82 17.078 -3.473 1 89.19 77 LEU B C 1
ATOM 2936 O O . LEU B 1 77 ? 4.766 17.562 -3.051 1 89.19 77 LEU B O 1
ATOM 2940 N N . ILE B 1 78 ? 6.367 17.422 -4.637 1 90.31 78 ILE B N 1
ATOM 2941 C CA . ILE B 1 78 ? 5.738 18.5 -5.395 1 90.31 78 ILE B CA 1
ATOM 2942 C C . ILE B 1 78 ? 5.16 17.938 -6.691 1 90.31 78 ILE B C 1
ATOM 2944 O O . ILE B 1 78 ? 4.871 18.703 -7.625 1 90.31 78 ILE B O 1
ATOM 2948 N N . SER B 1 79 ? 5.109 16.609 -6.902 1 93.44 79 SER B N 1
ATOM 2949 C CA . SER B 1 79 ? 4.508 15.891 -8.016 1 93.44 79 SER B CA 1
ATOM 2950 C C . SER B 1 79 ? 5.211 16.203 -9.328 1 93.44 79 SER B C 1
ATOM 2952 O O . SER B 1 79 ? 4.562 16.344 -10.367 1 93.44 79 SER B O 1
ATOM 2954 N N . ASP B 1 80 ? 6.508 16.484 -9.219 1 95.69 80 ASP B N 1
ATOM 2955 C CA . ASP B 1 80 ? 7.332 16.625 -10.414 1 95.69 80 ASP B CA 1
ATOM 2956 C C . ASP B 1 80 ? 7.82 15.273 -10.922 1 95.69 80 ASP B C 1
ATOM 2958 O O . ASP B 1 80 ? 8.977 14.906 -10.711 1 95.69 80 ASP B O 1
ATOM 2962 N N . TRP B 1 81 ? 6.977 14.617 -11.648 1 97.62 81 TRP B N 1
ATOM 2963 C CA . TRP B 1 81 ? 7.176 13.211 -11.977 1 97.62 81 TRP B CA 1
ATOM 2964 C C . TRP B 1 81 ? 8.25 13.055 -13.055 1 97.62 81 TRP B C 1
ATOM 2966 O O . TRP B 1 81 ? 8.992 12.07 -13.062 1 97.62 81 TRP B O 1
ATOM 2976 N N . ALA B 1 82 ? 8.32 14.008 -13.977 1 96.38 82 ALA B N 1
ATOM 2977 C CA . ALA B 1 82 ? 9.352 13.945 -15.008 1 96.38 82 ALA B CA 1
ATOM 2978 C C . ALA B 1 82 ? 10.742 13.977 -14.383 1 96.38 82 ALA B C 1
ATOM 2980 O O . ALA B 1 82 ? 11.609 13.172 -14.742 1 96.38 82 ALA B O 1
ATOM 2981 N N . ASN B 1 83 ? 10.898 14.852 -13.43 1 96.31 83 ASN B N 1
ATOM 2982 C CA . ASN B 1 83 ? 12.203 14.945 -12.781 1 96.31 83 ASN B CA 1
ATOM 2983 C C . ASN B 1 83 ? 12.445 13.781 -11.828 1 96.31 83 ASN B C 1
ATOM 2985 O O . ASN B 1 83 ? 13.578 13.328 -11.672 1 96.31 83 ASN B O 1
ATOM 2989 N N . LEU B 1 84 ? 11.398 13.297 -11.164 1 97.5 84 LEU B N 1
ATOM 2990 C CA . LEU B 1 84 ? 11.539 12.094 -10.344 1 97.5 84 LEU B CA 1
ATOM 2991 C C . LEU B 1 84 ? 12.078 10.93 -11.164 1 97.5 84 LEU B C 1
ATOM 2993 O O . LEU B 1 84 ? 13.016 10.25 -10.75 1 97.5 84 LEU B O 1
ATOM 2997 N N . GLU B 1 85 ? 11.508 10.766 -12.352 1 97.81 85 GLU B N 1
ATOM 2998 C CA . GLU B 1 85 ? 11.961 9.695 -13.242 1 97.81 85 GLU B CA 1
ATOM 2999 C C . GLU B 1 85 ? 13.422 9.883 -13.633 1 97.81 85 GLU B C 1
ATOM 3001 O O . GLU B 1 85 ? 14.203 8.93 -13.609 1 97.81 85 GLU B O 1
ATOM 3006 N N . ARG B 1 86 ? 13.734 11.102 -13.93 1 96.31 86 ARG B N 1
ATOM 3007 C CA . ARG B 1 86 ? 15.117 11.414 -14.289 1 96.31 86 ARG B CA 1
ATOM 3008 C C . ARG B 1 86 ? 16.062 11.102 -13.141 1 96.31 86 ARG B C 1
ATOM 3010 O O . ARG B 1 86 ? 17.125 10.508 -13.352 1 96.31 86 ARG B O 1
ATOM 3017 N N . ARG B 1 87 ? 15.672 11.453 -11.961 1 94.94 87 ARG B N 1
ATOM 3018 C CA . ARG B 1 87 ? 16.516 11.227 -10.789 1 94.94 87 ARG B CA 1
ATOM 3019 C C . ARG B 1 87 ? 16.703 9.734 -10.523 1 94.94 87 ARG B C 1
ATOM 3021 O O . ARG B 1 87 ? 17.812 9.281 -10.266 1 94.94 87 ARG B O 1
ATOM 3028 N N . TYR B 1 88 ? 15.688 8.977 -10.641 1 96.44 88 TYR B N 1
ATOM 3029 C CA . TYR B 1 88 ? 15.828 7.555 -10.352 1 96.44 88 TYR B CA 1
ATOM 3030 C C . TYR B 1 88 ? 16.609 6.852 -11.445 1 96.44 88 TYR B C 1
ATOM 3032 O O . TYR B 1 88 ? 17.328 5.875 -11.188 1 96.44 88 TYR B O 1
ATOM 3040 N N . ASN B 1 89 ? 16.516 7.395 -12.664 1 96.88 89 ASN B N 1
ATOM 3041 C CA . ASN B 1 89 ? 17.391 6.863 -13.695 1 96.88 89 ASN B CA 1
ATOM 3042 C C . ASN B 1 89 ? 18.859 7.145 -13.383 1 96.88 89 ASN B C 1
ATOM 3044 O O . ASN B 1 89 ? 19.719 6.281 -13.578 1 96.88 89 ASN B O 1
ATOM 3048 N N . GLN B 1 90 ? 19.109 8.266 -12.891 1 94.31 90 GLN B N 1
ATOM 3049 C CA . GLN B 1 90 ? 20.469 8.602 -12.477 1 94.31 90 GLN B CA 1
ATOM 3050 C C . GLN B 1 90 ? 20.906 7.758 -11.289 1 94.31 90 GLN B C 1
ATOM 3052 O O . GLN B 1 90 ? 22.031 7.227 -11.273 1 94.31 90 GLN B O 1
ATOM 3057 N N . VAL B 1 91 ? 20.031 7.625 -10.289 1 92.81 91 VAL B N 1
ATOM 3058 C CA . VAL B 1 91 ? 20.312 6.859 -9.078 1 92.81 91 VAL B CA 1
ATOM 3059 C C . VAL B 1 91 ? 20.672 5.422 -9.445 1 92.81 91 VAL B C 1
ATOM 3061 O O . VAL B 1 91 ? 2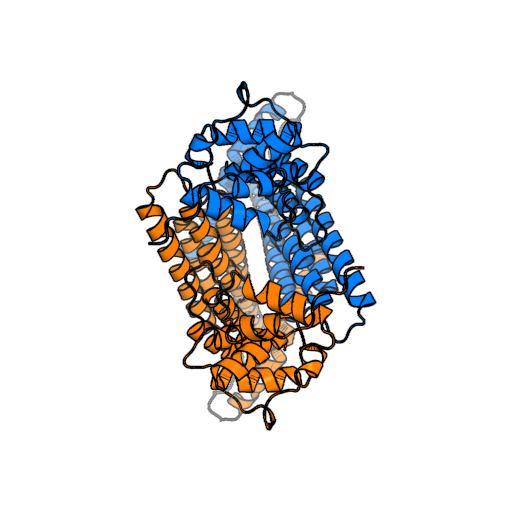1.688 4.895 -8.984 1 92.81 91 VAL B O 1
ATOM 3064 N N . THR B 1 92 ? 19.922 4.828 -10.375 1 94.88 92 THR B N 1
ATOM 3065 C CA . THR B 1 92 ? 20.109 3.416 -10.68 1 94.88 92 THR B CA 1
ATOM 3066 C C . THR B 1 92 ? 21.281 3.219 -11.641 1 94.88 92 THR B C 1
ATOM 3068 O O . THR B 1 92 ? 21.828 2.115 -11.75 1 94.88 92 THR B O 1
ATOM 3071 N N . SER B 1 93 ? 21.625 4.285 -12.344 1 93.25 93 SER B N 1
ATOM 3072 C CA . SER B 1 93 ? 22.875 4.223 -13.109 1 93.25 93 SER B CA 1
ATOM 3073 C C . SER B 1 93 ? 24.094 4.184 -12.18 1 93.25 93 SER B C 1
ATOM 3075 O O . SER B 1 93 ? 25.094 3.539 -12.492 1 93.25 93 SER B O 1
ATOM 3077 N N . LEU B 1 94 ? 23.938 4.816 -11.031 1 88.38 94 LEU B N 1
ATOM 3078 C CA . LEU B 1 94 ? 25.031 4.895 -10.062 1 88.38 94 LEU B CA 1
ATOM 3079 C C . LEU B 1 94 ? 25.016 3.672 -9.148 1 88.38 94 LEU B C 1
ATOM 3081 O O . LEU B 1 94 ? 26.078 3.246 -8.672 1 88.38 94 LEU B O 1
ATOM 3085 N N . ALA B 1 95 ? 23.875 3.172 -8.891 1 89.94 95 ALA B N 1
ATOM 3086 C CA . ALA B 1 95 ? 23.719 2.016 -8.008 1 89.94 95 ALA B CA 1
ATOM 3087 C C . ALA B 1 95 ? 22.781 0.984 -8.617 1 89.94 95 ALA B C 1
ATOM 3089 O O . ALA B 1 95 ? 21.719 0.708 -8.062 1 89.94 95 ALA B O 1
ATOM 3090 N N . PRO B 1 96 ? 23.234 0.311 -9.664 1 93.56 96 PRO B N 1
ATOM 3091 C CA . PRO B 1 96 ? 22.344 -0.574 -10.414 1 93.56 96 PRO B CA 1
ATOM 3092 C C . PRO B 1 96 ? 22.047 -1.877 -9.672 1 93.56 96 PRO B C 1
ATOM 3094 O O . PRO B 1 96 ? 21.094 -2.59 -10.023 1 93.56 96 PRO B O 1
ATOM 3097 N N . HIS B 1 97 ? 22.781 -2.207 -8.664 1 92.25 97 HIS B N 1
ATOM 3098 C CA . HIS B 1 97 ? 22.609 -3.508 -8.031 1 92.25 97 HIS B CA 1
ATOM 3099 C C . HIS B 1 97 ? 21.938 -3.369 -6.668 1 92.25 97 HIS B C 1
ATOM 3101 O O . HIS B 1 97 ? 21.938 -4.312 -5.875 1 92.25 97 HIS B O 1
ATOM 3107 N N . SER B 1 98 ? 21.422 -2.15 -6.449 1 90.06 98 SER B N 1
ATOM 3108 C CA . SER B 1 98 ? 20.656 -1.91 -5.23 1 90.06 98 SER B CA 1
ATOM 3109 C C . SER B 1 98 ? 19.156 -2.115 -5.465 1 90.06 98 SER B C 1
ATOM 3111 O O . SER B 1 98 ? 18.5 -1.29 -6.105 1 90.06 98 SER B O 1
ATOM 3113 N N . ASP B 1 99 ? 18.547 -3.166 -4.816 1 93.56 99 ASP B N 1
ATOM 3114 C CA . ASP B 1 99 ? 17.109 -3.398 -4.914 1 93.56 99 ASP B CA 1
ATOM 3115 C C . ASP B 1 99 ? 16.328 -2.201 -4.387 1 93.56 99 ASP B C 1
ATOM 3117 O O . ASP B 1 99 ? 15.227 -1.906 -4.875 1 93.56 99 ASP B O 1
ATOM 3121 N N . PHE B 1 100 ? 16.984 -1.548 -3.465 1 90.88 100 PHE B N 1
ATOM 3122 C CA . PHE B 1 100 ? 16.344 -0.455 -2.748 1 90.88 100 PHE B CA 1
ATOM 3123 C C . PHE B 1 100 ? 15.883 0.63 -3.715 1 90.88 100 PHE B C 1
ATOM 3125 O O . PHE B 1 100 ? 14.734 1.08 -3.654 1 90.88 100 PHE B O 1
ATOM 3132 N N . TYR B 1 101 ? 16.688 1.041 -4.598 1 93.25 101 TYR B N 1
ATOM 3133 C CA . TYR B 1 101 ? 16.375 2.166 -5.473 1 93.25 101 TYR B CA 1
ATOM 3134 C C . TYR B 1 101 ? 15.414 1.748 -6.582 1 93.25 101 TYR B C 1
ATOM 3136 O O . TYR B 1 101 ? 14.586 2.543 -7.02 1 93.25 101 TYR B O 1
ATOM 3144 N N . TRP B 1 102 ? 15.523 0.488 -6.992 1 96.56 102 TRP B N 1
ATOM 3145 C CA . TRP B 1 102 ? 14.586 -0.024 -7.984 1 96.56 102 TRP B CA 1
ATOM 3146 C C . TRP B 1 102 ? 13.188 -0.151 -7.395 1 96.56 102 TRP B C 1
ATOM 3148 O O . TRP B 1 102 ? 12.195 0.146 -8.062 1 96.56 102 TRP B O 1
ATOM 3158 N N . ASP B 1 103 ? 13.148 -0.58 -6.168 1 95.5 103 ASP B N 1
ATOM 3159 C CA . ASP B 1 103 ? 11.875 -0.654 -5.453 1 95.5 103 ASP B CA 1
ATOM 3160 C C . ASP B 1 103 ? 11.227 0.723 -5.348 1 95.5 103 ASP B C 1
ATOM 3162 O O . ASP B 1 103 ? 10.117 0.932 -5.84 1 95.5 103 ASP B O 1
ATOM 3166 N N . ASN B 1 104 ? 11.969 1.668 -4.859 1 94.5 104 ASN B N 1
ATOM 3167 C CA . ASN B 1 104 ? 11.422 3 -4.629 1 94.5 104 ASN B CA 1
ATOM 3168 C C . ASN B 1 104 ? 11.047 3.684 -5.941 1 94.5 104 ASN B C 1
ATOM 317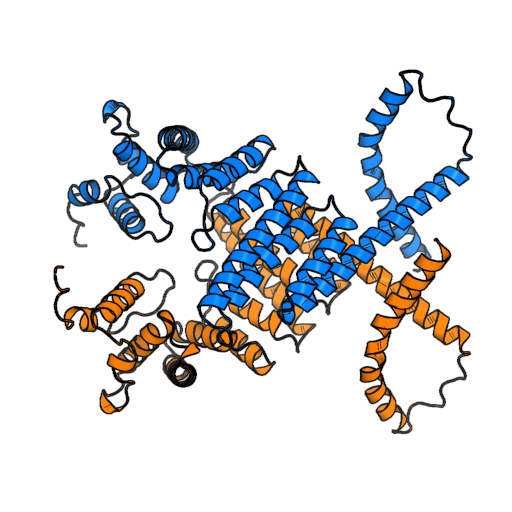0 O O . ASN B 1 104 ? 9.953 4.246 -6.066 1 94.5 104 ASN B O 1
ATOM 3174 N N . GLY B 1 105 ? 11.93 3.604 -6.871 1 96.94 105 GLY B N 1
ATOM 3175 C CA . GLY B 1 105 ? 11.664 4.246 -8.148 1 96.94 105 GLY B CA 1
ATOM 3176 C C . GLY B 1 105 ? 10.438 3.693 -8.844 1 96.94 105 GLY B C 1
ATOM 3177 O O . GLY B 1 105 ? 9.594 4.453 -9.336 1 96.94 105 GLY B O 1
ATOM 3178 N N . SER B 1 106 ? 10.305 2.389 -8.859 1 98.25 106 SER B N 1
ATOM 3179 C CA . SER B 1 106 ? 9.164 1.771 -9.531 1 98.25 106 SER B CA 1
ATOM 3180 C C . SER B 1 106 ? 7.863 2.096 -8.805 1 98.25 106 SER B C 1
ATOM 3182 O O . SER B 1 106 ? 6.824 2.289 -9.445 1 98.25 106 SER B O 1
ATOM 3184 N N . TRP B 1 107 ? 7.914 2.156 -7.508 1 96.12 107 TRP B N 1
ATOM 3185 C CA . TRP B 1 107 ? 6.738 2.492 -6.715 1 96.12 107 TRP B CA 1
ATOM 3186 C C . TRP B 1 107 ? 6.285 3.922 -6.992 1 96.12 107 TRP B C 1
ATOM 3188 O O . TRP B 1 107 ? 5.102 4.172 -7.23 1 96.12 107 TRP B O 1
ATOM 3198 N N . HIS B 1 108 ? 7.254 4.809 -6.988 1 96.81 108 HIS B N 1
ATOM 3199 C CA . HIS B 1 108 ? 6.895 6.203 -7.23 1 96.81 108 HIS B CA 1
ATOM 3200 C C . HIS B 1 108 ? 6.328 6.391 -8.633 1 96.81 108 HIS B C 1
ATOM 3202 O O . HIS B 1 108 ? 5.336 7.102 -8.82 1 96.81 108 HIS B O 1
ATOM 3208 N N . LEU B 1 109 ? 6.922 5.75 -9.586 1 97.81 109 LEU B N 1
ATOM 3209 C CA . LEU B 1 109 ? 6.445 5.887 -10.961 1 97.81 109 LEU B CA 1
ATOM 3210 C C . LEU B 1 109 ? 5.117 5.168 -11.156 1 97.81 109 LEU B C 1
ATOM 3212 O O . LEU B 1 109 ? 4.113 5.793 -11.508 1 97.81 109 LEU B O 1
ATOM 3216 N N . GLY B 1 110 ? 5.074 3.928 -10.789 1 97.88 110 GLY B N 1
ATOM 3217 C CA . GLY B 1 110 ? 3.934 3.082 -11.094 1 97.88 110 GLY B CA 1
ATOM 3218 C C . GLY B 1 110 ? 2.73 3.359 -10.219 1 97.88 110 GLY B C 1
ATOM 3219 O O . GLY B 1 110 ? 1.587 3.182 -10.641 1 97.88 110 GLY B O 1
ATOM 3220 N N . ASN B 1 111 ? 3.01 3.768 -8.953 1 95.44 111 ASN B N 1
ATOM 3221 C CA . ASN B 1 111 ? 1.909 3.945 -8.008 1 95.44 111 ASN B CA 1
ATOM 3222 C C . ASN B 1 111 ? 1.629 5.422 -7.746 1 95.44 111 ASN B C 1
ATOM 3224 O O . ASN B 1 111 ? 0.551 5.922 -8.078 1 95.44 111 ASN B O 1
ATOM 3228 N N . ASN B 1 112 ? 2.607 6.105 -7.266 1 93.25 112 ASN B N 1
ATOM 3229 C CA . ASN B 1 112 ? 2.346 7.484 -6.859 1 93.25 112 ASN B CA 1
ATOM 3230 C C . ASN B 1 112 ? 2.064 8.383 -8.062 1 93.25 112 ASN B C 1
ATOM 3232 O O . ASN B 1 112 ? 1.081 9.125 -8.07 1 93.25 112 ASN B O 1
ATOM 3236 N N . ALA B 1 113 ? 2.871 8.289 -9.07 1 96.94 113 ALA B N 1
ATOM 3237 C CA . ALA B 1 113 ? 2.689 9.141 -10.242 1 96.94 113 ALA B CA 1
ATOM 3238 C C . ALA B 1 113 ? 1.387 8.805 -10.961 1 96.94 113 ALA B C 1
ATOM 3240 O O . ALA B 1 113 ? 0.627 9.703 -11.328 1 96.94 113 ALA B O 1
ATOM 3241 N N . SER B 1 114 ? 1.151 7.523 -11.141 1 97 114 SER B N 1
ATOM 3242 C CA . SER B 1 114 ? -0.078 7.141 -11.828 1 97 114 SER B CA 1
ATOM 3243 C C . SER B 1 114 ? -1.31 7.633 -11.07 1 97 114 SER B C 1
ATOM 3245 O O . SER B 1 114 ? -2.236 8.172 -11.672 1 97 114 SER B O 1
ATOM 3247 N N . SER B 1 115 ? -1.299 7.512 -9.789 1 92.56 115 SER B N 1
ATOM 3248 C CA . SER B 1 115 ? -2.422 7.973 -8.984 1 92.56 115 SER B CA 1
ATOM 3249 C C . SER B 1 115 ? -2.541 9.492 -9.016 1 92.56 115 SER B C 1
ATOM 3251 O O . SER B 1 115 ? -3.648 10.031 -9.039 1 92.56 115 SER B O 1
ATOM 3253 N N . SER B 1 116 ? -1.403 10.141 -9.008 1 92.25 116 SER B N 1
ATOM 3254 C CA . SER B 1 116 ? -1.394 11.602 -9.055 1 92.25 116 SER B CA 1
ATOM 3255 C C . SER B 1 116 ? -2.059 12.117 -10.32 1 92.25 116 SER B C 1
ATOM 3257 O O . SER B 1 116 ? -2.805 13.102 -10.281 1 92.25 116 SER B O 1
ATOM 3259 N N . TYR B 1 117 ? -1.846 11.461 -11.391 1 93.44 117 TYR B N 1
ATOM 3260 C CA . TYR B 1 117 ? -2.488 11.859 -12.641 1 93.44 117 TYR B CA 1
ATOM 3261 C C . TYR B 1 117 ? -3.986 11.586 -12.594 1 93.44 117 TYR B C 1
ATOM 3263 O O . TYR B 1 117 ? -4.789 12.422 -13.016 1 93.44 117 TYR B O 1
ATOM 3271 N N . LEU B 1 118 ? -4.281 10.469 -12.055 1 88.69 118 LEU B N 1
ATOM 3272 C CA . LEU B 1 118 ? -5.688 10.086 -11.992 1 88.69 118 LEU B CA 1
ATOM 3273 C C . LEU B 1 118 ? -6.48 11.062 -11.133 1 88.69 118 LEU B C 1
ATOM 3275 O O . LEU B 1 118 ? -7.629 11.383 -11.438 1 88.69 118 LEU B O 1
ATOM 3279 N N . ASP B 1 119 ? -5.82 11.586 -10.156 1 82.75 119 ASP B N 1
ATOM 3280 C CA . ASP B 1 119 ? -6.516 12.398 -9.164 1 82.75 119 ASP B CA 1
ATOM 3281 C C . ASP B 1 119 ? -6.418 13.883 -9.516 1 82.75 119 ASP B C 1
ATOM 3283 O O . ASP B 1 119 ? -7.043 14.727 -8.859 1 82.75 119 ASP B O 1
ATOM 3287 N N . ASN B 1 120 ? -5.652 14.219 -10.57 1 85.88 120 ASN B N 1
ATOM 3288 C CA . ASN B 1 120 ? -5.434 15.609 -10.938 1 85.88 120 ASN B CA 1
ATOM 3289 C C . ASN B 1 120 ? -6.637 16.188 -11.672 1 85.88 120 ASN B C 1
ATOM 3291 O O . ASN B 1 120 ? -6.75 16.047 -12.891 1 85.88 120 ASN B O 1
ATOM 3295 N N . LYS B 1 121 ? -7.457 16.969 -10.977 1 79.94 121 LYS B N 1
ATOM 3296 C CA . LYS B 1 121 ? -8.719 17.469 -11.516 1 79.94 121 LYS B CA 1
ATOM 3297 C C . LYS B 1 121 ? -8.5 18.672 -12.43 1 79.94 121 LYS B C 1
ATOM 3299 O O . LYS B 1 121 ? -9.43 19.125 -13.094 1 79.94 121 LYS B O 1
ATOM 3304 N N . ARG B 1 122 ? -7.359 19.156 -12.484 1 85.62 122 ARG B N 1
ATOM 3305 C CA . ARG B 1 122 ? -7.027 20.219 -13.414 1 85.62 122 ARG B CA 1
ATOM 3306 C C . ARG B 1 122 ? -6.859 19.672 -14.836 1 85.62 122 ARG B C 1
ATOM 3308 O O . ARG B 1 122 ? -6.859 20.438 -15.797 1 85.62 122 ARG B O 1
ATOM 3315 N N . LEU B 1 123 ? -6.707 18.328 -14.922 1 91.5 123 LEU B N 1
ATOM 3316 C CA . LEU B 1 123 ? -6.543 17.672 -16.203 1 91.5 123 LEU B CA 1
ATOM 3317 C C . LEU B 1 123 ? -7.879 17.125 -16.719 1 91.5 123 LEU B C 1
ATOM 3319 O O . LEU B 1 123 ? -8.781 16.844 -15.93 1 91.5 123 LEU B O 1
ATOM 3323 N N . SER B 1 124 ? -7.93 17.031 -18.047 1 93 124 SER B N 1
ATOM 3324 C CA . SER B 1 124 ? -9.102 16.406 -18.641 1 93 124 SER B CA 1
ATOM 3325 C C . SER B 1 124 ? -9.164 14.922 -18.328 1 93 124 SER B C 1
ATOM 3327 O O . SER B 1 124 ? -8.141 14.305 -18 1 93 124 SER B O 1
ATOM 3329 N N . PRO B 1 125 ? -10.359 14.383 -18.391 1 89.75 125 PRO B N 1
ATOM 3330 C CA . PRO B 1 125 ? -10.469 12.938 -18.141 1 89.75 125 PRO B CA 1
ATOM 3331 C C . PRO B 1 125 ? -9.547 12.117 -19.047 1 89.75 125 PRO B C 1
ATOM 3333 O O . PRO B 1 125 ? -8.961 11.133 -18.609 1 89.75 125 PRO B O 1
ATOM 3336 N N . MET B 1 126 ? -9.391 12.523 -20.25 1 95.19 126 MET B N 1
ATOM 3337 C CA . MET B 1 126 ? -8.539 11.805 -21.203 1 95.19 126 MET B CA 1
ATOM 3338 C C . MET B 1 126 ? -7.074 11.906 -20.781 1 95.19 126 MET B C 1
ATOM 3340 O O . MET B 1 126 ? -6.355 10.906 -20.781 1 95.19 126 MET B O 1
ATOM 3344 N N . GLU B 1 127 ? -6.68 13.07 -20.359 1 95.56 127 GLU B N 1
ATOM 3345 C CA . GLU B 1 127 ? -5.305 13.273 -19.922 1 95.56 127 GLU B CA 1
ATOM 3346 C C . GLU B 1 127 ? -5.004 12.477 -18.656 1 95.56 127 GLU B C 1
ATOM 3348 O O . GLU B 1 127 ? -3.902 11.945 -18.484 1 95.56 127 GLU B O 1
ATOM 3353 N N . ARG B 1 128 ? -5.996 12.445 -17.812 1 95.38 128 ARG B N 1
ATOM 3354 C CA . ARG B 1 128 ? -5.848 11.68 -16.578 1 95.38 128 ARG B CA 1
ATOM 3355 C C . ARG B 1 128 ? -5.641 10.203 -16.875 1 95.38 128 ARG B C 1
ATOM 3357 O O . ARG B 1 128 ? -4.719 9.578 -16.344 1 95.38 128 ARG B O 1
ATOM 3364 N N . ARG B 1 129 ? -6.383 9.742 -17.797 1 95.19 129 ARG B N 1
ATOM 3365 C CA . ARG B 1 129 ? -6.297 8.336 -18.156 1 95.19 129 ARG B CA 1
ATOM 3366 C C . ARG B 1 129 ? -4.977 8.023 -18.844 1 95.19 129 ARG B C 1
ATOM 3368 O O . ARG B 1 129 ? -4.355 6.996 -18.594 1 95.19 129 ARG B O 1
ATOM 3375 N N . GLU B 1 130 ? -4.586 8.852 -19.672 1 97.06 130 GLU B N 1
ATOM 3376 C CA . GLU B 1 130 ? -3.33 8.656 -20.391 1 97.06 130 GLU B CA 1
ATOM 3377 C C . GLU B 1 130 ? -2.137 8.703 -19.438 1 97.06 130 GLU B C 1
ATOM 3379 O O . GLU B 1 130 ? -1.231 7.871 -19.531 1 97.06 130 GLU B O 1
ATOM 3384 N N . GLY B 1 131 ? -2.146 9.672 -18.547 1 97.56 131 GLY B N 1
ATOM 3385 C CA . GLY B 1 131 ? -1.086 9.75 -17.547 1 97.56 131 GLY B CA 1
ATOM 3386 C C . GLY B 1 131 ? -1.044 8.539 -16.641 1 97.56 131 GLY B C 1
ATOM 3387 O O . GLY B 1 131 ? 0.033 8.016 -16.344 1 97.56 131 GLY B O 1
ATOM 3388 N N . PHE B 1 132 ? -2.215 8.164 -16.312 1 97.5 132 PHE B N 1
ATOM 3389 C CA . PHE B 1 132 ? -2.359 6.98 -15.461 1 97.5 132 PHE B CA 1
ATOM 3390 C C . PHE B 1 132 ? -1.733 5.762 -16.125 1 97.5 132 PHE B C 1
ATOM 3392 O O . PHE B 1 132 ? -0.855 5.117 -15.555 1 97.5 132 PHE B O 1
ATOM 3399 N N . ARG B 1 133 ? -2.072 5.504 -17.344 1 97.69 133 ARG B N 1
ATOM 3400 C CA . ARG B 1 133 ? -1.567 4.359 -18.094 1 97.69 133 ARG B CA 1
ATOM 3401 C C . ARG B 1 133 ? -0.068 4.484 -18.328 1 97.69 133 ARG B C 1
ATOM 3403 O O . ARG B 1 133 ? 0.679 3.521 -18.141 1 97.69 133 ARG B O 1
ATOM 3410 N N . LYS B 1 134 ? 0.322 5.602 -18.672 1 98.31 134 LYS B N 1
ATOM 3411 C CA . LYS B 1 134 ? 1.718 5.871 -19 1 98.31 134 LYS B CA 1
ATOM 3412 C C . LYS B 1 134 ? 2.631 5.578 -17.812 1 98.31 134 LYS B C 1
ATOM 3414 O O . LYS B 1 134 ? 3.641 4.883 -17.953 1 98.31 134 LYS B O 1
ATOM 3419 N N . TYR B 1 135 ? 2.242 5.98 -16.688 1 98.44 135 TYR B N 1
ATOM 3420 C CA . TYR B 1 135 ? 3.148 5.875 -15.547 1 98.44 135 TYR B CA 1
ATOM 3421 C C . TYR B 1 135 ? 3.092 4.48 -14.938 1 98.44 135 TYR B C 1
ATOM 3423 O O . TYR B 1 135 ? 4.074 4.008 -14.359 1 98.44 135 TYR B O 1
ATOM 3431 N N . ILE B 1 136 ? 2.006 3.809 -15.086 1 98.62 136 ILE B N 1
ATOM 3432 C CA . ILE B 1 136 ? 2 2.391 -14.742 1 98.62 136 ILE B CA 1
ATOM 3433 C C . ILE B 1 136 ? 3.057 1.658 -15.57 1 98.62 136 ILE B C 1
ATOM 3435 O O . ILE B 1 136 ? 3.885 0.928 -15.016 1 98.62 136 ILE B O 1
ATOM 3439 N N . GLN B 1 137 ? 3.082 1.933 -16.859 1 98.5 137 GLN B N 1
ATOM 3440 C CA . GLN B 1 137 ? 4.023 1.275 -17.75 1 98.5 137 GLN B CA 1
ATOM 3441 C C . GLN B 1 137 ? 5.457 1.7 -17.453 1 98.5 137 GLN B C 1
ATOM 3443 O O . GLN B 1 137 ? 6.379 0.88 -17.5 1 98.5 137 GLN B O 1
ATOM 3448 N N . LYS B 1 138 ? 5.598 2.961 -17.125 1 98.5 138 LYS B N 1
ATOM 3449 C CA . LYS B 1 138 ? 6.93 3.438 -16.766 1 98.5 138 LYS B CA 1
ATOM 3450 C C . LYS B 1 138 ? 7.453 2.73 -15.516 1 98.5 138 LYS B C 1
ATOM 3452 O O . LYS B 1 138 ? 8.625 2.357 -15.453 1 98.5 138 LYS B O 1
ATOM 3457 N N . GLY B 1 139 ? 6.582 2.555 -14.531 1 98.69 139 GLY B N 1
ATOM 3458 C CA . GLY B 1 139 ? 6.977 1.828 -13.336 1 98.69 139 GLY B CA 1
ATOM 3459 C C . GLY B 1 139 ? 7.367 0.389 -13.617 1 98.69 139 GLY B C 1
ATOM 3460 O O . GLY B 1 139 ? 8.391 -0.088 -13.125 1 98.69 139 GLY B O 1
ATOM 3461 N N . ARG B 1 140 ? 6.609 -0.262 -14.445 1 98.62 140 ARG B N 1
ATOM 3462 C CA . ARG B 1 140 ? 6.875 -1.654 -14.789 1 98.62 140 ARG B CA 1
ATOM 3463 C C . ARG B 1 140 ? 8.18 -1.781 -15.57 1 98.62 140 ARG B C 1
ATOM 3465 O O . ARG B 1 140 ? 9.016 -2.639 -15.266 1 98.62 140 ARG B O 1
ATOM 3472 N N . ARG B 1 141 ? 8.375 -0.943 -16.531 1 98.5 141 ARG B N 1
ATOM 3473 C CA . ARG B 1 141 ? 9.594 -0.968 -17.328 1 98.5 141 ARG B CA 1
ATOM 3474 C C . ARG B 1 141 ? 10.82 -0.667 -16.484 1 98.5 141 ARG B C 1
ATOM 3476 O O . ARG B 1 141 ? 11.875 -1.271 -16.672 1 98.5 141 ARG B O 1
ATOM 3483 N N . PHE B 1 142 ? 10.641 0.291 -15.594 1 98.69 142 PHE B N 1
ATOM 3484 C CA . PHE B 1 142 ? 11.734 0.622 -14.68 1 98.69 142 PHE B CA 1
ATOM 3485 C C . PHE B 1 142 ? 12.125 -0.592 -13.852 1 98.69 142 PHE B C 1
ATOM 3487 O O . PHE B 1 142 ? 13.312 -0.887 -13.695 1 98.69 142 PHE B O 1
ATOM 3494 N N . LEU B 1 143 ? 11.148 -1.274 -13.359 1 98.44 143 LEU B N 1
ATOM 3495 C CA . LEU B 1 143 ? 11.406 -2.451 -12.531 1 98.44 143 LEU B CA 1
ATOM 3496 C C . LEU B 1 143 ? 12.023 -3.572 -13.359 1 98.44 143 LEU B C 1
ATOM 3498 O O . LEU B 1 143 ? 12.906 -4.285 -12.883 1 98.44 143 LEU B O 1
ATOM 3502 N N . GLU B 1 144 ? 11.617 -3.709 -14.57 1 98.56 144 GLU B N 1
ATOM 3503 C CA . GLU B 1 144 ? 12.203 -4.707 -15.461 1 98.56 144 GLU B CA 1
ATOM 3504 C C . GLU B 1 144 ? 13.688 -4.434 -15.703 1 98.56 144 GLU B C 1
ATOM 3506 O O . GLU B 1 144 ? 14.492 -5.359 -15.758 1 98.56 144 GLU B O 1
ATOM 3511 N N . LYS B 1 145 ? 14 -3.195 -15.867 1 98.31 145 LYS B N 1
ATOM 3512 C CA . LYS B 1 145 ? 15.422 -2.842 -15.93 1 98.31 145 LYS B CA 1
ATOM 3513 C C . LYS B 1 145 ? 16.156 -3.291 -14.672 1 98.31 145 LYS B C 1
ATOM 3515 O O . LYS B 1 145 ? 17.281 -3.797 -14.75 1 98.31 145 LYS B O 1
ATOM 3520 N N . GLY B 1 146 ? 15.531 -3.076 -13.539 1 98.44 146 GLY B N 1
ATOM 3521 C CA . GLY B 1 146 ? 16.125 -3.508 -12.281 1 98.44 146 GLY B CA 1
ATOM 3522 C C . GLY B 1 146 ? 16.328 -5.008 -12.203 1 98.44 146 GLY B C 1
ATOM 3523 O O . GLY B 1 146 ? 17.359 -5.473 -11.719 1 98.44 146 GLY B O 1
ATOM 3524 N N . ILE B 1 147 ? 15.398 -5.742 -12.703 1 98.56 147 ILE B N 1
ATOM 3525 C CA . ILE B 1 147 ? 15.477 -7.199 -12.711 1 98.56 147 ILE B CA 1
ATOM 3526 C C . ILE B 1 147 ? 16.609 -7.652 -13.633 1 98.56 147 ILE B C 1
ATOM 3528 O O . ILE B 1 147 ? 17.359 -8.562 -13.289 1 98.56 147 ILE B O 1
ATOM 3532 N N . ASN B 1 148 ? 16.719 -6.984 -14.75 1 98.12 148 ASN B N 1
ATOM 3533 C CA . ASN B 1 148 ? 17.812 -7.305 -15.664 1 98.12 148 ASN B CA 1
ATOM 3534 C C . ASN B 1 148 ? 19.172 -7.031 -15.031 1 98.12 148 ASN B C 1
ATOM 3536 O O . ASN B 1 148 ? 20.125 -7.785 -15.242 1 98.12 148 ASN B O 1
ATOM 3540 N N . ALA B 1 149 ? 19.219 -6.016 -14.281 1 96.44 149 ALA B N 1
ATOM 3541 C CA . ALA B 1 149 ? 20.469 -5.66 -13.609 1 96.44 149 ALA B CA 1
ATOM 3542 C C . ALA B 1 149 ? 20.734 -6.574 -12.414 1 96.44 149 ALA B C 1
ATOM 3544 O O . ALA B 1 149 ? 21.859 -6.695 -11.945 1 96.44 149 ALA B O 1
ATOM 3545 N N . ASN B 1 150 ? 19.688 -7.137 -11.867 1 97 150 ASN B N 1
ATOM 3546 C CA . ASN B 1 150 ? 19.75 -8.008 -10.703 1 97 150 ASN B CA 1
ATOM 3547 C C . ASN B 1 150 ? 18.984 -9.305 -10.922 1 97 150 ASN B C 1
ATOM 3549 O O . ASN B 1 150 ? 18 -9.57 -10.234 1 97 150 ASN B O 1
ATOM 3553 N N . PRO B 1 151 ? 19.469 -10.141 -11.781 1 96.81 151 PRO B N 1
ATOM 3554 C CA . PRO B 1 151 ? 18.688 -11.297 -12.219 1 96.81 151 PRO B CA 1
ATOM 3555 C C . PRO B 1 151 ? 18.438 -12.305 -11.102 1 96.81 151 PRO B C 1
ATOM 3557 O O . PRO B 1 151 ? 17.547 -13.141 -11.203 1 96.81 151 PRO B O 1
ATOM 3560 N N . ASP B 1 152 ? 19.172 -12.195 -10.008 1 96.38 152 ASP B N 1
ATOM 3561 C CA . ASP B 1 152 ? 19.031 -13.164 -8.922 1 96.38 152 ASP B CA 1
ATOM 3562 C C . ASP B 1 152 ? 18.141 -12.617 -7.809 1 96.38 152 ASP B C 1
ATOM 3564 O O . ASP B 1 152 ? 17.984 -13.266 -6.77 1 96.38 152 ASP B O 1
ATOM 3568 N N . SER B 1 153 ? 17.547 -11.484 -7.992 1 96.5 153 SER B N 1
ATOM 3569 C CA . SER B 1 153 ? 16.719 -10.875 -6.953 1 96.5 153 SER B CA 1
ATOM 3570 C C . SER B 1 153 ? 15.289 -11.398 -6.996 1 96.5 153 SER B C 1
ATOM 3572 O O . SER B 1 153 ? 14.492 -10.969 -7.824 1 96.5 153 SER B O 1
ATOM 3574 N N . TRP B 1 154 ? 14.969 -12.258 -6.012 1 97.25 154 TRP B N 1
ATOM 3575 C CA . TRP B 1 154 ? 13.586 -12.719 -5.906 1 97.25 154 TRP B CA 1
ATOM 3576 C C . TRP B 1 154 ? 12.656 -11.555 -5.586 1 97.25 154 TRP B C 1
ATOM 3578 O O . TRP B 1 154 ? 11.484 -11.562 -5.984 1 97.25 154 TRP B O 1
ATOM 3588 N N . TYR B 1 155 ? 13.219 -10.625 -4.863 1 96.94 155 TYR B N 1
ATOM 3589 C CA . TYR B 1 155 ? 12.422 -9.508 -4.355 1 96.94 155 TYR B CA 1
ATOM 3590 C C . TYR B 1 155 ? 11.914 -8.633 -5.496 1 96.94 155 TYR B C 1
ATOM 3592 O O . TYR B 1 155 ? 10.734 -8.289 -5.547 1 96.94 155 TYR B O 1
ATOM 3600 N N . LEU B 1 156 ? 12.797 -8.266 -6.461 1 98.25 156 LEU B N 1
ATOM 3601 C CA . LEU B 1 156 ? 12.383 -7.449 -7.594 1 98.25 156 LEU B CA 1
ATOM 3602 C C . LEU B 1 156 ? 11.375 -8.195 -8.469 1 98.25 156 LEU B C 1
ATOM 3604 O O . LEU B 1 156 ? 10.445 -7.594 -9 1 98.25 156 LEU B O 1
ATOM 3608 N N . GLN B 1 157 ? 11.578 -9.523 -8.531 1 98.5 157 GLN B N 1
ATOM 3609 C CA . GLN B 1 157 ? 10.594 -10.328 -9.25 1 98.5 157 GLN B CA 1
ATOM 3610 C C . GLN B 1 157 ? 9.242 -10.289 -8.547 1 98.5 157 GLN B C 1
ATOM 3612 O O . GLN B 1 157 ? 8.203 -10.148 -9.203 1 98.5 157 GLN B O 1
ATOM 3617 N N . SER B 1 158 ? 9.281 -10.422 -7.27 1 98.12 158 SER B N 1
ATOM 3618 C CA . SER B 1 158 ? 8.047 -10.367 -6.496 1 98.12 158 SER B CA 1
ATOM 3619 C C . SER B 1 158 ? 7.355 -9.023 -6.66 1 98.12 158 SER B C 1
ATOM 3621 O O . SER B 1 158 ? 6.125 -8.953 -6.754 1 98.12 158 SER B O 1
ATOM 3623 N N . LEU B 1 159 ? 8.117 -7.965 -6.703 1 97.81 159 LEU B N 1
ATOM 3624 C CA . LEU B 1 159 ? 7.555 -6.633 -6.891 1 97.81 159 LEU B CA 1
ATOM 3625 C C . LEU B 1 159 ? 6.867 -6.52 -8.25 1 97.81 159 LEU B C 1
ATOM 3627 O O . LEU B 1 159 ? 5.805 -5.898 -8.359 1 97.81 159 LEU B O 1
ATOM 3631 N N . LEU B 1 160 ? 7.48 -7.094 -9.227 1 98.69 160 LEU B N 1
ATOM 3632 C CA . LEU B 1 160 ? 6.871 -7.086 -10.547 1 98.69 160 LEU B CA 1
ATOM 3633 C C . LEU B 1 160 ? 5.543 -7.836 -10.539 1 98.69 160 LEU B C 1
ATOM 3635 O O . LEU B 1 160 ? 4.566 -7.379 -11.141 1 98.69 160 LEU B O 1
ATOM 3639 N N . GLY B 1 161 ? 5.531 -8.969 -9.875 1 98.69 161 GLY B N 1
ATOM 3640 C CA . GLY B 1 161 ? 4.281 -9.688 -9.703 1 98.69 161 GLY B CA 1
ATOM 3641 C C . GLY B 1 161 ? 3.197 -8.859 -9.047 1 98.69 161 GLY B C 1
ATOM 3642 O O . GLY B 1 161 ? 2.051 -8.852 -9.5 1 98.69 161 GLY B O 1
ATOM 3643 N N . ASN B 1 162 ? 3.619 -8.148 -8.008 1 97.62 162 ASN B N 1
ATOM 3644 C CA . ASN B 1 162 ? 2.682 -7.27 -7.312 1 97.62 162 ASN B CA 1
ATOM 3645 C C . ASN B 1 162 ? 2.139 -6.188 -8.242 1 97.62 162 ASN B C 1
ATOM 3647 O O . ASN B 1 162 ? 0.951 -5.863 -8.195 1 97.62 162 ASN B O 1
ATOM 3651 N N . MET B 1 163 ? 2.992 -5.625 -9.062 1 97.88 163 MET B N 1
ATOM 3652 C CA . MET B 1 163 ? 2.564 -4.559 -9.961 1 97.88 163 MET B CA 1
ATOM 3653 C C . MET B 1 163 ? 1.577 -5.082 -11 1 97.88 163 MET B C 1
ATOM 3655 O O . MET B 1 163 ? 0.564 -4.438 -11.281 1 97.88 163 MET B O 1
ATOM 3659 N N . TYR B 1 164 ? 1.798 -6.266 -11.484 1 98.38 164 TYR B N 1
ATOM 3660 C CA . TYR B 1 164 ? 0.931 -6.844 -12.508 1 98.38 164 TYR B CA 1
ATOM 3661 C C . TYR B 1 164 ? -0.363 -7.363 -11.891 1 98.38 164 TYR B C 1
ATOM 3663 O O . TYR B 1 164 ? -1.367 -7.527 -12.586 1 98.38 164 TYR B O 1
ATOM 3671 N N . SER B 1 165 ? -0.305 -7.637 -10.609 1 97.62 165 SER B N 1
ATOM 3672 C CA . SER B 1 165 ? -1.478 -8.234 -9.984 1 97.62 165 SER B CA 1
ATOM 3673 C C . SER B 1 165 ? -2.4 -7.172 -9.406 1 97.62 165 SER B C 1
ATOM 3675 O O . SER B 1 165 ? -3.49 -7.484 -8.922 1 97.62 165 SER B O 1
ATOM 3677 N N . ASP B 1 166 ? -1.957 -5.941 -9.43 1 95.25 166 ASP B N 1
ATOM 3678 C CA . ASP B 1 166 ? -2.775 -4.871 -8.875 1 95.25 166 ASP B CA 1
ATOM 3679 C C . ASP B 1 166 ? -4.039 -4.656 -9.695 1 95.25 166 ASP B C 1
ATOM 3681 O O . ASP B 1 166 ? -3.98 -4.137 -10.812 1 95.25 166 ASP B O 1
ATOM 3685 N N . THR B 1 167 ? -5.168 -4.973 -9.086 1 92.56 167 THR B N 1
ATOM 3686 C CA . THR B 1 167 ? -6.449 -5.012 -9.789 1 92.56 167 THR B CA 1
ATOM 3687 C C . THR B 1 167 ? -6.859 -3.615 -10.25 1 92.56 167 THR B C 1
ATOM 3689 O O . THR B 1 167 ? -7.676 -3.471 -11.156 1 92.56 167 THR B O 1
ATOM 3692 N N . TYR B 1 168 ? -6.254 -2.582 -9.672 1 87.88 168 TYR B N 1
ATOM 3693 C CA . TYR B 1 168 ? -6.691 -1.22 -9.953 1 87.88 168 TYR B CA 1
ATOM 3694 C C . TYR B 1 168 ? -5.711 -0.513 -10.883 1 87.88 168 TYR B C 1
ATOM 3696 O O . TYR B 1 168 ? -5.938 0.632 -11.281 1 87.88 168 TYR B O 1
ATOM 3704 N N . ARG B 1 169 ? -4.656 -1.212 -11.281 1 95 169 ARG B N 1
ATOM 3705 C CA . ARG B 1 169 ? -3.629 -0.588 -12.109 1 95 169 ARG B CA 1
ATOM 3706 C C . ARG B 1 169 ? -3.279 -1.47 -13.305 1 95 169 ARG B C 1
ATOM 3708 O O . ARG B 1 169 ? -2.129 -1.878 -13.461 1 95 169 ARG B O 1
ATOM 3715 N N . GLN B 1 170 ? -4.371 -1.714 -14.109 1 95 170 GLN B N 1
ATOM 3716 C CA . GLN B 1 170 ? -4.227 -2.447 -15.367 1 95 170 GLN B CA 1
ATOM 3717 C C . GLN B 1 170 ? -3.566 -3.805 -15.133 1 95 170 GLN B C 1
ATOM 3719 O O . GLN B 1 170 ? -2.473 -4.062 -15.633 1 95 170 GLN B O 1
ATOM 3724 N N . PRO B 1 171 ? -4.289 -4.668 -14.469 1 96.81 171 PRO B N 1
ATOM 3725 C CA . PRO B 1 171 ? -3.693 -5.957 -14.109 1 96.81 171 PRO B CA 1
ATOM 3726 C C . PRO B 1 171 ? -3.426 -6.848 -15.32 1 96.81 171 PRO B C 1
ATOM 3728 O O . PRO B 1 171 ? -4.129 -6.75 -16.328 1 96.81 171 PRO B O 1
ATOM 3731 N N . ASP B 1 172 ? -2.445 -7.574 -15.281 1 98.06 172 ASP B N 1
ATOM 3732 C CA . ASP B 1 172 ? -2.102 -8.719 -16.125 1 98.06 172 ASP B CA 1
ATOM 3733 C C . ASP B 1 172 ? -1.702 -9.922 -15.273 1 98.06 172 ASP B C 1
ATOM 3735 O O . ASP B 1 172 ? -0.525 -10.102 -14.953 1 98.06 172 ASP B O 1
ATOM 3739 N N . PHE B 1 173 ? -2.713 -10.703 -14.977 1 98.44 173 PHE B N 1
ATOM 3740 C CA . PHE B 1 173 ? -2.541 -11.742 -13.969 1 98.44 173 PHE B CA 1
ATOM 3741 C C . PHE B 1 173 ? -1.635 -12.852 -14.492 1 98.44 173 PHE B C 1
ATOM 3743 O O . PHE B 1 173 ? -0.952 -13.523 -13.711 1 98.44 173 PHE B O 1
ATOM 3750 N N . GLU B 1 174 ? -1.645 -13.086 -15.734 1 98.5 174 GLU B N 1
ATOM 3751 C CA . GLU B 1 174 ? -0.73 -14.07 -16.297 1 98.5 174 GLU B CA 1
ATOM 3752 C C . GLU B 1 174 ? 0.725 -13.664 -16.094 1 98.5 174 GLU B C 1
ATOM 3754 O O . GLU B 1 174 ? 1.545 -14.469 -15.648 1 98.5 174 GLU B O 1
ATOM 3759 N N . LYS B 1 175 ? 1.038 -12.43 -16.375 1 98.62 175 LYS B N 1
ATOM 3760 C CA . LYS B 1 175 ? 2.391 -11.922 -16.156 1 98.62 175 LYS B CA 1
ATOM 3761 C C . LYS B 1 175 ? 2.723 -11.898 -14.664 1 98.62 175 LYS B C 1
ATOM 3763 O O . LYS B 1 175 ? 3.871 -12.117 -14.273 1 98.62 175 LYS B O 1
ATOM 3768 N N . ALA B 1 176 ? 1.72 -11.57 -13.852 1 98.75 176 ALA B N 1
ATOM 3769 C CA . ALA B 1 176 ? 1.923 -11.609 -12.406 1 98.75 176 ALA B CA 1
ATOM 3770 C C . ALA B 1 176 ? 2.334 -13 -11.945 1 98.75 176 ALA B C 1
ATOM 3772 O O . ALA B 1 176 ? 3.312 -13.156 -11.211 1 98.75 176 ALA B O 1
ATOM 3773 N N . ALA B 1 177 ? 1.603 -14.016 -12.445 1 98.75 177 ALA B N 1
ATOM 3774 C CA . ALA B 1 177 ? 1.885 -15.398 -12.07 1 98.75 177 ALA B CA 1
ATOM 3775 C C . ALA B 1 177 ? 3.295 -15.797 -12.492 1 98.75 177 ALA B C 1
ATOM 3777 O O . ALA B 1 177 ? 4.02 -16.438 -11.719 1 98.75 177 ALA B O 1
ATOM 3778 N N . GLU B 1 178 ? 3.631 -15.414 -13.664 1 98.62 178 GLU B N 1
ATOM 3779 C CA . GLU B 1 178 ? 4.969 -15.727 -14.156 1 98.62 178 GLU B CA 1
ATOM 3780 C C . GLU B 1 178 ? 6.043 -15.078 -13.289 1 98.62 178 GLU B C 1
ATOM 3782 O O . GLU B 1 178 ? 7.035 -15.719 -12.945 1 98.62 178 GLU B O 1
ATOM 3787 N N . ALA B 1 179 ? 5.871 -13.844 -12.938 1 98.75 179 ALA B N 1
ATOM 3788 C CA . ALA B 1 179 ? 6.836 -13.125 -12.109 1 98.75 179 ALA B CA 1
ATOM 3789 C C . ALA B 1 179 ? 6.949 -13.758 -10.719 1 98.75 179 ALA B C 1
ATOM 3791 O O . ALA B 1 179 ? 8.055 -13.93 -10.203 1 98.75 179 ALA B O 1
ATOM 3792 N N . TYR B 1 180 ? 5.828 -14.125 -10.148 1 98.62 180 TYR B N 1
ATOM 3793 C CA . TYR B 1 180 ? 5.848 -14.789 -8.844 1 98.62 180 TYR B CA 1
ATOM 3794 C C . TYR B 1 180 ? 6.547 -16.141 -8.93 1 98.62 180 TYR B C 1
ATOM 3796 O O . TYR B 1 180 ? 7.281 -16.516 -8.016 1 98.62 180 TYR B O 1
ATOM 3804 N N . ARG B 1 181 ? 6.289 -16.859 -10.023 1 98.5 181 ARG B N 1
ATOM 3805 C CA . ARG B 1 181 ? 6.961 -18.141 -10.211 1 98.5 181 ARG B CA 1
ATOM 3806 C C . ARG B 1 181 ? 8.477 -17.969 -10.258 1 98.5 181 ARG B C 1
ATOM 3808 O O . ARG B 1 181 ? 9.211 -18.719 -9.617 1 98.5 181 ARG B O 1
ATOM 3815 N N . LYS B 1 182 ? 8.891 -17 -11.008 1 98.5 182 LYS B N 1
ATOM 3816 C CA . LYS B 1 182 ? 10.312 -16.719 -11.086 1 98.5 182 LYS B CA 1
ATOM 3817 C C . LYS B 1 182 ? 10.875 -16.328 -9.711 1 98.5 182 LYS B C 1
ATOM 3819 O O . LYS B 1 182 ? 11.977 -16.75 -9.352 1 98.5 182 LYS B O 1
ATOM 3824 N N . ALA B 1 183 ? 10.125 -15.547 -8.945 1 98.25 183 ALA B N 1
ATOM 3825 C CA . ALA B 1 183 ? 10.539 -15.18 -7.594 1 98.25 183 ALA B CA 1
ATOM 3826 C C . ALA B 1 183 ? 10.695 -16.422 -6.715 1 98.25 183 ALA B C 1
ATOM 3828 O O . ALA B 1 183 ? 11.68 -16.547 -5.977 1 98.25 183 ALA B O 1
ATOM 3829 N N . ARG B 1 184 ? 9.773 -17.344 -6.848 1 97.25 184 ARG B N 1
ATOM 3830 C CA . ARG B 1 184 ? 9.828 -18.578 -6.078 1 97.25 184 ARG B CA 1
ATOM 3831 C C . ARG B 1 184 ? 11.07 -19.406 -6.438 1 97.25 184 ARG B C 1
ATOM 3833 O O . ARG B 1 184 ? 11.758 -19.922 -5.555 1 97.25 184 ARG B O 1
ATOM 3840 N N . ASP B 1 185 ? 11.297 -19.453 -7.695 1 97.19 185 ASP B N 1
ATOM 3841 C CA . ASP B 1 185 ? 12.453 -20.188 -8.18 1 97.19 185 ASP B CA 1
ATOM 3842 C C . ASP B 1 185 ? 13.758 -19.594 -7.637 1 97.19 185 ASP B C 1
ATOM 3844 O O . ASP B 1 185 ? 14.75 -20.312 -7.469 1 97.19 185 ASP B O 1
ATOM 3848 N N . LEU B 1 186 ? 13.711 -18.344 -7.336 1 96.81 186 LEU B N 1
ATOM 3849 C CA . LEU B 1 186 ? 14.898 -17.656 -6.855 1 96.81 186 LEU B CA 1
ATOM 3850 C C . LEU B 1 186 ? 14.953 -17.672 -5.332 1 96.81 186 LEU B C 1
ATOM 3852 O O . LEU B 1 186 ? 15.828 -17.031 -4.73 1 96.81 186 LEU B O 1
ATOM 3856 N N . GLY B 1 187 ? 14 -18.297 -4.727 1 94.25 187 GLY B N 1
ATOM 3857 C CA . GLY B 1 187 ? 14.062 -18.484 -3.285 1 94.25 187 GLY B CA 1
ATOM 3858 C C . GLY B 1 187 ? 13.203 -17.516 -2.514 1 94.25 187 GLY B C 1
ATOM 3859 O O . GLY B 1 187 ? 13.461 -17.234 -1.343 1 94.25 187 GLY B O 1
ATOM 3860 N N . ALA B 1 188 ? 12.141 -16.984 -3.072 1 94.12 188 ALA B N 1
ATOM 3861 C CA . ALA B 1 188 ? 11.227 -16.062 -2.387 1 94.12 188 ALA B CA 1
ATOM 3862 C C . ALA B 1 188 ? 10.531 -16.75 -1.221 1 94.12 188 ALA B C 1
ATOM 3864 O O . ALA B 1 188 ? 10.43 -17.984 -1.19 1 94.12 188 ALA B O 1
ATOM 3865 N N . PRO B 1 189 ? 10.031 -16.016 -0.223 1 86.56 189 PRO B N 1
ATOM 3866 C CA . PRO B 1 189 ? 9.289 -16.578 0.912 1 86.56 189 PRO B CA 1
ATOM 3867 C C . PRO B 1 189 ? 8.039 -17.344 0.484 1 86.56 189 PRO B C 1
ATOM 3869 O O . PRO B 1 189 ? 7.543 -17.141 -0.627 1 86.56 189 PRO B O 1
ATOM 3872 N N . PRO B 1 190 ? 7.551 -18.125 1.335 1 83.5 190 PRO B N 1
ATOM 3873 C CA . PRO B 1 190 ? 6.445 -19.031 1.017 1 83.5 190 PRO B CA 1
ATOM 3874 C C . PRO B 1 190 ? 5.18 -18.281 0.592 1 83.5 190 PRO B C 1
ATOM 3876 O O . PRO B 1 190 ? 4.402 -18.797 -0.219 1 83.5 190 PRO B O 1
ATOM 3879 N N . LEU B 1 191 ? 5 -17.125 1.081 1 87.75 191 LEU B N 1
ATOM 3880 C CA . LEU B 1 191 ? 3.811 -16.344 0.736 1 87.75 191 LEU B CA 1
ATOM 3881 C C . LEU B 1 191 ? 3.736 -16.109 -0.768 1 87.75 191 LEU B C 1
ATOM 3883 O O . LEU B 1 191 ? 2.645 -15.977 -1.327 1 87.75 191 LEU B O 1
ATOM 3887 N N . THR B 1 192 ? 4.887 -16.156 -1.409 1 94.38 192 THR B N 1
ATOM 3888 C CA . THR B 1 192 ? 4.941 -15.867 -2.838 1 94.38 192 THR B CA 1
ATOM 3889 C C . THR B 1 192 ? 4.203 -16.938 -3.635 1 94.38 192 THR B C 1
ATOM 3891 O O . THR B 1 192 ? 3.588 -16.641 -4.66 1 94.38 192 THR B O 1
ATOM 3894 N N . ALA B 1 193 ? 4.191 -18.094 -3.125 1 95.75 193 ALA B N 1
ATOM 3895 C CA . ALA B 1 193 ? 3.465 -19.172 -3.785 1 95.75 193 ALA B CA 1
ATOM 3896 C C . ALA B 1 193 ? 1.96 -18.922 -3.752 1 95.75 193 ALA B C 1
ATOM 3898 O O . ALA B 1 193 ? 1.256 -19.203 -4.723 1 95.75 193 ALA B O 1
ATOM 3899 N N . ARG B 1 194 ? 1.491 -18.438 -2.713 1 95.25 194 ARG B N 1
ATOM 3900 C CA . ARG B 1 194 ? 0.073 -18.094 -2.625 1 95.25 194 ARG B CA 1
ATOM 3901 C C . ARG B 1 194 ? -0.28 -16.953 -3.576 1 95.25 194 ARG B C 1
ATOM 3903 O O . ARG B 1 194 ? -1.352 -16.969 -4.184 1 95.25 194 ARG B O 1
ATOM 3910 N N . LYS B 1 195 ? 0.632 -16.016 -3.627 1 96.62 195 LYS B N 1
ATOM 3911 C CA . LYS B 1 195 ? 0.407 -14.922 -4.566 1 96.62 195 LYS B CA 1
ATOM 3912 C C . LYS B 1 195 ? 0.344 -15.43 -6 1 96.62 195 LYS B C 1
ATOM 3914 O O . LYS B 1 195 ? -0.482 -14.969 -6.793 1 96.62 195 LYS B O 1
ATOM 3919 N N . GLU B 1 196 ? 1.226 -16.312 -6.309 1 98.5 196 GLU B N 1
ATOM 3920 C CA . GLU B 1 196 ? 1.182 -16.953 -7.625 1 98.5 196 GLU B CA 1
ATOM 3921 C C . GLU B 1 196 ? -0.16 -17.641 -7.863 1 98.5 196 GLU B C 1
ATOM 3923 O O . GLU B 1 196 ? -0.771 -17.469 -8.922 1 98.5 196 GLU B O 1
ATOM 3928 N N . PHE B 1 197 ? -0.591 -18.391 -6.855 1 98.62 197 PHE B N 1
ATOM 3929 C CA . PHE B 1 197 ? -1.873 -19.078 -6.93 1 98.62 197 PHE B CA 1
ATOM 3930 C C . PHE B 1 197 ? -3.002 -18.094 -7.211 1 98.62 197 PHE B C 1
ATOM 3932 O O . PHE B 1 197 ? -3.805 -18.312 -8.125 1 98.62 197 PHE B O 1
ATOM 3939 N N . TYR B 1 198 ? -3.012 -16.984 -6.496 1 97.94 198 TYR B N 1
ATOM 3940 C CA . TYR B 1 198 ? -4.086 -16 -6.625 1 97.94 198 TYR B CA 1
ATOM 3941 C C . TYR B 1 198 ? -4.062 -15.344 -7.996 1 97.94 198 TYR B C 1
ATOM 3943 O O . TYR B 1 198 ? -5.113 -14.992 -8.539 1 97.94 198 TYR B O 1
ATOM 3951 N N . ALA B 1 199 ? -2.887 -15.188 -8.555 1 98.5 199 ALA B N 1
ATOM 3952 C CA . ALA B 1 199 ? -2.783 -14.664 -9.906 1 98.5 199 ALA B CA 1
ATOM 3953 C C . ALA B 1 199 ? -3.287 -15.672 -10.93 1 98.5 199 ALA B C 1
ATOM 3955 O O . ALA B 1 199 ? -4.062 -15.328 -11.828 1 98.5 199 ALA B O 1
ATOM 3956 N N . LEU B 1 200 ? -2.951 -16.906 -10.734 1 98.69 200 LEU B N 1
ATOM 3957 C CA . LEU B 1 200 ? -3.312 -17.969 -11.68 1 98.69 200 LEU B CA 1
ATOM 3958 C C . LEU B 1 200 ? -4.82 -18.172 -11.703 1 98.69 200 LEU B C 1
ATOM 3960 O O . LEU B 1 200 ? -5.395 -18.438 -12.766 1 98.69 200 LEU B O 1
ATOM 3964 N N . VAL B 1 201 ? -5.414 -18.062 -10.547 1 98.38 201 VAL B N 1
ATOM 3965 C CA . VAL B 1 201 ? -6.852 -18.281 -10.438 1 98.38 201 VAL B CA 1
ATOM 3966 C C . VAL B 1 201 ? -7.594 -17.328 -11.367 1 98.38 201 VAL B C 1
ATOM 3968 O O . VAL B 1 201 ? -8.672 -17.641 -11.867 1 98.38 201 VAL B O 1
ATOM 3971 N N . ARG B 1 202 ? -7.012 -16.25 -11.664 1 97.88 202 ARG B N 1
ATOM 3972 C CA . ARG B 1 202 ? -7.664 -15.172 -12.414 1 97.88 202 ARG B CA 1
ATOM 3973 C C . ARG B 1 202 ? -7.309 -15.242 -13.891 1 97.88 202 ARG B C 1
ATOM 3975 O O . ARG B 1 202 ? -7.672 -14.352 -14.664 1 97.88 202 ARG B O 1
ATOM 3982 N N . VAL B 1 203 ? -6.617 -16.25 -14.258 1 98.06 203 VAL B N 1
ATOM 3983 C CA . VAL B 1 203 ? -6.289 -16.531 -15.648 1 98.06 203 VAL B CA 1
ATOM 3984 C C . VAL B 1 203 ? -7.031 -17.781 -16.109 1 98.06 203 VAL B C 1
ATOM 3986 O O . VAL B 1 203 ? -6.547 -18.906 -15.93 1 98.06 203 VAL B O 1
ATOM 3989 N N . PRO B 1 204 ? -8.141 -17.609 -16.797 1 96.62 204 PRO B N 1
ATOM 3990 C CA . PRO B 1 204 ? -9 -18.75 -17.141 1 96.62 204 PRO B CA 1
ATOM 3991 C C . PRO B 1 204 ? -8.234 -19.875 -17.828 1 96.62 204 PRO B C 1
ATOM 3993 O O . PRO B 1 204 ? -8.438 -21.047 -17.516 1 96.62 204 PRO B O 1
ATOM 3996 N N . SER B 1 205 ? -7.312 -19.562 -18.719 1 97.12 205 SER B N 1
ATOM 3997 C CA . SER B 1 205 ? -6.586 -20.562 -19.484 1 97.12 205 SER B CA 1
ATOM 3998 C C . SER B 1 205 ? -5.609 -21.328 -18.609 1 97.12 205 SER B C 1
ATOM 4000 O O . SER B 1 205 ? -5.082 -22.375 -19 1 97.12 205 SER B O 1
ATOM 4002 N N . LYS B 1 206 ? -5.453 -20.844 -17.344 1 98.12 206 LYS B N 1
ATOM 4003 C CA . LYS B 1 206 ? -4.477 -21.469 -16.469 1 98.12 206 LYS B CA 1
ATOM 4004 C C . LYS B 1 206 ? -5.152 -22.062 -15.234 1 98.12 206 LYS B C 1
ATOM 4006 O O . LYS B 1 206 ? -4.512 -22.25 -14.203 1 98.12 206 LYS B O 1
ATOM 4011 N N . SER B 1 207 ? -6.375 -22.375 -15.32 1 98.31 207 SER B N 1
ATOM 4012 C CA . SER B 1 207 ? -7.152 -22.875 -14.195 1 98.31 207 SER B CA 1
ATOM 4013 C C . SER B 1 207 ? -6.605 -24.219 -13.703 1 98.31 207 SER B C 1
ATOM 4015 O O . SER B 1 207 ? -6.586 -24.484 -12.5 1 98.31 207 SER B O 1
ATOM 4017 N N . GLY B 1 208 ? -6.203 -25.031 -14.609 1 98.19 208 GLY B N 1
ATOM 4018 C CA . GLY B 1 208 ? -5.629 -26.312 -14.219 1 98.19 208 GLY B CA 1
ATOM 4019 C C . GLY B 1 208 ? -4.371 -26.172 -13.383 1 98.19 208 GLY B C 1
ATOM 4020 O O . GLY B 1 208 ? -4.242 -26.812 -12.336 1 98.19 208 GLY B O 1
ATOM 4021 N N . GLU B 1 209 ? -3.475 -25.344 -13.93 1 98.44 209 GLU B N 1
ATOM 4022 C CA . GLU B 1 209 ? -2.246 -25.047 -13.203 1 98.44 209 GLU B CA 1
ATOM 4023 C C . GLU B 1 209 ? -2.551 -24.438 -11.836 1 98.44 209 GLU B C 1
ATOM 4025 O O . GLU B 1 209 ? -1.893 -24.766 -10.844 1 98.44 209 GLU B O 1
ATOM 4030 N N . ALA B 1 210 ? -3.49 -23.547 -11.766 1 98.69 210 ALA B N 1
ATOM 4031 C CA . ALA B 1 210 ? -3.902 -22.906 -10.516 1 98.69 210 ALA B CA 1
ATOM 4032 C C . ALA B 1 210 ? -4.383 -23.938 -9.5 1 98.69 210 ALA B C 1
ATOM 4034 O O . ALA B 1 210 ? -3.984 -23.906 -8.336 1 98.69 210 ALA B O 1
ATOM 4035 N N . LEU B 1 211 ? -5.203 -24.844 -9.977 1 98.69 211 LEU B N 1
ATOM 4036 C CA . LEU B 1 211 ? -5.754 -25.859 -9.078 1 98.69 211 LEU B CA 1
ATOM 4037 C C . LEU B 1 211 ? -4.652 -26.75 -8.531 1 98.69 211 LEU B C 1
ATOM 4039 O O . LEU B 1 211 ? -4.656 -27.094 -7.344 1 98.69 211 LEU B O 1
ATOM 4043 N N . GLU B 1 212 ? -3.736 -27.156 -9.367 1 98.44 212 GLU B N 1
ATOM 4044 C CA . GLU B 1 212 ? -2.617 -27.969 -8.922 1 98.44 212 GLU B CA 1
ATOM 4045 C C . GLU B 1 212 ? -1.829 -27.266 -7.816 1 98.44 212 GLU B C 1
ATOM 4047 O O . GLU B 1 212 ? -1.529 -27.875 -6.781 1 98.44 212 GLU B O 1
ATOM 4052 N N . LEU B 1 213 ? -1.521 -26.047 -8.055 1 98.38 213 LEU B N 1
ATOM 4053 C CA . LEU B 1 213 ? -0.79 -25.266 -7.055 1 98.38 213 LEU B CA 1
ATOM 4054 C C . LEU B 1 213 ? -1.625 -25.094 -5.793 1 98.38 213 LEU B C 1
ATOM 4056 O O . LEU B 1 213 ? -1.106 -25.203 -4.68 1 98.38 213 LEU B O 1
ATOM 4060 N N . GLY B 1 214 ? -2.887 -24.781 -5.945 1 98.44 214 GLY B N 1
ATOM 4061 C CA . GLY B 1 214 ? -3.779 -24.625 -4.805 1 98.44 214 GLY B CA 1
ATOM 4062 C C . GLY B 1 214 ? -3.836 -25.875 -3.928 1 98.44 214 GLY B C 1
ATOM 4063 O O . GLY B 1 214 ? -3.785 -25.766 -2.701 1 98.44 214 GLY B O 1
ATOM 4064 N N . ARG B 1 215 ? -3.926 -27.031 -4.555 1 98.31 215 ARG B N 1
ATOM 4065 C CA . ARG B 1 215 ? -3.963 -28.297 -3.824 1 98.31 215 ARG B CA 1
ATOM 4066 C C . ARG B 1 215 ? -2.656 -28.531 -3.076 1 98.31 215 ARG B C 1
ATOM 4068 O O . ARG B 1 215 ? -2.662 -29.016 -1.944 1 98.31 215 ARG B O 1
ATOM 4075 N N . GLU B 1 216 ? -1.582 -28.172 -3.734 1 97.81 216 GLU B N 1
ATOM 4076 C CA . GLU B 1 216 ? -0.288 -28.281 -3.07 1 97.81 216 GLU B CA 1
ATOM 4077 C C . GLU B 1 216 ? -0.211 -27.391 -1.84 1 97.81 216 GLU B C 1
ATOM 4079 O O . GLU B 1 216 ? 0.235 -27.812 -0.775 1 97.81 216 GLU B O 1
ATOM 4084 N N . LEU B 1 217 ? -0.625 -26.188 -1.967 1 96.94 217 LEU B N 1
ATOM 4085 C CA . LEU B 1 217 ? -0.596 -25.219 -0.869 1 96.94 217 LEU B CA 1
ATOM 4086 C C . LEU B 1 217 ? -1.537 -25.656 0.253 1 96.94 217 LEU B C 1
ATOM 4088 O O . LEU B 1 217 ? -1.236 -25.453 1.432 1 96.94 217 LEU B O 1
ATOM 4092 N N . PHE B 1 218 ? -2.631 -26.266 -0.1 1 97.56 218 PHE B N 1
ATOM 4093 C CA . PHE B 1 218 ? -3.678 -26.672 0.836 1 97.56 218 PHE B CA 1
ATOM 4094 C C . PHE B 1 218 ? -3.164 -27.719 1.81 1 97.56 218 PHE B C 1
ATOM 4096 O O . PHE B 1 218 ? -3.67 -27.844 2.928 1 97.56 218 PHE B O 1
ATOM 4103 N N . LYS B 1 219 ? -2.135 -28.484 1.459 1 96.31 219 LYS B N 1
ATOM 4104 C CA . LYS B 1 219 ? -1.588 -29.547 2.301 1 96.31 219 LYS B CA 1
ATOM 4105 C C . LYS B 1 219 ? -1.055 -28.984 3.615 1 96.31 219 LYS B C 1
ATOM 4107 O O . LYS B 1 219 ? -1.083 -29.656 4.645 1 96.31 219 LYS B O 1
ATOM 4112 N N . ASP B 1 220 ? -0.579 -27.812 3.539 1 91.38 220 ASP B N 1
ATOM 4113 C CA . ASP B 1 220 ? -0.132 -27.125 4.75 1 91.38 220 ASP B CA 1
ATOM 4114 C C . ASP B 1 220 ? -1.272 -26.344 5.387 1 91.38 220 ASP B C 1
ATOM 4116 O O . ASP B 1 220 ? -1.754 -25.359 4.809 1 91.38 220 ASP B O 1
ATOM 4120 N N . PRO B 1 221 ? -1.726 -26.703 6.543 1 89.12 221 PRO B N 1
ATOM 4121 C CA . PRO B 1 221 ? -2.859 -26.047 7.188 1 89.12 221 PRO B CA 1
ATOM 4122 C C . PRO B 1 221 ? -2.645 -24.547 7.359 1 89.12 221 PRO B C 1
ATOM 4124 O O . PRO B 1 221 ? -3.611 -23.781 7.406 1 89.12 221 PRO B O 1
ATOM 4127 N N . ARG B 1 222 ? -1.427 -24.172 7.344 1 83.06 222 ARG B N 1
ATOM 4128 C CA . ARG B 1 222 ? -1.11 -22.766 7.52 1 83.06 222 ARG B CA 1
ATOM 4129 C C . ARG B 1 222 ? -1.515 -21.953 6.289 1 83.06 222 ARG B C 1
ATOM 4131 O O . ARG B 1 222 ? -1.64 -20.734 6.359 1 83.06 222 ARG B O 1
ATOM 4138 N N . ASN B 1 223 ? -1.756 -22.562 5.18 1 89.19 223 ASN B N 1
ATOM 4139 C CA . ASN B 1 223 ? -2.104 -21.891 3.93 1 89.19 223 ASN B CA 1
ATOM 4140 C C . ASN B 1 223 ? -3.615 -21.828 3.727 1 89.19 223 ASN B C 1
ATOM 4142 O O . ASN B 1 223 ? -4.098 -21.188 2.793 1 89.19 223 ASN B O 1
ATOM 4146 N N . ARG B 1 224 ? -4.332 -22.375 4.637 1 92 224 ARG B N 1
ATOM 4147 C CA . ARG B 1 224 ? -5.766 -22.516 4.418 1 92 224 ARG B CA 1
ATOM 4148 C C . ARG B 1 224 ? -6.504 -21.234 4.801 1 92 224 ARG B C 1
ATOM 4150 O O . ARG B 1 224 ? -7.367 -21.25 5.684 1 92 224 ARG B O 1
ATOM 4157 N N . THR B 1 225 ? -6.176 -20.203 4.09 1 89 225 THR B N 1
ATOM 4158 C CA . THR B 1 225 ? -6.844 -18.922 4.25 1 89 225 THR B CA 1
ATOM 4159 C C . THR B 1 225 ? -8.219 -18.938 3.578 1 89 225 THR B C 1
ATOM 4161 O O . THR B 1 225 ? -8.484 -19.781 2.719 1 89 225 THR B O 1
ATOM 4164 N N . PRO B 1 226 ? -9.078 -18.016 3.984 1 90.19 226 PRO B N 1
ATOM 4165 C CA . PRO B 1 226 ? -10.398 -17.922 3.346 1 90.19 226 PRO B CA 1
ATOM 4166 C C . PRO B 1 226 ? -10.312 -17.828 1.824 1 90.19 226 PRO B C 1
ATOM 4168 O O . PRO B 1 226 ? -11.055 -18.5 1.115 1 90.19 226 PRO B O 1
ATOM 4171 N N . SER B 1 227 ? -9.398 -17.062 1.35 1 93.62 227 SER B N 1
ATOM 4172 C CA . SER B 1 227 ? -9.273 -16.875 -0.093 1 93.62 227 SER B CA 1
ATOM 4173 C C . SER B 1 227 ? -8.766 -18.141 -0.768 1 93.62 227 SER B C 1
ATOM 4175 O O . SER B 1 227 ? -9.219 -18.5 -1.863 1 93.62 227 SER B O 1
ATOM 4177 N N . LEU B 1 228 ? -7.859 -18.812 -0.146 1 96.44 228 LEU B N 1
ATOM 4178 C CA . LEU B 1 228 ? -7.309 -20.016 -0.761 1 96.44 228 LEU B CA 1
ATOM 4179 C C . LEU B 1 228 ? -8.375 -21.094 -0.882 1 96.44 228 LEU B C 1
ATOM 4181 O O . LEU B 1 228 ? -8.578 -21.656 -1.961 1 96.44 228 LEU B O 1
ATOM 4185 N N . VAL B 1 229 ? -9.086 -21.344 0.182 1 97.94 229 VAL B N 1
ATOM 4186 C CA . VAL B 1 229 ? -10.047 -22.453 0.183 1 97.94 229 VAL B CA 1
ATOM 4187 C C . VAL B 1 229 ? -11.211 -22.125 -0.75 1 97.94 229 VAL B C 1
ATOM 4189 O O . VAL B 1 229 ? -11.703 -23 -1.468 1 97.94 229 VAL B O 1
ATOM 4192 N N . SER B 1 230 ? -11.641 -20.828 -0.725 1 97.88 230 SER B N 1
ATOM 4193 C CA . SER B 1 230 ? -12.727 -20.422 -1.618 1 97.88 230 SER B CA 1
ATOM 4194 C C . SER B 1 230 ? -12.32 -20.594 -3.08 1 97.88 230 SER B C 1
ATOM 4196 O O . SER B 1 230 ? -13.109 -21.078 -3.895 1 97.88 230 SER B O 1
ATOM 4198 N N . ASN B 1 231 ? -11.102 -20.25 -3.391 1 98.44 231 ASN B N 1
ATOM 4199 C CA . ASN B 1 231 ? -10.664 -20.312 -4.781 1 98.44 231 ASN B CA 1
ATOM 4200 C C . ASN B 1 231 ? -10.398 -21.75 -5.227 1 98.44 231 ASN B C 1
ATOM 4202 O O . ASN B 1 231 ? -10.578 -22.078 -6.402 1 98.44 231 ASN B O 1
ATOM 4206 N N . ILE B 1 232 ? -9.945 -22.562 -4.309 1 98.69 232 ILE B N 1
ATOM 4207 C CA . ILE B 1 232 ? -9.844 -23.984 -4.652 1 98.69 232 ILE B CA 1
ATOM 4208 C C . ILE B 1 232 ? -11.219 -24.531 -5.027 1 98.69 232 ILE B C 1
ATOM 4210 O O . ILE B 1 232 ? -11.367 -25.203 -6.051 1 98.69 232 ILE B O 1
ATOM 4214 N N . PHE B 1 233 ? -12.211 -24.219 -4.195 1 98.69 233 PHE B N 1
ATOM 4215 C CA . PHE B 1 233 ? -13.578 -24.641 -4.484 1 98.69 233 PHE B CA 1
ATOM 4216 C C . PHE B 1 233 ? -14.031 -24.125 -5.848 1 98.69 233 PHE B C 1
ATOM 4218 O O . PHE B 1 233 ? -14.594 -24.875 -6.641 1 98.69 233 PHE B O 1
ATOM 4225 N N . VAL B 1 234 ? -13.789 -22.891 -6.094 1 98.62 234 VAL B N 1
ATOM 4226 C CA . VAL B 1 234 ? -14.18 -22.25 -7.344 1 98.62 234 VAL B CA 1
ATOM 4227 C C . VAL B 1 234 ? -13.508 -22.938 -8.516 1 98.62 234 VAL B C 1
ATOM 4229 O O . VAL B 1 234 ? -14.141 -23.219 -9.539 1 98.62 234 VAL B O 1
ATOM 4232 N N . LEU B 1 235 ? -12.234 -23.266 -8.391 1 98.69 235 LEU B N 1
ATOM 4233 C CA . LEU B 1 235 ? -11.484 -23.891 -9.469 1 98.69 235 LEU B CA 1
ATOM 4234 C C . LEU B 1 235 ? -11.984 -25.312 -9.727 1 98.69 235 LEU B C 1
ATOM 4236 O O . LEU B 1 235 ? -12.062 -25.75 -10.875 1 98.69 235 LEU B O 1
ATOM 4240 N N . GLU B 1 236 ? -12.305 -26.016 -8.688 1 98.62 236 GLU B N 1
ATOM 4241 C CA . GLU B 1 236 ? -12.836 -27.359 -8.852 1 98.62 236 GLU B CA 1
ATOM 4242 C C . GLU B 1 236 ? -14.156 -27.359 -9.609 1 98.62 236 GLU B C 1
ATOM 4244 O O . GLU B 1 236 ? -14.438 -28.266 -10.391 1 98.62 236 GLU B O 1
ATOM 4249 N N . ASN B 1 237 ? -14.961 -26.375 -9.344 1 98.25 237 ASN B N 1
ATOM 4250 C CA . ASN B 1 237 ? -16.219 -26.234 -10.07 1 98.25 237 ASN B CA 1
ATOM 4251 C C . ASN B 1 237 ? -15.977 -25.797 -11.523 1 98.25 237 ASN B C 1
ATOM 4253 O O . ASN B 1 237 ? -16.594 -26.359 -12.438 1 98.25 237 ASN B O 1
ATOM 4257 N N . ARG B 1 238 ? -15.125 -24.859 -11.711 1 97.88 238 ARG B N 1
ATOM 4258 C CA . ARG B 1 238 ? -14.82 -24.344 -13.039 1 97.88 238 ARG B CA 1
ATOM 4259 C C . ARG B 1 238 ? -14.305 -25.453 -13.945 1 97.88 238 ARG B C 1
ATOM 4261 O O . ARG B 1 238 ? -14.633 -25.5 -15.133 1 97.88 238 ARG B O 1
ATOM 4268 N N . LEU B 1 239 ? -13.508 -26.312 -13.383 1 98.19 239 LEU B N 1
ATOM 4269 C CA . LEU B 1 239 ? -12.867 -27.375 -14.148 1 98.19 239 LEU B CA 1
ATOM 4270 C C . LEU B 1 239 ? -13.727 -28.641 -14.148 1 98.19 239 LEU B C 1
ATOM 4272 O O . LEU B 1 239 ? -13.312 -29.672 -14.672 1 98.19 239 LEU B O 1
ATOM 4276 N N . ASN B 1 240 ? -14.906 -28.578 -13.523 1 97.5 240 ASN B N 1
ATOM 4277 C CA . ASN B 1 240 ? -15.828 -29.703 -13.445 1 97.5 240 ASN B CA 1
ATOM 4278 C C . ASN B 1 240 ? -15.148 -30.969 -12.914 1 97.5 240 ASN B C 1
ATOM 4280 O O . ASN B 1 240 ? -15.258 -32.031 -13.5 1 97.5 240 ASN B O 1
ATOM 4284 N N . ILE B 1 241 ? -14.398 -30.766 -11.852 1 97.94 241 ILE B N 1
ATOM 4285 C CA . ILE B 1 241 ? -13.742 -31.891 -11.195 1 97.94 241 ILE B CA 1
ATOM 4286 C C . ILE B 1 241 ? -14.789 -32.812 -10.562 1 97.94 241 ILE B C 1
ATOM 4288 O O . ILE B 1 241 ? -15.688 -32.312 -9.859 1 97.94 241 ILE B O 1
ATOM 4292 N N . PRO B 1 242 ? -14.734 -34.094 -10.805 1 97.19 242 PRO B N 1
ATOM 4293 C CA . PRO B 1 242 ? -15.672 -35.031 -10.172 1 97.19 242 PRO B CA 1
ATOM 4294 C C . PRO B 1 242 ? -15.594 -35 -8.648 1 97.19 242 PRO B C 1
ATOM 4296 O O . PRO B 1 242 ? -14.508 -34.844 -8.086 1 97.19 242 PRO B O 1
ATOM 4299 N N . GLU B 1 243 ? -16.656 -35.188 -7.996 1 94.25 243 GLU B N 1
ATOM 4300 C CA . GLU B 1 243 ? -16.781 -35.062 -6.547 1 94.25 243 GLU B CA 1
ATOM 4301 C C . GLU B 1 243 ? -15.758 -35.938 -5.828 1 94.25 243 GLU B C 1
ATOM 4303 O O . GLU B 1 243 ? -15.172 -35.5 -4.828 1 94.25 243 GLU B O 1
ATOM 4308 N N . LYS B 1 244 ? -15.492 -37.156 -6.359 1 95.56 244 LYS B N 1
ATOM 4309 C CA . LYS B 1 244 ? -14.609 -38.094 -5.707 1 95.56 244 LYS B CA 1
ATOM 4310 C C . LYS B 1 244 ? -13.164 -37.594 -5.711 1 95.56 244 LYS B C 1
ATOM 4312 O O . LYS B 1 244 ? -12.344 -38.062 -4.898 1 95.56 244 LYS B O 1
ATOM 4317 N N . GLU B 1 245 ? -12.844 -36.688 -6.66 1 97.12 245 GLU B N 1
ATOM 4318 C CA . GLU B 1 245 ? -11.477 -36.188 -6.812 1 97.12 245 GLU B CA 1
ATOM 4319 C C . GLU B 1 245 ? -11.305 -34.812 -6.156 1 97.12 245 GLU B C 1
ATOM 4321 O O . GLU B 1 245 ? -10.203 -34.281 -6.102 1 97.12 245 GLU B O 1
ATOM 4326 N N . ARG B 1 246 ? -12.352 -34.25 -5.641 1 97.81 246 ARG B N 1
ATOM 4327 C CA . ARG B 1 246 ? -12.312 -32.938 -5.016 1 97.81 246 ARG B CA 1
ATOM 4328 C C . ARG B 1 246 ? -11.805 -33.031 -3.58 1 97.81 246 ARG B C 1
ATOM 4330 O O . ARG B 1 246 ? -11.852 -34.094 -2.965 1 97.81 246 ARG B O 1
ATOM 4337 N N . ILE B 1 247 ? -11.219 -31.953 -3.08 1 97.88 247 ILE B N 1
ATOM 4338 C CA . ILE B 1 247 ? -11.055 -31.812 -1.639 1 97.88 247 ILE B CA 1
ATOM 4339 C C . ILE B 1 247 ? -12.422 -31.797 -0.961 1 97.88 247 ILE B C 1
ATOM 4341 O O . ILE B 1 247 ? -13.32 -31.062 -1.383 1 97.88 247 ILE B O 1
ATOM 4345 N N . PRO B 1 248 ? -12.594 -32.656 0.069 1 97.06 248 PRO B N 1
ATOM 4346 C CA . PRO B 1 248 ? -13.898 -32.688 0.729 1 97.06 248 PRO B CA 1
ATOM 4347 C C . PRO B 1 248 ? -14.383 -31.312 1.175 1 97.06 248 PRO B C 1
ATOM 4349 O O . PRO B 1 248 ? -13.594 -30.516 1.696 1 97.06 248 PRO B O 1
ATOM 4352 N N . PHE B 1 249 ? -15.648 -31.078 0.956 1 96.94 249 PHE B N 1
ATOM 4353 C CA . PHE B 1 249 ? -16.266 -29.781 1.223 1 96.94 249 PHE B CA 1
ATOM 4354 C C . PHE B 1 249 ? -16.016 -29.344 2.66 1 96.94 249 PHE B C 1
ATOM 4356 O O . PHE B 1 249 ? -15.68 -28.188 2.912 1 96.94 249 PHE B O 1
ATOM 4363 N N . ARG B 1 250 ? -16.062 -30.25 3.613 1 96.06 250 ARG B N 1
ATOM 4364 C CA . ARG B 1 250 ? -15.945 -29.938 5.035 1 96.06 250 ARG B CA 1
ATOM 4365 C C . ARG B 1 250 ? -14.492 -29.703 5.43 1 96.06 250 ARG B C 1
ATOM 4367 O O . ARG B 1 250 ? -14.219 -29.172 6.504 1 96.06 250 ARG B O 1
ATOM 4374 N N . GLU B 1 251 ? -13.578 -30.125 4.516 1 96.81 251 GLU B N 1
ATOM 4375 C CA . GLU B 1 251 ? -12.188 -29.75 4.746 1 96.81 251 GLU B CA 1
ATOM 4376 C C . GLU B 1 251 ? -11.922 -28.312 4.309 1 96.81 251 GLU B C 1
ATOM 4378 O O . GLU B 1 251 ? -11.07 -27.641 4.887 1 96.81 251 GLU B O 1
ATOM 4383 N N . LEU B 1 252 ? -12.633 -27.875 3.291 1 97.69 252 LEU B N 1
ATOM 4384 C CA . LEU B 1 252 ? -12.523 -26.5 2.838 1 97.69 252 LEU B CA 1
ATOM 4385 C C . LEU B 1 252 ? -13.305 -25.562 3.754 1 97.69 252 LEU B C 1
ATOM 4387 O O . LEU B 1 252 ? -12.812 -24.484 4.117 1 97.69 252 LEU B O 1
ATOM 4391 N N . PHE B 1 253 ? -14.492 -26.047 4.047 1 97.44 253 PHE B N 1
ATOM 4392 C CA . PHE B 1 253 ? -15.406 -25.266 4.871 1 97.44 253 PHE B CA 1
ATOM 4393 C C . PHE B 1 253 ? -15.883 -26.078 6.074 1 97.44 253 PHE B C 1
ATOM 4395 O O . PHE B 1 253 ? -16.875 -26.812 5.988 1 97.44 253 PHE B O 1
ATOM 4402 N N . PRO B 1 254 ? -15.32 -25.922 7.234 1 95.44 254 PRO B N 1
ATOM 4403 C CA . PRO B 1 254 ? -15.508 -26.812 8.383 1 95.44 254 PRO B CA 1
ATOM 4404 C C . PRO B 1 254 ? -16.938 -26.797 8.906 1 95.44 254 PRO B C 1
ATOM 4406 O O . PRO B 1 254 ? -17.422 -27.797 9.438 1 95.44 254 PRO B O 1
ATOM 4409 N N . THR B 1 255 ? -17.672 -25.625 8.852 1 95.69 255 THR B N 1
ATOM 4410 C CA . THR B 1 255 ? -19.047 -25.516 9.289 1 95.69 255 THR B CA 1
ATOM 4411 C C . THR B 1 255 ? -19.891 -24.766 8.258 1 95.69 255 THR B C 1
ATOM 4413 O O . THR B 1 255 ? -19.344 -24.078 7.383 1 95.69 255 THR B O 1
ATOM 4416 N N . ASP B 1 256 ? -21.188 -24.906 8.398 1 95 256 ASP B N 1
ATOM 4417 C CA . ASP B 1 256 ? -22.094 -24.203 7.5 1 95 256 ASP B CA 1
ATOM 4418 C C . ASP B 1 256 ? -21.938 -22.688 7.652 1 95 256 ASP B C 1
ATOM 4420 O O . ASP B 1 256 ? -22.031 -21.938 6.672 1 95 256 ASP B O 1
ATOM 4424 N N . GLU B 1 257 ? -21.766 -22.266 8.836 1 93.88 257 GLU B N 1
ATOM 4425 C CA . GLU B 1 257 ? -21.609 -20.844 9.109 1 93.88 257 GLU B CA 1
ATOM 4426 C C . GLU B 1 257 ? -20.375 -20.266 8.43 1 93.88 257 GLU B C 1
ATOM 4428 O O . GLU B 1 257 ? -20.438 -19.203 7.805 1 93.88 257 GLU B O 1
ATOM 4433 N N . ILE B 1 258 ? -19.297 -21.016 8.508 1 94.25 258 ILE B N 1
ATOM 4434 C CA . ILE B 1 258 ? -18.047 -20.594 7.887 1 94.25 258 ILE B CA 1
ATOM 4435 C C . ILE B 1 258 ? -18.203 -20.594 6.367 1 94.25 258 ILE B C 1
ATOM 4437 O O . ILE B 1 258 ? -17.766 -19.672 5.688 1 94.25 258 ILE B O 1
ATOM 4441 N N . ALA B 1 259 ? -18.812 -21.625 5.895 1 96.31 259 ALA B N 1
ATOM 4442 C CA . ALA B 1 259 ? -19.062 -21.719 4.457 1 96.31 259 ALA B CA 1
ATOM 4443 C C . ALA B 1 259 ? -19.859 -20.516 3.959 1 96.31 259 ALA B C 1
ATOM 4445 O O . ALA B 1 259 ? -19.484 -19.875 2.973 1 96.31 259 ALA B O 1
ATOM 4446 N N . ARG B 1 260 ? -20.953 -20.219 4.637 1 93.56 260 ARG B N 1
ATOM 4447 C CA . ARG B 1 260 ? -21.812 -19.125 4.242 1 93.56 260 ARG B CA 1
ATOM 4448 C C . ARG B 1 260 ? -21.062 -17.797 4.258 1 93.56 260 ARG B C 1
ATOM 4450 O O . ARG B 1 260 ? -21.188 -17 3.326 1 93.56 260 ARG B O 1
ATOM 4457 N N . ASP B 1 261 ? -20.328 -17.641 5.273 1 89.31 261 ASP B N 1
ATOM 4458 C CA . ASP B 1 261 ? -19.578 -16.391 5.422 1 89.31 261 ASP B CA 1
ATOM 4459 C C . ASP B 1 261 ? -18.531 -16.25 4.316 1 89.31 261 ASP B C 1
ATOM 4461 O O . ASP B 1 261 ? -18.469 -15.211 3.65 1 89.31 261 ASP B O 1
ATOM 4465 N N . LEU B 1 262 ? -17.766 -17.281 4.094 1 93 262 LEU B N 1
ATOM 4466 C CA . LEU B 1 262 ? -16.672 -17.219 3.137 1 93 262 LEU B CA 1
ATOM 4467 C C . LEU B 1 262 ? -17.203 -17.125 1.708 1 93 262 LEU B C 1
ATOM 4469 O O . LEU B 1 262 ? -16.688 -16.344 0.902 1 93 262 LEU B O 1
ATOM 4473 N N . MET B 1 263 ? -18.203 -17.844 1.443 1 93.62 263 MET B N 1
ATOM 4474 C CA . MET B 1 263 ? -18.75 -17.859 0.089 1 93.62 263 MET B CA 1
ATOM 4475 C C . MET B 1 263 ? -19.438 -16.531 -0.23 1 93.62 263 MET B C 1
ATOM 4477 O O . MET B 1 263 ? -19.297 -16 -1.333 1 93.62 263 MET B O 1
ATOM 4481 N N . THR B 1 264 ? -20.172 -16.016 0.745 1 88.31 264 THR B N 1
ATOM 4482 C CA . THR B 1 264 ? -20.828 -14.719 0.551 1 88.31 264 THR B CA 1
ATOM 4483 C C . THR B 1 264 ? -19.797 -13.617 0.318 1 88.31 264 THR B C 1
ATOM 4485 O O . THR B 1 264 ? -19.938 -12.805 -0.597 1 88.31 264 THR B O 1
ATOM 4488 N N . SER B 1 265 ? -18.781 -13.664 1.106 1 85.69 265 SER B N 1
ATOM 4489 C CA . SER B 1 265 ? -17.734 -12.664 0.968 1 85.69 265 SER B CA 1
ATOM 4490 C C . SER B 1 265 ? -17.016 -12.797 -0.375 1 85.69 265 SER B C 1
ATOM 4492 O O . SER B 1 265 ? -16.703 -11.789 -1.018 1 85.69 265 SER B O 1
ATOM 4494 N N . HIS B 1 266 ? -16.797 -14.008 -0.778 1 92.5 266 HIS B N 1
ATOM 4495 C CA . HIS B 1 266 ? -16.094 -14.25 -2.035 1 92.5 266 HIS B CA 1
ATOM 4496 C C . HIS B 1 266 ? -16.953 -13.852 -3.23 1 92.5 266 HIS B C 1
ATOM 4498 O O . HIS B 1 266 ? -16.438 -13.367 -4.238 1 92.5 266 HIS B O 1
ATOM 4504 N N . LEU B 1 267 ? -18.234 -14.008 -3.125 1 89.69 267 LEU B N 1
ATOM 4505 C CA . LEU B 1 267 ? -19.172 -13.609 -4.18 1 89.69 267 LEU B CA 1
ATOM 4506 C C . LEU B 1 267 ? -19.156 -12.102 -4.379 1 89.69 267 LEU B C 1
ATOM 4508 O O . LEU B 1 267 ? -19.312 -11.617 -5.504 1 89.69 267 LEU B O 1
ATOM 4512 N N . ALA B 1 268 ? -18.922 -11.422 -3.332 1 79.38 268 ALA B N 1
ATOM 4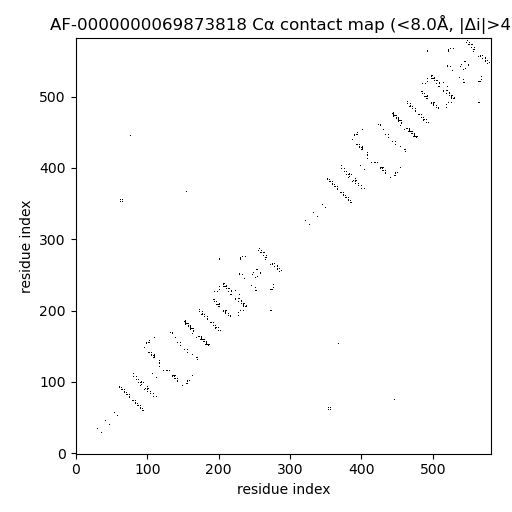513 C CA . ALA B 1 268 ? -18.984 -9.961 -3.357 1 79.38 268 ALA B CA 1
ATOM 4514 C C . ALA B 1 268 ? -17.594 -9.367 -3.602 1 79.38 268 ALA B C 1
ATOM 4516 O O . ALA B 1 268 ? -17.406 -8.156 -3.469 1 79.38 268 ALA B O 1
ATOM 4517 N N . ASN B 1 269 ? -16.625 -10.195 -4.066 1 80.81 269 ASN B N 1
ATOM 4518 C CA . ASN B 1 269 ? -15.258 -9.68 -4.105 1 80.81 269 ASN B CA 1
ATOM 4519 C C . ASN B 1 269 ? -15.078 -8.648 -5.215 1 80.81 269 ASN B C 1
ATOM 4521 O O . ASN B 1 269 ? -15.781 -8.688 -6.227 1 80.81 269 ASN B O 1
ATOM 4525 N N . SER B 1 270 ? -14.219 -7.676 -4.941 1 77.56 270 SER B N 1
ATOM 4526 C CA . SER B 1 270 ? -13.883 -6.664 -5.938 1 77.56 270 SER B CA 1
ATOM 4527 C C . SER B 1 270 ? -12.508 -6.918 -6.543 1 77.56 270 SER B C 1
ATOM 4529 O O . SER B 1 270 ? -11.914 -6.023 -7.145 1 77.56 270 SER B O 1
ATOM 4531 N N . LEU B 1 271 ? -11.945 -8.148 -6.414 1 86.5 271 LEU B N 1
ATOM 4532 C CA . LEU B 1 271 ? -10.562 -8.445 -6.781 1 86.5 271 LEU B CA 1
ATOM 4533 C C . LEU B 1 271 ? -10.508 -9.258 -8.07 1 86.5 271 LEU B C 1
ATOM 4535 O O . LEU B 1 271 ? -9.453 -9.789 -8.43 1 86.5 271 LEU B O 1
ATOM 4539 N N . LYS B 1 272 ? -11.688 -9.445 -8.758 1 89.75 272 LYS B N 1
ATOM 4540 C CA . LYS B 1 272 ? -11.805 -10.117 -10.047 1 89.75 272 LYS B CA 1
ATOM 4541 C C . LYS B 1 272 ? -11.578 -11.617 -9.906 1 89.75 272 LYS B C 1
ATOM 4543 O O . LYS B 1 272 ? -11.086 -12.273 -10.828 1 89.75 272 LYS B O 1
ATOM 4548 N N . TYR B 1 273 ? -11.773 -12.117 -8.711 1 94.56 273 TYR B N 1
ATOM 4549 C CA . TYR B 1 273 ? -11.773 -13.57 -8.531 1 94.56 273 TYR B CA 1
ATOM 4550 C C . TYR B 1 273 ? -12.992 -14.195 -9.195 1 94.56 273 TYR B C 1
ATOM 4552 O O . TYR B 1 273 ? -14.094 -13.633 -9.148 1 94.56 273 TYR B O 1
ATOM 4560 N N . PRO B 1 274 ? -12.805 -15.32 -9.836 1 96.44 274 PRO B N 1
ATOM 4561 C CA . PRO B 1 274 ? -13.984 -16.047 -10.312 1 96.44 274 PRO B CA 1
ATOM 4562 C C . PRO B 1 274 ? -14.859 -16.578 -9.18 1 96.44 274 PRO B C 1
ATOM 4564 O O . PRO B 1 274 ? -14.414 -16.625 -8.023 1 96.44 274 PRO B O 1
ATOM 4567 N N . VAL B 1 275 ? -16.109 -16.891 -9.547 1 96.81 275 VAL B N 1
ATOM 4568 C CA . VAL B 1 275 ? -17.031 -17.25 -8.477 1 96.81 275 VAL B CA 1
ATOM 4569 C C . VAL B 1 275 ? -17.797 -18.516 -8.852 1 96.81 275 VAL B C 1
ATOM 4571 O O . VAL B 1 275 ? -18.891 -18.766 -8.328 1 96.81 275 VAL B O 1
ATOM 4574 N N . ASP B 1 276 ? -17.266 -19.297 -9.672 1 97.06 276 ASP B N 1
ATOM 4575 C CA . ASP B 1 276 ? -17.922 -20.5 -10.188 1 97.06 276 ASP B CA 1
ATOM 4576 C C . ASP B 1 276 ? -18.359 -21.422 -9.062 1 97.06 276 ASP B C 1
ATOM 4578 O O . ASP B 1 276 ? -17.547 -21.812 -8.219 1 97.06 276 ASP B O 1
ATOM 4582 N N . GLY B 1 277 ? -19.688 -21.703 -9.07 1 96.75 277 GLY B N 1
ATOM 4583 C CA . GLY B 1 277 ? -20.234 -22.719 -8.195 1 96.75 277 GLY B CA 1
ATOM 4584 C C . GLY B 1 277 ? -20.609 -22.188 -6.828 1 96.75 277 GLY B C 1
ATOM 4585 O O . GLY B 1 277 ? -21.266 -22.891 -6.043 1 96.75 277 GLY B O 1
ATOM 4586 N N . LEU B 1 278 ? -20.234 -21 -6.492 1 96.56 278 LEU B N 1
ATOM 4587 C CA . LEU B 1 278 ? -20.438 -20.484 -5.145 1 96.56 278 LEU B CA 1
ATOM 4588 C C . LEU B 1 278 ? -21.922 -20.219 -4.875 1 96.56 278 LEU B C 1
ATOM 4590 O O . LEU B 1 278 ? -22.422 -20.531 -3.787 1 96.56 278 LEU B O 1
ATOM 4594 N N . ARG B 1 279 ? -22.609 -19.656 -5.805 1 94.81 279 ARG B N 1
ATOM 4595 C CA . ARG B 1 279 ? -24.016 -19.344 -5.613 1 94.81 279 ARG B CA 1
ATOM 4596 C C . ARG B 1 279 ? -24.828 -20.609 -5.379 1 94.81 279 ARG B C 1
ATOM 4598 O O . ARG B 1 279 ? -25.656 -20.672 -4.461 1 94.81 279 ARG B O 1
ATOM 4605 N N . GLU B 1 280 ? -24.641 -21.562 -6.211 1 95.12 280 GLU B N 1
ATOM 4606 C CA . GLU B 1 280 ? -25.328 -22.844 -6.078 1 95.12 280 GLU B CA 1
ATOM 4607 C C . GLU B 1 280 ? -25.016 -23.5 -4.73 1 95.12 280 GLU B C 1
ATOM 4609 O O . GLU B 1 280 ? -25.922 -24.047 -4.086 1 95.12 280 GLU B O 1
ATOM 4614 N N . ALA B 1 281 ? -23.719 -23.453 -4.355 1 96.06 281 ALA B N 1
ATOM 4615 C CA . ALA B 1 281 ? -23.328 -24.031 -3.076 1 96.06 281 ALA B CA 1
ATOM 4616 C C . ALA B 1 281 ? -24 -23.312 -1.91 1 96.06 281 ALA B C 1
ATOM 4618 O O . ALA B 1 281 ? -24.422 -23.938 -0.946 1 96.06 281 ALA B O 1
ATOM 4619 N N . LEU B 1 282 ? -24.047 -22.016 -1.97 1 94.56 282 LEU B N 1
ATOM 4620 C CA . LEU B 1 282 ? -24.672 -21.203 -0.928 1 94.56 282 LEU B CA 1
ATOM 4621 C C . LEU B 1 282 ? -26.141 -21.547 -0.796 1 94.56 282 LEU B C 1
ATOM 4623 O O . LEU B 1 282 ? -26.672 -21.625 0.316 1 94.56 282 LEU B O 1
ATOM 4627 N N . GLU B 1 283 ? -26.812 -21.719 -1.89 1 93.12 283 GLU B N 1
ATOM 4628 C CA . GLU B 1 283 ? -28.234 -22.031 -1.909 1 93.12 283 GLU B CA 1
ATOM 4629 C C . GLU B 1 283 ? -28.516 -23.422 -1.346 1 93.12 283 GLU B C 1
ATOM 4631 O O . GLU B 1 283 ? -29.609 -23.688 -0.832 1 93.12 283 GLU B O 1
ATOM 4636 N N . SER B 1 284 ? -27.562 -24.266 -1.454 1 93.19 284 SER B N 1
ATOM 4637 C CA . SER B 1 284 ? -27.734 -25.656 -1.015 1 93.19 284 SER B CA 1
ATOM 4638 C C . SER B 1 284 ? -27.484 -25.797 0.484 1 93.19 284 SER B C 1
ATOM 4640 O O . SER B 1 284 ? -27.797 -26.828 1.078 1 93.19 284 SER B O 1
ATOM 4642 N N . LEU B 1 285 ? -26.875 -24.75 1.098 1 93.44 285 LEU B N 1
ATOM 4643 C CA . LEU B 1 285 ? -26.609 -24.781 2.533 1 93.44 285 LEU B CA 1
ATOM 4644 C C . LEU B 1 285 ? -27.906 -24.625 3.32 1 93.44 285 LEU B C 1
ATOM 4646 O O . LEU B 1 285 ? -28.828 -23.922 2.885 1 93.44 285 LEU B O 1
ATOM 4650 N N . PRO B 1 286 ? -28.031 -25.344 4.457 1 89.25 286 PRO B N 1
ATOM 4651 C CA . PRO B 1 286 ? -29.219 -25.141 5.305 1 89.25 286 PRO B CA 1
ATOM 4652 C C . PRO B 1 286 ? -29.344 -23.703 5.801 1 89.25 286 PRO B C 1
ATOM 4654 O O . PRO B 1 286 ? -28.344 -23 5.934 1 89.25 286 PRO B O 1
ATOM 4657 N N . PRO B 1 287 ? -30.562 -23.188 5.965 1 80.44 287 PRO B N 1
ATOM 4658 C CA . PRO B 1 287 ? -30.75 -21.812 6.441 1 80.44 287 PRO B CA 1
ATOM 4659 C C . PRO B 1 287 ? -30.047 -21.531 7.766 1 80.44 287 PRO B C 1
ATOM 4661 O O . PRO B 1 287 ? -29.859 -22.453 8.57 1 80.44 287 PRO B O 1
ATOM 4664 N N . ALA B 1 288 ? -29.469 -20.297 7.914 1 72.56 288 ALA B N 1
ATOM 4665 C CA . ALA B 1 288 ? -28.781 -19.891 9.141 1 72.56 288 ALA B CA 1
ATOM 4666 C C . ALA B 1 288 ? -29.688 -20.062 10.359 1 72.56 288 ALA B C 1
ATOM 4668 O O . ALA B 1 288 ? -30.891 -19.812 10.281 1 72.56 288 ALA B O 1
ATOM 4669 N N . LYS B 1 289 ? -29.297 -20.703 11.406 1 57.06 289 LYS B N 1
ATOM 4670 C CA . LYS B 1 289 ? -30.078 -20.828 12.633 1 57.06 289 LYS B CA 1
ATOM 4671 C C . LYS B 1 289 ? -30.328 -19.453 13.258 1 57.06 289 LYS B C 1
ATOM 4673 O O . LYS B 1 289 ? -29.422 -18.641 13.359 1 57.06 289 LYS B O 1
ATOM 4678 N N . ASP B 1 290 ? -31.484 -18.844 13.023 1 51.56 290 ASP B N 1
ATOM 4679 C CA . ASP B 1 290 ? -31.891 -17.672 13.805 1 51.56 290 ASP B CA 1
ATOM 4680 C C . ASP B 1 290 ? -31.391 -17.781 15.242 1 51.56 290 ASP B C 1
ATOM 4682 O O . ASP B 1 290 ? -31.734 -18.734 15.953 1 51.56 290 ASP B O 1
ATOM 4686 N N . GLU B 1 291 ? -30.141 -17.656 15.672 1 37.19 291 GLU B N 1
ATOM 4687 C CA . GLU B 1 291 ? -30.188 -17.406 17.109 1 37.19 291 GLU B CA 1
ATOM 4688 C C . GLU B 1 291 ? -30.891 -16.109 17.438 1 37.19 291 GLU B C 1
ATOM 4690 O O . GLU B 1 291 ? -30.781 -15.125 16.703 1 37.19 291 GLU B O 1
#

Nearest PDB structures (foldseek):
  4j0u-assembly1_A  TM=4.881E-01  e=1.369E-02  Homo sapiens
  3zgq-assembly1_A  TM=4.678E-01  e=2.110E-02  Homo sapiens
  4hoq-assembly1_A  TM=4.512E-01  e=2.736E-02  Homo sapiens
  5udj-assembly1_A  TM=3.356E-01  e=1.612E-01  Homo sapiens
  5udl-assembly1_A  TM=2.270E-01  e=7.725E-02  Homo sapiens

Secondary structure (DSSP, 8-state):
-HHHHHHHHHHHHHHHGGGHHHHHHHHHHHHHTS-S-------HHHHHHHHHHHHHHHHHHHHHHHHHHHHHHHHHHTT-HHHHHHHHHHHHHH-TT-HHHHHHHHHIIIIIIHHHHHH-TTS-HHHHHHHHHHHHHHHHHHHHHHHHH-TT-HHHHHHHHHHHH-TTS---HHHHHHHHHHHHHTT--THHHHHHHHHHHT-GGGHHHHHHHHHHHHTSGGG--HHHHHHHHHHHHHTT--GGGSPPHHHH-SSHHHHHHHHHHHHT-SS----TTHHHHHHHSPPP---/-HHHHHHHHHHHHHHHGGGHHHHHHHHHHHHHTS-S-------HHHHHHHHHHHHHHHHHHHHHHHHHHHHHHHHHHTT-HHHHHHHHHHHHHH-TT-HHHHHHHHHIIIIIIHHHHHH-TTS-HHHHHHHHHHHHHHHHHHHHHHHHH-TT-HHHHHHHHHHHH-TTS---HHHHHHHHHHHHHTT--THHHHHHHHHHHT-GGGHHHHHHHHHHHHTSGGG--HHHHHHHHHHHHHTT--GGGSPPHHHH-SSHHHHHHHHHHHHT-SS----TTHHHHHHHSPPP---

Sequence (582 aa):
MLKTIVIFIIALLGFGMIRLPLQNHILEQEKAEGLLDNPVELSSSDYLEQQLAMVSLGGLRSLVAAVLSMEAFDCFLISDWANLERRYNQVTSLAPHSDFYWDNGSWHLGNNASSSYLDNKRLSPMERREGFRKYIQKGRRFLEKGINANPDSWYLQSLLGNMYSDTYRQPDFEKAAEAYRKARDLGAPPLTARKEFYALVRVPSKSGEALELGRELFKDPRNRTPSLVSNIFVLENRLNIPEKERIPFRELFPTDEIARDLMTSHLANSLKYPVDGLREALESLPPAKDEMLKTIVIFIIALLGFGMIRLPLQNHILEQEKAEGLLDNPVELSSSDYLEQQLAMVSLGGLRSLVAAVLSMEAFDCFLISDWANLERRYNQVTSLAPHSDFYWDNGSWHLGNNASSSYLDNKRLSPMERREGFRKYIQKGRRFLEKGINANPDSWYLQSLLGNMYSDTYRQPDFEKAAEAYRKARDLGAPPLTARKEFYALVRVPSKSGEALELGRELFKDPRNRTPSLVSNIFVLENRLNIPEKERIPFRELFPTDEIARDLMTSHLANSLKYPVDGLREALESLPPAKDE

Radius of gyration: 28.77 Å; Cα contacts (8 Å, |Δi|>4): 635; chains: 2; bounding box: 92×82×42 Å